Protein AF-A0A1G6BL13-F1 (afdb_monomer_lite)

Sequence (750 aa):
MYRSFVKRLLDLVFSTIILVVFCWVYLILAILVRVKLGKPVIFAQERTGHHNTRFVMYKFRTMTSETDANGELLPDEMRLTRFGAMLRSTSLDELPEIVNIFKGNMSFVGPRPLLPNYVDLYSPRQRRRHEVKPGLTGLAQVNGRNAIEWEEKFEFDLEYSDNISFALDFKILCLTVKKVFARADISSEGSATTESFAGTKRKRFGSKHKEVVKVLFTNPGNKNELIQTFLYAAGNLGIQIETYATDTTLGLPAMLMCQKEKRVSSPKAPEYVDQILDICRKEHIDLVVPLSEDDRILASAQAAFHKNGTRLLLSKLEVTQMCMDKRRVMDYFRSCGLHTTVTADNLVEYTGGFPAAIELRDENKGVYSYRVENEKELQYYIMRFEKYLIRPFVNGTEYEIDVFCDFEGKPIYITPKRRETVQEKEVARYRVVQDAMMIKEVQAILEELKPVGPLTIGVVKEEATGYNYFVGMRPLFSVDAPISIKAGADSPQAALKMMFGATMDYQQNAADDDLLFSRVERTIQIKQNIDEVHPFESFNELPEQLGSEIEAVVFDLDDTLYSQKEYMRSALREVAEHLPQVRNCYNRMCAALEKGEMPIEAVLKKEKINSEELLRECLDIFIEHYPKIELYPGVVECFRELRKKKMYLAVVTDGKPVMQNNKIDALGLDKYVDEILITDELAGHGNVHEFRKPNDIAYLIMRKRLGIALRNMAYVGEDPKLDFEAPQKLGMVCYQYVNPDRLYEEEEDG

Foldseek 3Di:
DCQPPVQLVCLQVVLVCCCVVCVVVVVVQLVVLCVPANPDQWDWAWFQWAPRDIDIQIWGDQFHCDADPVSHRDDRVVGGDPSSVVCLLLVVRRNVRSVCSNVVQAGQEAQATDHSVCCVLDDPLLNLLNNHGHHPFYQLCLPANQNDDPVVSSVRRNVCSVDPDPVVSVVRVVSVVVCSVVSPRCDDPPDNDRDDCLHDPLPLQDPDDDQEAEEEEEPQAQLQLVLVLLVVLCVSNVHHYAYEYEDCDPQHNNRLSHPYYDYADQLPDPCRLVVVLVCCQVVVHAEYAYAALSCLVNLVCQVSCVVSNHHYQWFHNVLSVLQQFQVSVQVLLVVLVAAAFDKDFDPVPDPAAPQKWKFARGPNVDTDIDGDGDPVSVVVVVVVHPTIIIGYDFAFWKKKWKWFAAPQLATADTWIWTWDDDPDDDWIKIFIAQPVVVVVSVVSSSVPRSIGTIKMWMWGQHPPPRGTHTRHMHRHDDSCNSVQCVQQSSSSSVVVSVSSVDDGDHDRCRGHHGDMDIDDRDDFQGDDDDPDAAEDAALQCVLVPDDPLAQAEEEEDPPFFWFPLQQQLQLQVQLVVVVVVQPVLSVQLSVCLQVVHNSLCVSCVVVVNPDSPSSVVSVCSSQQPQGPIETPPCNQVSLVSCVVVNHAYEYEYEDDPNNVVSSCVNHVVVVRHDYYYYQQVVQPVHDSVCRAWPHQVRVVVVCVVVVHQLLNYEYEYADPPTGPSNSVSSNHHHYHHPDPNDSYDDPPDD

Radius of gyration: 32.47 Å; chains: 1; bounding box: 82×69×95 Å

Organism: Eubacterium oxidoreducens (NCBI:txid1732)

Secondary structure (DSSP, 8-state):
-IIIIIHHHHHHHHHHHHHHHTHHHHHHHHHHHHHHT-S-SEEEEEEE-GGG-EEEEEEE--S---B-TTSPBPPHHHH--HHHHHHHHTTGGGGGGHHHHHHTS-EEESSPPPPGGGGGT--HHHHGGGGS--EEE-HHHHHTTTSS-HHHHHHHHHHHHHT--HHHHHHHHHHHHHHHHHT-S--BTTBSSPPP--------TTTTT-SEEEEEEES-TT-HHHHHHHHHHHHHHT-EEEEEEEESSTT-TTGGGSSEEEE---TTSTTHHHHHHHHHHHHT--EEEE-SGGGGGGGGGHHHHHHTTPEE-S--HHHHHHTTBHHHHHHHHHHTT------BSSTTT--S-SSEEEEESBGGG---EEEESSHHHHHHHHTT-SSEEEEE---EEEEEEEEEE-TTS-EEEEEEEEEEPPSSSS--EEEE---HHHHHHHHHHHHHH---EEEEEEEEEETTT--EEEEEEESS--TTHHHHHHTT--HHHHHHHHHTT------TT-SPTT-EEE--PPP-PPP-S---EEEES-TTTHHHHS-TT--EEEEESTTTTB-HHHHHHHHHHHHHHT-TTSTTHHHHHHHHHTTTS-HHHHHHHHTT---HHHHHHHHHHHHHS-----BPTTHHHHHHHHHHTT-EEEEEE-S-HHHHHHHHHHHTGGGT-SEEEEHHHHHTTS-GGGTSTT-SHHHHHHHHHHT--GGGEEEEES-TTTTSHHHHHHT-EEEEE--TT-SS------

Structure (mmCIF, N/CA/C/O backbone):
data_AF-A0A1G6BL13-F1
#
_entry.id   AF-A0A1G6BL13-F1
#
loop_
_atom_site.group_PDB
_atom_site.id
_atom_site.type_symbol
_atom_site.label_atom_id
_atom_site.label_alt_id
_atom_site.label_comp_id
_atom_site.label_asym_id
_atom_site.label_entity_id
_atom_site.label_seq_id
_atom_site.pdbx_PDB_ins_code
_atom_site.Cartn_x
_atom_site.Cartn_y
_atom_site.Cartn_z
_atom_site.occupancy
_atom_site.B_iso_or_equiv
_atom_site.auth_seq_id
_atom_site.auth_comp_id
_atom_site.auth_asym_id
_atom_site.auth_atom_id
_atom_site.pdbx_PDB_model_num
ATOM 1 N N . MET A 1 1 ? -12.408 -32.108 -12.095 1.00 73.75 1 MET A N 1
ATOM 2 C CA . MET A 1 1 ? -12.348 -33.304 -12.976 1.00 73.75 1 MET A CA 1
ATOM 3 C C . MET A 1 1 ? -12.247 -32.952 -14.464 1.00 73.75 1 MET A C 1
ATOM 5 O O . MET A 1 1 ? -11.311 -33.417 -15.105 1.00 73.75 1 MET A O 1
ATOM 9 N N . TYR A 1 2 ? -13.151 -32.125 -15.015 1.00 86.06 2 TYR A N 1
ATOM 10 C CA . TYR A 1 2 ? -13.120 -31.744 -16.439 1.00 86.06 2 TYR A CA 1
ATOM 11 C C . TYR A 1 2 ? -11.802 -31.063 -16.861 1.00 86.06 2 TYR A C 1
ATOM 13 O O . TYR A 1 2 ? -11.100 -31.589 -17.723 1.00 86.06 2 TYR A O 1
ATOM 21 N N . ARG A 1 3 ? -11.430 -29.961 -16.186 1.00 83.56 3 ARG A N 1
ATOM 22 C CA . ARG A 1 3 ? -10.186 -29.195 -16.419 1.00 83.56 3 ARG A CA 1
ATOM 23 C C . ARG A 1 3 ? -8.926 -30.069 -16.371 1.00 83.56 3 ARG A C 1
ATOM 25 O O . ARG A 1 3 ? -8.083 -29.969 -17.253 1.00 83.56 3 ARG A O 1
ATOM 32 N N . SER A 1 4 ? -8.811 -30.928 -15.358 1.00 77.62 4 SER A N 1
ATOM 33 C CA . SER A 1 4 ? -7.571 -31.658 -15.054 1.00 77.62 4 SER A CA 1
ATOM 34 C C . SER A 1 4 ? -7.351 -32.920 -15.899 1.00 77.62 4 SER A C 1
ATOM 36 O O . SER A 1 4 ? -6.204 -33.258 -16.166 1.00 77.62 4 SER A O 1
ATOM 38 N N . PHE A 1 5 ? -8.416 -33.615 -16.326 1.00 80.81 5 PHE A N 1
ATOM 39 C CA . PHE A 1 5 ? -8.295 -34.926 -16.991 1.00 80.81 5 PHE A CA 1
ATOM 40 C C . PHE A 1 5 ? -9.057 -35.009 -18.318 1.00 80.81 5 PHE A C 1
ATOM 42 O O . PHE A 1 5 ? -8.471 -35.326 -19.354 1.00 80.81 5 PHE A O 1
ATOM 49 N N . VAL A 1 6 ? -10.358 -34.701 -18.310 1.00 91.00 6 VAL A N 1
ATOM 50 C CA . VAL A 1 6 ? -11.236 -34.915 -19.477 1.00 91.00 6 VAL A CA 1
ATOM 51 C C . VAL A 1 6 ? -10.848 -34.007 -20.641 1.00 91.00 6 VAL A C 1
ATOM 53 O O . VAL A 1 6 ? -10.742 -34.473 -21.772 1.00 91.00 6 VAL A O 1
ATOM 56 N N . LYS A 1 7 ? -10.567 -32.728 -20.368 1.00 92.12 7 LYS A N 1
ATOM 57 C CA . LYS A 1 7 ? -10.202 -31.747 -21.397 1.00 92.12 7 LYS A CA 1
ATOM 58 C C . LYS A 1 7 ? -8.960 -32.176 -22.182 1.00 92.12 7 LYS A C 1
ATOM 60 O O . LYS A 1 7 ? -8.975 -32.159 -23.408 1.00 92.12 7 LYS A O 1
ATOM 65 N N . ARG A 1 8 ? -7.916 -32.660 -21.496 1.00 93.00 8 ARG A N 1
ATOM 66 C CA . ARG A 1 8 ? -6.688 -33.132 -22.157 1.00 93.00 8 ARG A CA 1
ATOM 67 C C . ARG A 1 8 ? -6.926 -34.376 -23.016 1.00 93.00 8 ARG A C 1
ATOM 69 O O . ARG A 1 8 ? -6.329 -34.482 -24.087 1.00 93.00 8 ARG A O 1
ATOM 76 N N . LEU A 1 9 ? -7.770 -35.302 -22.559 1.00 93.38 9 LEU A N 1
ATOM 77 C CA . LEU A 1 9 ? -8.131 -36.486 -23.338 1.00 93.38 9 LEU A CA 1
ATOM 78 C C . LEU A 1 9 ? -8.859 -36.090 -24.630 1.00 93.38 9 LEU A C 1
ATOM 80 O O . LEU A 1 9 ? -8.490 -36.562 -25.702 1.00 93.38 9 LEU A O 1
ATOM 84 N N . LEU A 1 10 ? -9.834 -35.179 -24.538 1.00 93.50 10 LEU A N 1
ATOM 85 C CA . LEU A 1 10 ? -10.549 -34.653 -25.705 1.00 93.50 10 LEU A CA 1
ATOM 86 C C . LEU A 1 10 ? -9.601 -33.930 -26.670 1.00 93.50 10 LEU A C 1
ATOM 88 O O . LEU A 1 10 ? -9.632 -34.206 -27.867 1.00 93.50 10 LEU A O 1
ATOM 92 N N . ASP A 1 11 ? -8.712 -33.075 -26.155 1.00 95.25 11 ASP A N 1
ATOM 93 C CA . ASP A 1 11 ? -7.694 -32.391 -26.959 1.00 95.25 11 ASP A CA 1
ATOM 94 C C . ASP A 1 11 ? -6.835 -33.387 -27.751 1.00 95.25 11 ASP A C 1
ATOM 96 O O . ASP A 1 11 ? -6.588 -33.195 -28.941 1.00 95.25 11 ASP A O 1
ATOM 100 N N . LEU A 1 12 ? -6.390 -34.471 -27.111 1.00 95.44 12 LEU A N 1
ATOM 101 C CA . LEU A 1 12 ? -5.562 -35.490 -27.752 1.00 95.44 12 LEU A CA 1
ATOM 102 C C . LEU A 1 12 ? -6.337 -36.267 -28.825 1.00 95.44 12 LEU A C 1
ATOM 104 O O . LEU A 1 12 ? -5.838 -36.431 -29.937 1.00 95.44 12 LEU A O 1
ATOM 108 N N . VAL A 1 13 ? -7.559 -36.714 -28.521 1.00 96.50 13 VAL A N 1
ATOM 109 C CA . VAL A 1 13 ? -8.395 -37.480 -29.460 1.00 96.50 13 VAL A CA 1
ATOM 110 C C . VAL A 1 13 ? -8.740 -36.635 -30.686 1.00 96.50 13 VAL A C 1
ATOM 112 O O . VAL A 1 13 ? -8.484 -37.058 -31.814 1.00 96.50 13 VAL A O 1
ATOM 115 N N . PHE A 1 14 ? -9.253 -35.418 -30.491 1.00 95.38 14 PHE A N 1
ATOM 116 C CA . PHE A 1 14 ? -9.663 -34.564 -31.605 1.00 95.38 14 PHE A CA 1
ATOM 117 C C . PHE A 1 14 ? -8.479 -34.055 -32.428 1.00 95.38 14 PHE A C 1
ATOM 119 O O . PHE A 1 14 ? -8.564 -34.057 -33.655 1.00 95.38 14 PHE A O 1
ATOM 126 N N . SER A 1 15 ? -7.354 -33.683 -31.803 1.00 95.94 15 SER A N 1
ATOM 127 C CA . SER A 1 15 ? -6.157 -33.285 -32.564 1.00 95.94 15 SER A CA 1
ATOM 128 C C . SER A 1 15 ? -5.604 -34.440 -33.399 1.00 95.94 15 SER A C 1
ATOM 130 O O . SER A 1 15 ? -5.244 -34.226 -34.554 1.00 95.94 15 SER A O 1
ATOM 132 N N . THR A 1 16 ? -5.619 -35.672 -32.877 1.00 96.19 16 THR A N 1
ATOM 133 C CA . THR A 1 16 ? -5.203 -36.867 -33.631 1.00 96.19 16 THR A CA 1
ATOM 134 C C . THR A 1 16 ? -6.100 -37.102 -34.845 1.00 96.19 16 THR A C 1
ATOM 136 O O . THR A 1 16 ? -5.597 -37.290 -35.952 1.00 96.19 16 THR A O 1
ATOM 139 N N . ILE A 1 17 ? -7.424 -37.034 -34.665 1.00 95.94 17 ILE A N 1
ATOM 140 C CA . ILE A 1 17 ? -8.388 -37.182 -35.764 1.00 95.94 17 ILE A CA 1
ATOM 141 C C . ILE A 1 17 ? -8.150 -36.108 -36.829 1.00 95.94 17 ILE A C 1
ATOM 143 O O . ILE A 1 17 ? -8.060 -36.435 -38.011 1.00 95.94 17 ILE A O 1
ATOM 147 N N . ILE A 1 18 ? -7.996 -34.843 -36.427 1.00 94.25 18 ILE A N 1
ATOM 148 C CA . ILE A 1 18 ? -7.776 -33.734 -37.363 1.00 94.25 18 ILE A CA 1
ATOM 149 C C . ILE A 1 18 ? -6.475 -33.929 -38.150 1.00 94.25 18 ILE A C 1
ATOM 151 O O . ILE A 1 18 ? -6.480 -33.796 -39.373 1.00 94.25 18 ILE A O 1
ATOM 155 N N . LEU A 1 19 ? -5.374 -34.294 -37.487 1.00 94.00 19 LEU A N 1
ATOM 156 C CA . LEU A 1 19 ? -4.084 -34.499 -38.153 1.00 94.00 19 LEU A CA 1
ATOM 157 C C . LEU A 1 19 ? -4.126 -35.648 -39.167 1.00 94.00 19 LEU A C 1
ATOM 159 O O . LEU A 1 19 ? -3.562 -35.513 -40.250 1.00 94.00 19 LEU A O 1
ATOM 163 N N . VAL A 1 20 ? -4.804 -36.755 -38.849 1.00 94.75 20 VAL A N 1
ATOM 164 C CA . VAL A 1 20 ? -4.904 -37.920 -39.744 1.00 94.75 20 VAL A CA 1
ATOM 165 C C . VAL A 1 20 ? -5.854 -37.643 -40.908 1.00 94.75 20 VAL A C 1
ATOM 167 O O . VAL A 1 20 ? -5.489 -37.850 -42.064 1.00 94.75 20 VAL A O 1
ATOM 170 N N . VAL A 1 21 ? -7.059 -37.142 -40.629 1.00 94.50 21 VAL A N 1
ATOM 171 C CA . VAL A 1 21 ? -8.103 -36.937 -41.646 1.00 94.50 21 VAL A CA 1
ATOM 172 C C . VAL A 1 21 ? -7.738 -35.810 -42.611 1.00 94.50 21 VAL A C 1
ATOM 174 O O . VAL A 1 21 ? -7.989 -35.923 -43.810 1.00 94.50 21 VAL A O 1
ATOM 177 N N . PHE A 1 22 ? -7.117 -34.736 -42.118 1.00 92.81 22 PHE A N 1
ATOM 178 C CA . PHE A 1 22 ? -6.778 -33.567 -42.932 1.00 92.81 22 PHE A CA 1
ATOM 179 C C . PHE A 1 22 ? -5.312 -33.528 -43.371 1.00 92.81 22 PHE A C 1
ATOM 181 O O . PHE A 1 22 ? -4.880 -32.509 -43.906 1.00 92.81 22 PHE A O 1
ATOM 188 N N . CYS A 1 23 ? -4.542 -34.614 -43.222 1.00 93.62 23 CYS A N 1
ATOM 189 C CA . CYS A 1 23 ? -3.124 -34.650 -43.614 1.00 93.62 23 CYS A CA 1
ATOM 190 C C . CYS A 1 23 ? -2.884 -34.207 -45.073 1.00 93.62 23 CYS A C 1
ATOM 192 O O . CYS A 1 23 ? -1.901 -33.526 -45.368 1.00 93.62 23 CYS A O 1
ATOM 194 N N . TRP A 1 24 ? -3.822 -34.514 -45.974 1.00 94.19 24 TRP A N 1
ATOM 195 C CA . TRP A 1 24 ? -3.798 -34.077 -47.370 1.00 94.19 24 TRP A CA 1
ATOM 196 C C . TRP A 1 24 ? -3.901 -32.548 -47.514 1.00 94.19 24 TRP A C 1
ATOM 198 O O . TRP A 1 24 ? -3.205 -31.971 -48.348 1.00 94.19 24 TRP A O 1
ATOM 208 N N . VAL A 1 25 ? -4.690 -31.869 -46.670 1.00 93.69 25 VAL A N 1
ATOM 209 C CA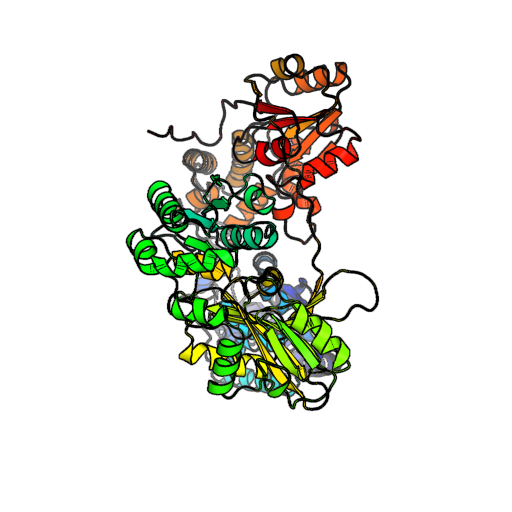 . VAL A 1 25 ? -4.791 -30.398 -46.644 1.00 93.69 25 VAL A CA 1
ATOM 210 C C . VAL A 1 25 ? -3.468 -29.785 -46.202 1.00 93.69 25 VAL A C 1
ATOM 212 O O . VAL A 1 25 ? -2.985 -28.859 -46.851 1.00 93.69 25 VAL A O 1
ATOM 215 N N . TYR A 1 26 ? -2.845 -30.327 -45.148 1.00 92.94 26 TYR A N 1
ATOM 216 C CA . TYR A 1 26 ? -1.526 -29.871 -44.697 1.00 92.94 26 TYR A CA 1
ATOM 217 C C . TYR A 1 26 ? -0.485 -29.982 -45.813 1.00 92.94 26 TYR A C 1
ATOM 219 O O . TYR A 1 26 ? 0.290 -29.048 -46.011 1.00 92.94 26 TYR A O 1
ATOM 227 N N . LEU A 1 27 ? -0.490 -31.085 -46.573 1.00 94.31 27 LEU A N 1
ATOM 228 C CA . LEU A 1 27 ? 0.427 -31.287 -47.694 1.00 94.31 27 LEU A CA 1
ATOM 229 C C . LEU A 1 27 ? 0.192 -30.269 -48.820 1.00 94.31 27 LEU A C 1
ATOM 231 O O . LEU A 1 27 ? 1.146 -29.653 -49.297 1.00 94.31 27 LEU A O 1
ATOM 235 N N . ILE A 1 28 ? -1.066 -30.051 -49.218 1.00 94.81 28 ILE A N 1
ATOM 236 C CA . ILE A 1 28 ? -1.418 -29.067 -50.252 1.00 94.81 28 ILE A CA 1
ATOM 237 C C . ILE A 1 28 ? -1.000 -27.659 -49.817 1.00 94.81 28 ILE A C 1
ATOM 239 O O . ILE A 1 28 ? -0.320 -26.964 -50.572 1.00 94.81 28 ILE A O 1
ATOM 243 N N . LEU A 1 29 ? -1.354 -27.242 -48.598 1.00 94.06 29 LEU A N 1
ATOM 244 C CA . LEU A 1 29 ? -0.992 -25.924 -48.073 1.00 94.06 29 LEU A CA 1
ATOM 245 C C . LEU A 1 29 ? 0.525 -25.762 -47.957 1.00 94.06 29 LEU A C 1
ATOM 247 O O . LEU A 1 29 ? 1.049 -24.718 -48.338 1.00 94.06 29 LEU A O 1
ATOM 251 N N . ALA A 1 30 ? 1.247 -26.799 -47.527 1.00 93.50 30 ALA A N 1
ATOM 252 C CA . ALA A 1 30 ? 2.704 -26.778 -47.460 1.00 93.50 30 ALA A CA 1
ATOM 253 C C . ALA A 1 30 ? 3.346 -26.558 -48.840 1.00 93.50 30 ALA A C 1
ATOM 255 O O . ALA A 1 30 ? 4.260 -25.739 -48.968 1.00 93.50 30 ALA A O 1
ATOM 256 N N . ILE A 1 31 ? 2.849 -27.240 -49.881 1.00 94.25 31 ILE A N 1
ATOM 257 C CA . ILE A 1 31 ? 3.307 -27.053 -51.266 1.00 94.25 31 ILE A CA 1
ATOM 258 C C . ILE A 1 31 ? 2.969 -25.639 -51.754 1.00 94.25 31 ILE A C 1
ATOM 260 O O . ILE A 1 31 ? 3.832 -24.959 -52.310 1.00 94.25 31 ILE A O 1
ATOM 264 N N . LEU A 1 32 ? 1.744 -25.160 -51.517 1.00 93.38 32 LEU A N 1
ATOM 265 C CA . LEU A 1 32 ? 1.319 -23.825 -51.944 1.00 93.38 32 LEU A CA 1
ATOM 266 C C . LEU A 1 32 ? 2.144 -22.720 -51.278 1.00 93.38 32 LEU A C 1
ATOM 268 O O . LEU A 1 32 ? 2.634 -21.833 -51.972 1.00 93.38 32 LEU A O 1
ATOM 272 N N . VAL A 1 33 ? 2.371 -22.800 -49.966 1.00 93.25 33 VAL A N 1
ATOM 273 C CA . VAL A 1 33 ? 3.242 -21.869 -49.233 1.00 93.25 33 VAL A CA 1
ATOM 274 C C . VAL A 1 33 ? 4.669 -21.940 -49.780 1.00 93.25 33 VAL A C 1
ATOM 276 O O . VAL A 1 33 ? 5.268 -20.904 -50.063 1.00 93.25 33 VAL A O 1
ATOM 279 N N . ARG A 1 34 ? 5.199 -23.144 -50.029 1.00 92.00 34 ARG A N 1
ATOM 280 C CA . ARG A 1 34 ? 6.552 -23.335 -50.576 1.00 92.00 34 ARG A CA 1
ATOM 281 C C . ARG A 1 34 ? 6.748 -22.682 -51.944 1.00 92.00 34 ARG A C 1
ATOM 283 O O . ARG A 1 34 ? 7.838 -22.163 -52.203 1.00 92.00 34 ARG A O 1
ATOM 290 N N . VAL A 1 35 ? 5.735 -22.763 -52.807 1.00 91.25 35 VAL A N 1
ATOM 291 C CA . VAL A 1 35 ? 5.752 -22.229 -54.178 1.00 91.25 35 VAL A CA 1
ATOM 292 C C . VAL A 1 35 ? 5.476 -20.726 -54.195 1.00 91.25 35 VAL A C 1
ATOM 294 O O . VAL A 1 35 ? 6.121 -20.006 -54.949 1.00 91.25 35 VAL A O 1
ATOM 297 N N . LYS A 1 36 ? 4.530 -20.242 -53.381 1.00 88.88 36 LYS A N 1
ATOM 298 C CA . LYS A 1 36 ? 4.075 -18.841 -53.402 1.00 88.88 36 LYS A CA 1
ATOM 299 C C . LYS A 1 36 ? 4.876 -17.908 -52.491 1.00 88.88 36 LYS A C 1
ATOM 301 O O . LYS A 1 36 ? 4.945 -16.725 -52.792 1.00 88.88 36 LYS A O 1
ATOM 306 N N . LEU A 1 37 ? 5.441 -18.413 -51.390 1.00 87.00 37 LEU A N 1
ATOM 307 C CA . LEU A 1 37 ? 6.114 -17.613 -50.351 1.00 87.00 37 LEU A CA 1
ATOM 308 C C . LEU A 1 37 ? 7.558 -18.059 -50.062 1.00 87.00 37 LEU A C 1
ATOM 310 O O . LEU A 1 37 ? 8.298 -17.340 -49.394 1.00 87.00 37 LEU A O 1
ATOM 314 N N . GLY A 1 38 ? 7.982 -19.223 -50.565 1.00 86.31 38 GLY A N 1
ATOM 315 C CA . GLY A 1 38 ? 9.359 -19.712 -50.445 1.00 86.31 38 GLY A CA 1
ATOM 316 C C . GLY A 1 38 ? 9.617 -20.596 -49.219 1.00 86.31 38 GLY A C 1
ATOM 317 O O . GLY A 1 38 ? 8.730 -21.296 -48.732 1.00 86.31 38 GLY A O 1
ATOM 318 N N . LYS A 1 39 ? 10.873 -20.640 -48.755 1.00 84.25 39 LYS A N 1
ATOM 319 C CA . LYS A 1 39 ? 11.289 -21.351 -47.529 1.00 84.25 39 LYS A CA 1
ATOM 320 C C . LYS A 1 39 ? 11.561 -20.337 -46.408 1.00 84.25 39 LYS A C 1
ATOM 322 O O . LYS A 1 39 ? 12.089 -19.274 -46.725 1.00 84.25 39 LYS A O 1
ATOM 327 N N . PRO A 1 40 ? 11.256 -20.647 -45.134 1.00 89.50 40 PRO A N 1
ATOM 328 C CA . PRO A 1 40 ? 10.620 -21.873 -44.631 1.00 89.50 40 PRO A CA 1
ATOM 329 C C . PRO A 1 40 ? 9.097 -21.901 -44.858 1.00 89.50 40 PRO A C 1
ATOM 331 O O . PRO A 1 40 ? 8.475 -20.858 -45.034 1.00 89.50 40 PRO A O 1
ATOM 334 N N . VAL A 1 41 ? 8.507 -23.106 -44.867 1.00 90.94 41 VAL A N 1
ATOM 335 C CA . VAL A 1 41 ? 7.049 -23.319 -45.019 1.00 90.94 41 VAL A CA 1
ATOM 336 C C . VAL A 1 41 ? 6.308 -23.091 -43.702 1.00 90.94 41 VAL A C 1
ATOM 338 O O . VAL A 1 41 ? 5.243 -22.476 -43.675 1.00 90.94 41 VAL A O 1
ATOM 341 N N . ILE A 1 42 ? 6.889 -23.590 -42.610 1.00 92.12 42 ILE A N 1
ATOM 342 C CA . ILE A 1 42 ? 6.379 -23.399 -41.258 1.00 92.12 42 ILE A CA 1
ATOM 343 C C . ILE A 1 42 ? 7.069 -22.182 -40.657 1.00 92.12 42 ILE A C 1
ATOM 345 O O . ILE A 1 42 ? 8.297 -22.097 -40.637 1.00 92.12 42 ILE A O 1
ATOM 349 N N . PHE A 1 43 ? 6.259 -21.254 -40.174 1.00 89.44 43 PHE A N 1
ATOM 350 C CA . PHE A 1 43 ? 6.676 -20.198 -39.276 1.00 89.44 43 PHE A CA 1
ATOM 351 C C . PHE A 1 43 ? 6.620 -20.736 -37.844 1.00 89.44 43 PHE A C 1
ATOM 353 O O . PHE A 1 43 ? 5.607 -21.302 -37.430 1.00 89.44 43 PHE A O 1
ATOM 360 N N . ALA A 1 44 ? 7.719 -20.598 -37.110 1.00 89.25 44 ALA A N 1
ATOM 361 C CA . ALA A 1 44 ? 7.854 -21.065 -35.739 1.00 89.25 44 ALA A CA 1
ATOM 362 C C . ALA A 1 44 ? 8.210 -19.874 -34.848 1.00 89.25 44 ALA A C 1
ATOM 364 O O . ALA A 1 44 ? 9.133 -19.131 -35.170 1.00 89.25 44 ALA A O 1
ATOM 365 N N . GLN A 1 45 ? 7.480 -19.692 -33.750 1.00 87.06 45 GLN A N 1
ATOM 366 C CA . GLN A 1 45 ? 7.700 -18.583 -32.824 1.00 87.06 45 GLN A CA 1
ATOM 367 C C . GLN A 1 45 ? 7.510 -19.043 -31.383 1.00 87.06 45 GLN A C 1
ATOM 369 O O . GLN A 1 45 ? 6.555 -19.760 -31.087 1.00 87.06 45 GLN A O 1
ATOM 374 N N . GLU A 1 46 ? 8.395 -18.626 -30.480 1.00 89.25 46 GLU A N 1
ATOM 375 C CA . GLU A 1 46 ? 8.220 -18.893 -29.053 1.00 89.25 46 GLU A CA 1
ATOM 376 C C . GLU A 1 46 ? 7.026 -18.130 -28.480 1.00 89.25 46 GLU A C 1
ATOM 378 O O . GLU A 1 46 ? 6.760 -16.977 -28.825 1.00 89.25 46 GLU A O 1
ATOM 383 N N . ARG A 1 47 ? 6.294 -18.797 -27.591 1.00 91.44 47 ARG A N 1
ATOM 384 C CA . ARG A 1 47 ? 5.147 -18.257 -26.867 1.00 91.44 47 ARG A CA 1
ATOM 385 C C . ARG A 1 47 ? 5.143 -18.740 -25.426 1.00 91.44 47 ARG A C 1
ATOM 387 O O . ARG A 1 47 ? 5.713 -19.785 -25.110 1.00 91.44 47 ARG A O 1
ATOM 394 N N . THR A 1 48 ? 4.443 -18.004 -24.572 1.00 88.50 48 THR A N 1
ATOM 395 C CA . THR A 1 48 ? 4.233 -18.396 -23.175 1.00 88.50 48 THR A CA 1
ATOM 396 C C . THR A 1 48 ? 3.003 -19.280 -23.037 1.00 88.50 48 THR A C 1
ATOM 398 O O . THR A 1 48 ? 1.915 -18.933 -23.504 1.00 88.50 48 THR A O 1
ATOM 401 N N . GLY A 1 49 ? 3.173 -20.419 -22.374 1.00 88.06 49 GLY A N 1
ATOM 402 C CA . GLY A 1 49 ? 2.132 -21.391 -22.082 1.00 88.06 49 GLY A CA 1
ATOM 403 C C . GLY A 1 49 ? 1.787 -21.495 -20.600 1.00 88.06 49 GLY A C 1
ATOM 404 O O . GLY A 1 49 ? 1.858 -20.525 -19.846 1.00 88.06 49 GLY A O 1
ATOM 405 N N . HIS A 1 50 ? 1.358 -22.690 -20.203 1.00 87.50 50 HIS A N 1
ATOM 406 C CA . HIS A 1 50 ? 0.928 -23.009 -18.842 1.00 87.50 50 HIS A CA 1
ATOM 407 C C . HIS A 1 50 ? 2.087 -22.865 -17.843 1.00 87.50 50 HIS A C 1
ATOM 409 O O . HIS A 1 50 ? 3.199 -23.300 -18.138 1.00 87.50 50 HIS A O 1
ATOM 415 N N . HIS A 1 51 ? 1.843 -22.268 -16.676 1.00 84.19 51 HIS A N 1
ATOM 416 C CA . HIS A 1 51 ? 2.852 -21.946 -15.656 1.00 84.19 51 HIS A CA 1
ATOM 417 C C . HIS A 1 51 ? 4.075 -21.197 -16.204 1.00 84.19 51 HIS A C 1
ATOM 419 O O . HIS A 1 51 ? 5.209 -21.493 -15.842 1.00 84.19 51 HIS A O 1
ATOM 425 N N . ASN A 1 52 ? 3.848 -20.244 -17.113 1.00 81.44 52 ASN A N 1
ATOM 426 C CA . ASN A 1 52 ? 4.898 -19.448 -17.755 1.00 81.44 52 ASN A CA 1
ATOM 427 C C . ASN A 1 52 ? 5.941 -20.275 -18.534 1.00 81.44 52 ASN A C 1
ATOM 429 O O . ASN A 1 52 ? 7.014 -19.775 -18.864 1.00 81.44 52 ASN A O 1
ATOM 433 N N . THR A 1 53 ? 5.637 -21.533 -18.868 1.00 86.94 53 THR A N 1
ATOM 434 C CA . THR A 1 53 ? 6.547 -22.375 -19.654 1.00 86.94 53 THR A CA 1
ATOM 435 C C . THR A 1 53 ? 6.582 -21.913 -21.107 1.00 86.94 53 THR A C 1
ATOM 437 O O . THR A 1 53 ? 5.542 -21.651 -21.715 1.00 86.94 53 THR A O 1
ATOM 440 N N . ARG A 1 54 ? 7.778 -21.799 -21.686 1.00 89.25 54 ARG A N 1
ATOM 441 C CA . ARG A 1 54 ? 7.938 -21.426 -23.097 1.00 89.25 54 ARG A CA 1
ATOM 442 C C . ARG A 1 54 ? 7.678 -22.634 -23.996 1.00 89.25 54 ARG A C 1
ATOM 444 O O . ARG A 1 54 ? 8.119 -23.743 -23.697 1.00 89.25 54 ARG A O 1
ATOM 451 N N . PHE A 1 55 ? 6.980 -22.427 -25.109 1.00 91.44 55 PHE A N 1
ATOM 452 C CA . PHE A 1 55 ? 6.816 -23.438 -26.154 1.00 91.44 55 PHE A CA 1
ATOM 453 C C . PHE A 1 55 ? 6.844 -22.807 -27.548 1.00 91.44 55 PHE A C 1
ATOM 455 O O . PHE A 1 55 ? 6.511 -21.639 -27.733 1.00 91.44 55 PHE A O 1
ATOM 462 N N . VAL A 1 56 ? 7.212 -23.602 -28.551 1.00 92.62 56 VAL A N 1
ATOM 463 C CA . VAL A 1 56 ? 7.248 -23.159 -29.950 1.00 92.62 56 VAL A CA 1
ATOM 464 C C . VAL A 1 56 ? 5.869 -23.326 -30.583 1.00 92.62 56 VAL A C 1
ATOM 466 O O . VAL A 1 56 ? 5.352 -24.440 -30.678 1.00 92.62 56 VAL A O 1
ATOM 469 N N . MET A 1 57 ? 5.276 -22.223 -31.028 1.00 91.94 57 MET A N 1
ATOM 470 C CA . MET A 1 57 ? 4.028 -22.153 -31.785 1.00 91.94 57 MET A CA 1
ATOM 471 C C . MET A 1 57 ? 4.299 -22.286 -33.283 1.00 91.94 57 MET A C 1
ATOM 473 O O . MET A 1 57 ? 5.144 -21.570 -33.817 1.00 91.94 57 MET A O 1
ATOM 477 N N . TYR A 1 58 ? 3.587 -23.192 -33.959 1.00 93.69 58 TYR A N 1
ATOM 478 C CA . TYR A 1 58 ? 3.736 -23.422 -35.399 1.00 93.69 58 TYR A CA 1
ATOM 479 C C . TYR A 1 58 ? 2.573 -22.815 -36.178 1.00 93.69 58 TYR A C 1
ATOM 481 O O . TYR A 1 58 ? 1.418 -23.060 -35.846 1.00 93.69 58 TYR A O 1
ATOM 489 N N . LYS A 1 59 ? 2.878 -22.113 -37.270 1.00 92.50 59 LYS A N 1
ATOM 490 C CA . LYS A 1 59 ? 1.912 -21.613 -38.258 1.00 92.50 59 LYS A CA 1
ATOM 491 C C . LYS A 1 59 ? 2.407 -21.870 -39.673 1.00 92.50 59 LYS A C 1
ATOM 493 O O . LYS A 1 59 ? 3.606 -22.048 -39.891 1.00 92.50 59 LYS A O 1
ATOM 498 N N . PHE A 1 60 ? 1.519 -21.849 -40.660 1.00 92.88 60 PHE A N 1
ATOM 499 C CA . PHE A 1 60 ? 1.970 -21.679 -42.035 1.00 92.88 60 PHE A CA 1
ATOM 500 C C . PHE A 1 60 ? 2.426 -20.244 -42.229 1.00 92.88 60 PHE A C 1
ATOM 502 O O . PHE A 1 60 ? 1.815 -19.291 -41.751 1.00 92.88 60 PHE A O 1
ATOM 509 N N . ARG A 1 61 ? 3.527 -20.089 -42.949 1.00 90.69 61 ARG A N 1
ATOM 510 C CA . ARG A 1 61 ? 4.046 -18.776 -43.282 1.00 90.69 61 ARG A CA 1
ATOM 511 C C . ARG A 1 61 ? 3.065 -18.032 -44.194 1.00 90.69 61 ARG A C 1
ATOM 513 O O . ARG A 1 61 ? 2.644 -18.576 -45.210 1.00 90.69 61 ARG A O 1
ATOM 520 N N . THR A 1 62 ? 2.757 -16.776 -43.865 1.00 87.25 62 THR A N 1
ATOM 521 C CA . THR A 1 62 ? 1.829 -15.930 -44.644 1.00 87.25 62 THR A CA 1
ATOM 522 C C . THR A 1 62 ? 2.483 -14.696 -45.269 1.00 87.25 62 THR A C 1
ATOM 524 O O . THR A 1 62 ? 1.829 -13.986 -46.023 1.00 87.25 62 THR A O 1
ATOM 527 N N . MET A 1 63 ? 3.753 -14.415 -44.973 1.00 87.25 63 MET A N 1
ATOM 528 C CA . MET A 1 63 ? 4.445 -13.189 -45.403 1.00 87.25 63 MET A CA 1
ATOM 529 C C . MET A 1 63 ? 5.756 -13.503 -46.124 1.00 87.25 63 MET A C 1
ATOM 531 O O . MET A 1 63 ? 6.402 -14.507 -45.807 1.00 87.25 63 MET A O 1
ATOM 535 N N . THR A 1 64 ? 6.172 -12.665 -47.076 1.00 84.44 64 THR A N 1
ATOM 536 C CA . THR A 1 64 ? 7.454 -12.811 -47.792 1.00 84.44 64 THR A CA 1
ATOM 537 C C . THR A 1 64 ? 8.657 -12.496 -46.884 1.00 84.44 64 THR A C 1
ATOM 539 O O . THR A 1 64 ? 8.505 -12.060 -45.740 1.00 84.44 64 THR A O 1
ATOM 542 N N . SER A 1 65 ? 9.867 -12.838 -47.337 1.00 80.38 65 SER A N 1
ATOM 543 C CA . SER A 1 65 ? 11.151 -12.527 -46.668 1.00 80.38 65 SER A CA 1
ATOM 544 C C . SER A 1 65 ? 11.845 -11.395 -47.414 1.00 80.38 65 SER A C 1
ATOM 546 O O . SER A 1 65 ? 13.065 -11.321 -47.409 1.00 80.38 65 SER A O 1
ATOM 548 N N . GLU A 1 66 ? 11.080 -10.588 -48.147 1.00 81.38 66 GLU A N 1
ATOM 549 C CA . GLU A 1 66 ? 11.647 -9.482 -48.899 1.00 81.38 66 GLU A CA 1
ATOM 550 C C . GLU A 1 66 ? 12.202 -8.461 -47.918 1.00 81.38 66 GLU A C 1
ATOM 552 O O . GLU A 1 66 ? 11.545 -8.091 -46.938 1.00 81.38 66 GLU A O 1
ATOM 557 N N . THR A 1 67 ? 13.435 -8.066 -48.188 1.00 81.06 67 THR A N 1
ATOM 558 C CA . THR A 1 67 ? 14.176 -7.072 -47.435 1.00 81.06 67 THR A CA 1
ATOM 559 C C . THR A 1 67 ? 14.408 -5.848 -48.307 1.00 81.06 67 THR A C 1
ATOM 561 O O . THR A 1 67 ? 14.388 -5.938 -49.538 1.00 81.06 67 THR A O 1
ATOM 564 N N . ASP A 1 68 ? 14.626 -4.705 -47.679 1.00 79.31 68 ASP A N 1
ATOM 565 C CA . ASP A 1 68 ? 15.075 -3.495 -48.344 1.00 79.31 68 ASP A CA 1
ATOM 566 C C . ASP A 1 68 ? 16.555 -3.594 -48.774 1.00 79.31 68 ASP A C 1
ATOM 568 O O . ASP A 1 68 ? 17.203 -4.642 -48.663 1.00 79.31 68 ASP A O 1
ATOM 572 N N . ALA A 1 69 ? 17.098 -2.487 -49.289 1.00 72.50 69 ALA A N 1
ATOM 573 C CA . ALA A 1 69 ? 18.488 -2.403 -49.736 1.00 72.50 69 ALA A CA 1
ATOM 574 C C . ALA A 1 69 ? 19.521 -2.572 -48.602 1.00 72.50 69 ALA A C 1
ATOM 576 O O . ALA A 1 69 ? 20.685 -2.846 -48.891 1.00 72.50 69 ALA A O 1
ATOM 577 N N . ASN A 1 70 ? 19.102 -2.434 -47.341 1.00 68.19 70 ASN A N 1
ATOM 578 C CA . ASN A 1 70 ? 19.942 -2.580 -46.154 1.00 68.19 70 ASN A CA 1
ATOM 579 C C . ASN A 1 70 ? 19.852 -3.990 -45.544 1.00 68.19 70 ASN A C 1
ATOM 581 O O . ASN A 1 70 ? 20.581 -4.300 -44.605 1.00 68.19 70 ASN A O 1
ATOM 585 N N . GLY A 1 71 ? 18.995 -4.861 -46.090 1.00 70.75 71 GLY A N 1
ATOM 586 C CA . GLY A 1 71 ? 18.769 -6.210 -45.574 1.00 70.75 71 GLY A CA 1
ATOM 587 C C . GLY A 1 71 ? 17.722 -6.285 -44.458 1.00 70.75 71 GLY A C 1
ATOM 588 O O . GLY A 1 71 ? 17.535 -7.362 -43.891 1.00 70.75 71 GLY A O 1
ATOM 589 N N . GLU A 1 72 ? 17.006 -5.194 -44.169 1.00 70.12 72 GLU A N 1
ATOM 590 C CA . GLU A 1 72 ? 15.906 -5.170 -43.200 1.00 70.12 72 GLU A CA 1
ATOM 591 C C . GLU A 1 72 ? 14.607 -5.636 -43.854 1.00 70.12 72 GLU A C 1
ATOM 593 O O . GLU A 1 72 ? 14.330 -5.317 -45.006 1.00 70.12 72 GLU A O 1
ATOM 598 N N . LEU A 1 73 ? 13.785 -6.412 -43.144 1.00 75.88 73 LEU A N 1
ATOM 599 C CA . LEU A 1 73 ? 12.515 -6.891 -43.694 1.00 75.88 73 LEU A CA 1
ATOM 600 C C . LEU A 1 73 ? 11.600 -5.712 -44.044 1.00 75.88 73 LEU A C 1
ATOM 602 O O . LEU A 1 73 ? 11.386 -4.824 -43.225 1.00 75.88 73 LEU A O 1
ATOM 606 N N . LEU A 1 74 ? 11.011 -5.746 -45.242 1.00 81.50 74 LEU A N 1
AT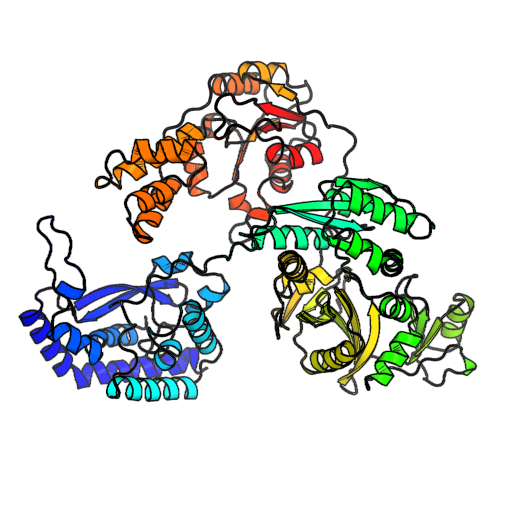OM 607 C CA . LEU A 1 74 ? 10.061 -4.721 -45.673 1.00 81.50 74 LEU A CA 1
ATOM 608 C C . LEU A 1 74 ? 8.865 -4.608 -44.702 1.00 81.50 74 LEU A C 1
ATOM 610 O O . LEU A 1 74 ? 8.562 -5.558 -43.974 1.00 81.50 74 LEU A O 1
ATOM 614 N N . PRO A 1 75 ? 8.128 -3.487 -44.707 1.00 74.69 75 PRO A N 1
ATOM 615 C CA . PRO A 1 75 ? 6.913 -3.351 -43.912 1.00 74.69 75 PRO A CA 1
ATOM 616 C C . PRO A 1 75 ? 5.894 -4.463 -44.180 1.00 74.69 75 PRO A C 1
ATOM 618 O O . PRO A 1 75 ? 5.774 -4.981 -45.297 1.00 74.69 75 PRO A O 1
ATOM 621 N N . ASP A 1 76 ? 5.121 -4.807 -43.150 1.00 71.94 76 ASP A N 1
ATOM 622 C CA . ASP A 1 76 ? 4.177 -5.927 -43.175 1.00 71.94 76 ASP A CA 1
ATOM 623 C C . ASP A 1 76 ? 3.158 -5.836 -44.320 1.00 71.94 76 ASP A C 1
ATOM 625 O O . ASP A 1 76 ? 2.832 -6.846 -44.946 1.00 71.94 76 ASP A O 1
ATOM 629 N N . GLU A 1 77 ? 2.718 -4.622 -44.645 1.00 76.31 77 GLU A N 1
ATOM 630 C CA . GLU A 1 77 ? 1.805 -4.328 -45.753 1.00 76.31 77 GLU A CA 1
ATOM 631 C C . GLU A 1 77 ? 2.395 -4.692 -47.122 1.00 76.31 77 GLU A C 1
ATOM 633 O O . GLU A 1 77 ? 1.673 -5.145 -48.009 1.00 76.31 77 GLU A O 1
ATOM 638 N N . MET A 1 78 ? 3.714 -4.548 -47.284 1.00 75.94 78 MET A N 1
ATOM 639 C CA . MET A 1 78 ? 4.421 -4.910 -48.514 1.00 75.94 78 MET A CA 1
ATOM 640 C C . MET A 1 78 ? 4.715 -6.412 -48.576 1.00 75.94 78 MET A C 1
ATOM 642 O O . MET A 1 78 ? 4.726 -6.997 -49.657 1.00 75.94 78 MET A O 1
ATOM 646 N N . ARG A 1 79 ? 4.909 -7.060 -47.420 1.00 82.81 79 ARG A N 1
ATOM 647 C CA . ARG A 1 79 ? 5.227 -8.496 -47.325 1.00 82.81 79 ARG A CA 1
ATOM 648 C C . ARG A 1 79 ? 3.998 -9.401 -47.307 1.00 82.81 79 ARG A C 1
ATOM 650 O O . ARG A 1 79 ? 4.112 -10.612 -47.540 1.00 82.81 79 ARG A O 1
ATOM 657 N N . LEU A 1 80 ? 2.821 -8.862 -46.993 1.00 85.50 80 LEU A N 1
ATOM 658 C CA . LEU A 1 80 ? 1.572 -9.613 -46.953 1.00 85.50 80 LEU A CA 1
ATOM 659 C C . LEU A 1 80 ? 0.985 -9.767 -48.362 1.00 85.50 80 LEU A C 1
ATOM 661 O O . LEU A 1 80 ? 0.221 -8.944 -48.858 1.00 85.50 80 LEU A O 1
ATOM 665 N N . THR A 1 81 ? 1.301 -10.886 -49.011 1.00 87.12 81 THR A N 1
ATOM 666 C CA . THR A 1 81 ? 0.735 -11.199 -50.333 1.00 87.12 81 THR A CA 1
ATOM 667 C C . THR A 1 81 ? -0.776 -11.457 -50.271 1.00 87.12 81 THR A C 1
ATOM 669 O O . THR A 1 81 ? -1.312 -11.870 -49.242 1.00 87.12 81 THR A O 1
ATOM 672 N N . ARG A 1 82 ? -1.467 -11.361 -51.419 1.00 86.75 82 ARG A N 1
ATOM 673 C CA . ARG A 1 82 ? -2.885 -11.770 -51.547 1.00 86.75 82 ARG A CA 1
ATOM 674 C C . ARG A 1 82 ? -3.136 -13.204 -51.060 1.00 86.75 82 ARG A C 1
ATOM 676 O O . ARG A 1 82 ? -4.164 -13.475 -50.447 1.00 86.75 82 ARG A O 1
ATOM 683 N N . PHE A 1 83 ? -2.192 -14.115 -51.310 1.00 89.12 83 PHE A N 1
ATOM 684 C CA . PHE A 1 83 ? -2.264 -15.494 -50.822 1.00 89.12 83 PHE A CA 1
ATOM 685 C C . PHE A 1 83 ? -2.122 -15.563 -49.293 1.00 89.12 83 PHE A C 1
ATOM 687 O O . PHE A 1 83 ? -2.899 -16.247 -48.634 1.00 89.12 83 PHE A O 1
ATOM 694 N N . GLY A 1 84 ? -1.188 -14.802 -48.722 1.00 87.19 84 GLY A N 1
ATOM 695 C CA . GLY A 1 84 ? -1.014 -14.666 -47.276 1.00 87.19 84 GLY A CA 1
ATOM 696 C C . GLY A 1 84 ? -2.239 -14.096 -46.563 1.00 87.19 84 GLY A C 1
ATOM 697 O O . GLY A 1 84 ? -2.682 -14.646 -45.555 1.00 87.19 84 GLY A O 1
ATOM 698 N N . ALA A 1 85 ? -2.835 -13.040 -47.119 1.00 83.75 85 ALA A N 1
ATOM 699 C CA . ALA A 1 85 ? -4.072 -12.447 -46.617 1.00 83.75 85 ALA A CA 1
ATOM 700 C C . ALA A 1 85 ? -5.255 -13.434 -46.680 1.00 83.75 85 ALA A C 1
ATOM 702 O O . ALA A 1 85 ? -6.053 -13.525 -45.744 1.00 83.75 85 ALA A O 1
ATOM 703 N N . MET A 1 86 ? -5.349 -14.234 -47.748 1.00 88.69 86 MET A N 1
ATOM 704 C CA . MET A 1 86 ? -6.343 -15.307 -47.857 1.00 88.69 86 MET A CA 1
ATOM 705 C C . MET A 1 86 ? -6.143 -16.382 -46.774 1.00 88.69 86 MET A C 1
ATOM 707 O O . MET A 1 86 ? -7.117 -16.794 -46.146 1.00 88.69 86 MET A O 1
ATOM 711 N N . LEU A 1 87 ? -4.903 -16.812 -46.513 1.00 86.75 87 LEU A N 1
ATOM 712 C CA . LEU A 1 87 ? -4.614 -17.783 -45.450 1.00 86.75 87 LEU A CA 1
ATOM 713 C C . LEU A 1 87 ? -5.032 -17.262 -44.067 1.00 86.75 87 LEU A C 1
ATOM 715 O O . LEU A 1 87 ? -5.735 -17.975 -43.357 1.00 86.75 87 LEU A O 1
ATOM 719 N N . ARG A 1 88 ? -4.694 -16.006 -43.732 1.00 85.44 88 ARG A N 1
ATOM 720 C CA . ARG A 1 88 ? -5.085 -15.370 -42.457 1.00 85.44 88 ARG A CA 1
ATOM 721 C C . ARG A 1 88 ? -6.600 -15.215 -42.313 1.00 85.44 88 ARG A C 1
ATOM 723 O O . ARG A 1 88 ? -7.168 -15.559 -41.280 1.00 85.44 88 ARG A O 1
ATOM 730 N N . SER A 1 89 ? -7.277 -14.734 -43.359 1.00 79.56 89 SER A N 1
ATOM 731 C CA . SER A 1 89 ? -8.735 -14.507 -43.331 1.00 79.56 89 SER A CA 1
ATOM 732 C C . SER A 1 89 ? -9.560 -15.793 -43.245 1.00 79.56 89 SER A C 1
ATOM 734 O O . SER A 1 89 ? -10.702 -15.760 -42.795 1.00 79.56 89 SER A O 1
ATOM 736 N N . THR A 1 90 ? -8.983 -16.926 -43.649 1.00 83.06 90 THR A N 1
ATOM 737 C CA . THR A 1 90 ? -9.586 -18.260 -43.511 1.00 83.06 90 THR A CA 1
ATOM 738 C C . THR A 1 90 ? -9.076 -19.021 -42.285 1.00 83.06 90 THR A C 1
ATOM 740 O O . THR A 1 90 ? -9.529 -20.136 -42.038 1.00 83.06 90 THR A O 1
ATOM 743 N N . SER A 1 91 ? -8.143 -18.434 -41.521 1.00 85.25 91 SER A N 1
ATOM 744 C CA . SER A 1 91 ? -7.433 -19.059 -40.394 1.00 85.25 91 SER A CA 1
ATOM 745 C C . SER A 1 91 ? -6.721 -20.373 -40.750 1.00 85.25 91 SER A C 1
ATOM 747 O O . SER A 1 91 ? -6.370 -21.160 -39.871 1.00 85.25 91 SER A O 1
ATOM 749 N N . LEU A 1 92 ? -6.483 -20.624 -42.044 1.00 88.44 92 LEU A N 1
ATOM 750 C CA . LEU A 1 92 ? -5.763 -21.808 -42.515 1.00 88.44 92 LEU A CA 1
ATOM 751 C C . LEU A 1 92 ? -4.285 -21.762 -42.123 1.00 88.44 92 LEU A C 1
ATOM 753 O O . LEU A 1 92 ? -3.637 -22.806 -42.061 1.00 88.44 92 LEU A O 1
ATOM 757 N N . ASP A 1 93 ? -3.752 -20.573 -41.838 1.00 90.81 93 ASP A N 1
ATOM 758 C CA . ASP A 1 93 ? -2.393 -20.397 -41.345 1.00 90.81 93 ASP A CA 1
ATOM 759 C C . ASP A 1 93 ? -2.170 -20.972 -39.940 1.00 90.81 93 ASP A C 1
ATOM 761 O O . ASP A 1 93 ? -1.047 -21.355 -39.620 1.00 90.81 93 ASP A O 1
ATOM 765 N N . GLU A 1 94 ? -3.223 -21.107 -39.132 1.00 91.06 94 GLU A N 1
ATOM 766 C CA . GLU A 1 94 ? -3.154 -21.612 -37.751 1.00 91.06 94 GLU A CA 1
ATOM 767 C C . GLU A 1 94 ? -3.265 -23.143 -37.663 1.00 91.06 94 GLU A C 1
ATOM 769 O O . GLU A 1 94 ? -3.059 -23.724 -36.601 1.00 91.06 94 GLU A O 1
ATOM 774 N N . LEU A 1 95 ? -3.523 -23.843 -38.778 1.00 91.44 95 LEU A N 1
ATOM 775 C CA . LEU A 1 95 ? -3.634 -25.309 -38.791 1.00 91.44 95 LEU A CA 1
ATOM 776 C C . LEU A 1 95 ? -2.422 -26.042 -38.177 1.00 91.44 95 LEU A C 1
ATOM 778 O O . LEU A 1 95 ? -2.635 -27.047 -37.491 1.00 91.44 95 LEU A O 1
ATOM 782 N N . PRO A 1 96 ? -1.157 -25.613 -38.365 1.00 94.44 96 PRO A N 1
ATOM 783 C CA . PRO A 1 96 ? -0.018 -26.273 -37.723 1.00 94.44 96 PRO A CA 1
ATOM 784 C C . PRO A 1 96 ? -0.037 -26.225 -36.186 1.00 94.44 96 PRO A C 1
ATOM 786 O O . PRO A 1 96 ? 0.597 -27.072 -35.557 1.00 94.44 96 PRO A O 1
ATOM 789 N N . GLU A 1 97 ? -0.819 -25.338 -35.562 1.00 94.88 97 GLU A N 1
ATOM 790 C CA . GLU A 1 97 ? -0.992 -25.281 -34.103 1.00 94.88 97 GLU A CA 1
ATOM 791 C C . GLU A 1 97 ? -1.675 -26.539 -33.539 1.00 94.88 97 GLU A C 1
ATOM 793 O O . GLU A 1 97 ? -1.487 -26.872 -32.369 1.00 94.88 97 GLU A O 1
ATOM 798 N N . ILE A 1 98 ? -2.399 -27.312 -34.359 1.00 95.69 98 ILE A N 1
ATOM 799 C CA . ILE A 1 98 ? -2.982 -28.598 -33.935 1.00 95.69 98 ILE A CA 1
ATOM 800 C C . ILE A 1 98 ? -1.895 -29.574 -33.458 1.00 95.69 98 ILE A C 1
ATOM 802 O O . ILE A 1 98 ? -2.121 -30.353 -32.530 1.00 95.69 98 ILE A O 1
ATOM 806 N N . VAL A 1 99 ? -0.679 -29.489 -34.011 1.00 94.69 99 VAL A N 1
ATOM 807 C CA . VAL A 1 99 ? 0.474 -30.271 -33.535 1.00 94.69 99 VAL A CA 1
ATOM 808 C C . VAL A 1 99 ? 0.829 -29.905 -32.088 1.00 94.69 99 VAL A C 1
ATOM 810 O O . VAL A 1 99 ? 1.234 -30.772 -31.314 1.00 94.69 99 VAL A O 1
ATOM 813 N N . ASN A 1 100 ? 0.629 -28.652 -31.679 1.00 95.81 100 ASN A N 1
ATOM 814 C CA . ASN A 1 100 ? 0.888 -28.206 -30.308 1.00 95.81 100 ASN A CA 1
ATOM 815 C C . ASN A 1 100 ? -0.166 -28.707 -29.330 1.00 95.81 100 ASN A C 1
ATOM 817 O O . ASN A 1 100 ? 0.168 -29.036 -28.189 1.00 95.81 100 ASN A O 1
ATOM 821 N N . ILE A 1 101 ? -1.414 -28.812 -29.785 1.00 96.00 101 ILE A N 1
ATOM 822 C CA . ILE A 1 101 ? -2.496 -29.439 -29.023 1.00 96.00 101 ILE A CA 1
ATOM 823 C C . ILE A 1 101 ? -2.210 -30.935 -28.847 1.00 96.00 101 ILE A C 1
ATOM 825 O O . ILE A 1 101 ? -2.287 -31.459 -27.733 1.00 96.00 101 ILE A O 1
ATOM 829 N N . PHE A 1 102 ? -1.770 -31.615 -29.908 1.00 94.94 102 PHE A N 1
ATOM 830 C CA . PHE A 1 102 ? -1.361 -33.017 -29.839 1.00 94.94 102 PHE A CA 1
ATOM 831 C C . PHE A 1 102 ? -0.203 -33.225 -28.845 1.00 94.94 102 PHE A C 1
ATOM 833 O O . PHE A 1 102 ? -0.329 -34.029 -27.919 1.00 94.94 102 PHE A O 1
ATOM 840 N N . LYS A 1 103 ? 0.871 -32.423 -28.947 1.00 92.00 103 LYS A N 1
ATOM 841 C CA . LYS A 1 103 ? 2.025 -32.430 -28.019 1.00 92.00 103 LYS A CA 1
ATOM 842 C C . LYS A 1 103 ? 1.652 -32.067 -26.575 1.00 92.00 103 LYS A C 1
ATOM 844 O O . LYS A 1 103 ? 2.362 -32.438 -25.649 1.00 92.00 103 LYS A O 1
ATOM 849 N N . GLY A 1 104 ? 0.523 -31.388 -26.372 1.00 91.62 104 GLY A N 1
ATOM 850 C CA . GLY A 1 104 ? 0.010 -31.011 -25.055 1.00 91.62 104 GLY A CA 1
ATOM 851 C C . GLY A 1 104 ? 0.475 -29.646 -24.550 1.00 91.62 104 GLY A C 1
ATOM 852 O O . GLY A 1 104 ? 0.191 -29.331 -23.391 1.00 91.62 104 GLY A O 1
ATOM 853 N N . ASN A 1 105 ? 1.123 -28.851 -25.406 1.00 92.12 105 ASN A N 1
ATOM 854 C CA . ASN A 1 105 ? 1.551 -27.477 -25.124 1.00 92.12 105 ASN A CA 1
ATOM 855 C C . ASN A 1 105 ? 0.367 -26.494 -25.166 1.00 92.12 105 ASN A C 1
ATOM 857 O O . ASN A 1 105 ? 0.365 -25.493 -24.457 1.00 92.12 105 ASN A O 1
ATOM 861 N N . MET A 1 106 ? -0.644 -26.801 -25.985 1.00 94.50 106 MET A N 1
ATOM 862 C CA . MET A 1 106 ? -1.874 -26.020 -26.159 1.00 94.50 106 MET A CA 1
ATOM 863 C C . MET A 1 106 ? -3.123 -26.892 -25.947 1.00 94.50 106 MET A C 1
ATOM 865 O O . MET A 1 106 ? -3.032 -28.118 -25.849 1.00 94.50 106 MET A O 1
ATOM 869 N N . SER A 1 107 ? -4.286 -26.249 -25.891 1.00 95.75 107 SER A N 1
ATOM 870 C CA . SER A 1 107 ? -5.628 -26.843 -25.930 1.00 95.75 107 SER A CA 1
ATOM 871 C C . SER A 1 107 ? -6.421 -26.262 -27.109 1.00 95.75 107 SER A C 1
ATOM 873 O O . SER A 1 107 ? -6.033 -25.235 -27.671 1.00 95.75 107 SER A O 1
ATOM 875 N N . PHE A 1 108 ? -7.542 -26.879 -27.498 1.00 95.00 108 PHE A N 1
ATOM 876 C CA . PHE A 1 108 ? -8.440 -26.247 -28.475 1.00 95.00 108 PHE A CA 1
ATOM 877 C C . PHE A 1 108 ? -9.011 -24.929 -27.947 1.00 95.00 108 PHE A C 1
ATOM 879 O O . PHE A 1 108 ? -9.074 -23.953 -28.692 1.00 95.00 108 PHE A O 1
ATOM 886 N N . VAL A 1 109 ? -9.375 -24.898 -26.660 1.00 96.06 109 VAL A N 1
ATOM 887 C CA . VAL A 1 109 ? -9.964 -23.727 -25.999 1.00 96.06 109 VAL A CA 1
ATOM 888 C C . VAL A 1 109 ? -9.103 -23.303 -24.810 1.00 96.06 109 VAL A C 1
ATOM 890 O O . VAL A 1 109 ? -8.791 -24.131 -23.949 1.00 96.06 109 VAL A O 1
ATOM 893 N N . GLY A 1 110 ? -8.735 -22.026 -24.760 1.00 93.69 110 GLY A N 1
ATOM 894 C CA . GLY A 1 110 ? -7.887 -21.419 -23.735 1.00 93.69 110 GLY A CA 1
ATOM 895 C C . GLY A 1 110 ? -7.496 -19.974 -24.070 1.00 93.69 110 GLY A C 1
ATOM 896 O O . GLY A 1 110 ? -7.716 -19.534 -25.198 1.00 93.69 110 GLY A O 1
ATOM 897 N N . PRO A 1 111 ? -6.886 -19.231 -23.130 1.00 93.44 111 PRO A N 1
ATOM 898 C CA . PRO A 1 111 ? -6.305 -17.920 -23.409 1.00 93.44 111 PRO A CA 1
ATOM 899 C C . PRO A 1 111 ? -5.332 -18.004 -24.583 1.00 93.44 111 PRO A C 1
ATOM 901 O O . PRO A 1 111 ? -4.529 -18.940 -24.660 1.00 93.44 111 PRO A O 1
ATOM 904 N N . ARG A 1 112 ? -5.380 -17.055 -25.521 1.00 90.31 112 ARG A N 1
ATOM 905 C CA . ARG A 1 112 ? -4.496 -17.126 -26.694 1.00 90.31 112 ARG A CA 1
ATOM 906 C C . ARG A 1 112 ? -3.034 -16.982 -26.240 1.00 90.31 112 ARG A C 1
ATOM 908 O O . ARG A 1 112 ? -2.738 -16.074 -25.454 1.00 90.31 112 ARG A O 1
ATOM 915 N N . PRO A 1 113 ? -2.103 -17.834 -26.708 1.00 89.50 113 PRO A N 1
ATOM 916 C CA . PRO A 1 113 ? -0.705 -17.729 -26.313 1.00 89.50 113 PRO A CA 1
ATOM 917 C C . PRO A 1 113 ? -0.124 -16.395 -26.783 1.00 89.50 113 PRO A C 1
ATOM 919 O O . PRO A 1 113 ? -0.192 -16.049 -27.964 1.00 89.50 113 PRO A O 1
ATOM 922 N N . LEU A 1 114 ? 0.451 -15.646 -25.846 1.00 88.69 114 LEU A N 1
ATOM 923 C CA . LEU A 1 114 ? 1.082 -14.361 -26.129 1.00 88.69 114 LEU A CA 1
ATOM 924 C C . LEU A 1 114 ? 2.604 -14.489 -26.173 1.00 88.69 114 LEU A C 1
ATOM 926 O O . LEU A 1 114 ? 3.162 -15.558 -25.915 1.00 88.69 114 LEU A O 1
ATOM 930 N N . LEU A 1 115 ? 3.260 -13.414 -26.606 1.00 82.44 115 LEU A N 1
ATOM 931 C CA . LEU A 1 115 ? 4.712 -13.371 -26.711 1.00 82.44 115 LEU A CA 1
ATOM 932 C C . LEU A 1 115 ? 5.367 -13.486 -25.318 1.00 82.44 115 LEU A C 1
ATOM 934 O O . LEU A 1 115 ? 4.796 -12.996 -24.339 1.00 82.44 115 LEU A O 1
ATOM 938 N N . PRO A 1 116 ? 6.558 -14.110 -25.217 1.00 76.19 116 PRO A N 1
ATOM 939 C CA . PRO A 1 116 ? 7.292 -14.236 -23.958 1.00 76.19 116 PRO A CA 1
ATOM 940 C C . PRO A 1 116 ? 7.606 -12.910 -23.267 1.00 76.19 116 PRO A C 1
ATOM 942 O O . PRO A 1 116 ? 7.558 -12.842 -22.043 1.00 76.19 116 PRO A O 1
ATOM 945 N N . ASN A 1 117 ? 7.852 -11.850 -24.036 1.00 72.75 117 ASN A N 1
ATOM 946 C CA . ASN A 1 117 ? 8.174 -10.522 -23.514 1.00 72.75 117 ASN A CA 1
ATOM 947 C C . ASN A 1 117 ? 7.042 -9.896 -22.672 1.00 72.75 117 ASN A C 1
ATOM 949 O O . ASN A 1 117 ? 7.317 -9.064 -21.815 1.00 72.75 117 ASN A O 1
ATOM 953 N N . TYR A 1 118 ? 5.784 -10.312 -22.820 1.00 72.88 118 TYR A N 1
ATOM 954 C CA . TYR A 1 118 ? 4.699 -9.763 -21.997 1.00 72.88 118 TYR A CA 1
ATOM 955 C C . TYR A 1 118 ? 4.673 -10.308 -20.560 1.00 72.88 118 TYR A C 1
ATOM 957 O O . TYR A 1 118 ? 4.021 -9.716 -19.706 1.00 72.88 118 TYR A O 1
ATOM 965 N N . VAL A 1 119 ? 5.377 -11.411 -20.264 1.00 68.88 119 VAL A N 1
ATOM 966 C CA . VAL A 1 119 ? 5.344 -12.072 -18.939 1.00 68.88 119 VAL A CA 1
ATOM 967 C C . VAL A 1 119 ? 5.806 -11.150 -17.807 1.00 68.88 119 VAL A C 1
ATOM 969 O O . VAL A 1 119 ? 5.252 -11.193 -16.701 1.00 68.88 119 VAL A O 1
ATOM 972 N N . ASP A 1 120 ? 6.772 -10.288 -18.108 1.00 62.94 120 ASP A N 1
ATOM 973 C CA . ASP A 1 120 ? 7.350 -9.327 -17.163 1.00 62.94 120 ASP A CA 1
ATOM 974 C C . ASP A 1 120 ? 6.516 -8.046 -17.036 1.00 62.94 120 ASP A C 1
ATOM 976 O O . ASP A 1 120 ? 6.678 -7.293 -16.082 1.00 62.94 120 ASP A O 1
ATOM 980 N N . LEU A 1 121 ? 5.589 -7.825 -17.972 1.00 61.66 121 LEU A N 1
ATOM 981 C CA . LEU A 1 121 ? 4.685 -6.673 -18.004 1.00 61.66 121 LEU A CA 1
ATOM 982 C C . LEU A 1 121 ? 3.355 -6.945 -17.285 1.00 61.66 121 LEU A C 1
ATOM 984 O O . LEU A 1 121 ? 2.579 -6.019 -17.040 1.00 61.66 121 LEU A O 1
ATOM 988 N N . TYR A 1 122 ? 3.067 -8.210 -16.964 1.00 63.31 122 TYR A N 1
ATOM 989 C CA . TYR A 1 122 ? 1.837 -8.587 -16.281 1.00 63.31 122 TYR A CA 1
ATOM 990 C C . TYR A 1 122 ? 1.855 -8.196 -14.807 1.00 63.31 122 TYR A C 1
ATOM 992 O O . TYR A 1 122 ? 2.796 -8.497 -14.070 1.00 63.31 122 TYR A O 1
ATOM 1000 N N . SER A 1 123 ? 0.733 -7.649 -14.343 1.00 59.72 123 SER A N 1
ATOM 1001 C CA . SER A 1 123 ? 0.417 -7.650 -12.917 1.00 59.72 123 SER A CA 1
ATOM 1002 C C . SER A 1 123 ? 0.255 -9.090 -12.394 1.00 59.72 123 SER A C 1
ATOM 1004 O O . SER A 1 123 ? -0.015 -10.009 -13.180 1.00 59.72 123 SER A O 1
ATOM 1006 N N . PRO A 1 124 ? 0.346 -9.320 -11.069 1.00 65.12 124 PRO A N 1
ATOM 1007 C CA . PRO A 1 124 ? 0.051 -10.630 -10.484 1.00 65.12 124 PRO A CA 1
ATOM 1008 C C . PRO A 1 124 ? -1.308 -11.191 -10.932 1.00 65.12 124 PRO A C 1
ATOM 1010 O O . PRO A 1 124 ? -1.405 -12.373 -11.257 1.00 65.12 124 PRO A O 1
ATOM 1013 N N . ARG A 1 125 ? -2.326 -10.325 -11.057 1.00 71.00 125 ARG A N 1
ATOM 1014 C CA . ARG A 1 125 ? -3.662 -10.674 -11.561 1.00 71.00 125 ARG A CA 1
ATOM 1015 C C . ARG A 1 125 ? -3.629 -11.113 -13.026 1.00 71.00 125 ARG A C 1
ATOM 1017 O O . ARG A 1 125 ? -4.124 -12.186 -13.342 1.00 71.00 125 ARG A O 1
ATOM 1024 N N . GLN A 1 126 ? -3.005 -10.343 -13.918 1.00 75.94 126 GLN A N 1
ATOM 1025 C CA . GLN A 1 126 ? -2.913 -10.686 -15.348 1.00 75.94 126 GLN A CA 1
ATOM 1026 C C . GLN A 1 126 ? -2.143 -11.990 -15.582 1.00 75.94 126 GLN A C 1
ATOM 1028 O O . GLN A 1 126 ? -2.495 -12.777 -16.461 1.00 75.94 126 GLN A O 1
ATOM 1033 N N . ARG A 1 127 ? -1.128 -12.264 -14.755 1.00 80.19 127 ARG A N 1
ATOM 1034 C CA . ARG A 1 127 ? -0.309 -13.480 -14.832 1.00 80.19 127 ARG A CA 1
ATOM 1035 C C . ARG A 1 127 ? -1.118 -14.760 -14.580 1.00 80.19 127 ARG A C 1
ATOM 1037 O O . ARG A 1 127 ? -0.732 -15.815 -15.085 1.00 80.19 127 ARG A O 1
ATOM 1044 N N . ARG A 1 128 ? -2.268 -14.675 -13.898 1.00 84.88 128 ARG A N 1
ATOM 1045 C CA . ARG A 1 128 ? -3.178 -15.811 -13.657 1.00 84.88 128 ARG A CA 1
ATOM 1046 C C . ARG A 1 128 ? -3.709 -16.453 -14.943 1.00 84.88 128 ARG A C 1
ATOM 1048 O O . ARG A 1 128 ? -4.037 -17.635 -14.940 1.00 84.88 128 ARG A O 1
ATOM 1055 N N . ARG A 1 129 ? -3.688 -15.758 -16.089 1.00 90.06 129 ARG A N 1
ATOM 1056 C CA . ARG A 1 129 ? -4.002 -16.370 -17.400 1.00 90.06 129 ARG A CA 1
ATOM 1057 C C . ARG A 1 129 ? -3.120 -17.582 -17.742 1.00 90.06 129 ARG A C 1
ATOM 1059 O O . ARG A 1 129 ? -3.511 -18.423 -18.548 1.00 90.06 129 ARG A O 1
ATOM 1066 N N . HIS A 1 130 ? -1.940 -17.689 -17.125 1.00 87.94 130 HIS A N 1
ATOM 1067 C CA . HIS A 1 130 ? -1.018 -18.815 -17.281 1.00 87.94 130 HIS A CA 1
ATOM 1068 C C . HIS A 1 130 ? -1.320 -20.003 -16.351 1.00 87.94 130 HIS A C 1
ATOM 1070 O O . HIS A 1 130 ? -0.634 -21.020 -16.432 1.00 87.94 130 HIS A O 1
ATOM 1076 N N . GLU A 1 131 ? -2.354 -19.938 -15.508 1.00 88.06 131 GLU A N 1
ATOM 1077 C CA . GLU A 1 131 ? -2.837 -21.070 -14.696 1.00 88.06 131 GLU A CA 1
ATOM 1078 C C . GLU A 1 131 ? -3.519 -22.165 -15.538 1.00 88.06 131 GLU A C 1
ATOM 1080 O O . GLU A 1 131 ? -3.872 -23.237 -15.035 1.00 88.06 131 GLU A O 1
ATOM 1085 N N . VAL A 1 132 ? -3.763 -21.895 -16.824 1.00 91.38 132 VAL A N 1
ATOM 1086 C CA . VAL A 1 132 ? -4.447 -22.792 -17.761 1.00 91.38 132 VAL A CA 1
ATOM 1087 C C . VAL A 1 132 ? -3.653 -22.919 -19.058 1.00 91.38 132 VAL A C 1
ATOM 1089 O O . VAL A 1 132 ? -2.793 -22.096 -19.373 1.00 91.38 132 VAL A O 1
ATOM 1092 N N . LYS A 1 133 ? -3.883 -24.003 -19.807 1.00 92.44 133 LYS A N 1
ATOM 1093 C CA . LYS A 1 133 ? -3.197 -24.189 -21.089 1.00 92.44 133 LYS A CA 1
ATOM 1094 C C . LYS A 1 133 ? -3.671 -23.143 -22.098 1.00 92.44 133 LYS A C 1
ATOM 1096 O O . LYS A 1 133 ? -4.878 -22.907 -22.182 1.00 92.44 133 LYS A O 1
ATOM 1101 N N . PRO A 1 134 ? -2.754 -22.572 -22.893 1.00 94.00 134 PRO A N 1
ATOM 1102 C CA . PRO A 1 134 ? -3.130 -21.661 -23.960 1.00 94.00 134 PRO A CA 1
ATOM 1103 C C . PRO A 1 134 ? -4.003 -22.359 -25.010 1.00 94.00 134 PRO A C 1
ATOM 1105 O O . PRO A 1 134 ? -3.842 -23.555 -25.268 1.00 94.00 134 PRO A O 1
ATOM 1108 N N . GLY A 1 135 ? -4.914 -21.605 -25.618 1.00 93.56 135 GLY A N 1
ATOM 1109 C CA . GLY A 1 135 ? -5.876 -22.090 -26.604 1.00 93.56 135 GLY A CA 1
ATOM 1110 C C . GLY A 1 135 ? -5.540 -21.709 -28.041 1.00 93.56 135 GLY A C 1
ATOM 1111 O O . GLY A 1 135 ? -4.964 -20.650 -28.290 1.00 93.56 135 GLY A O 1
ATOM 1112 N N . LEU A 1 136 ? -5.965 -22.546 -28.992 1.00 92.12 136 LEU A N 1
ATOM 1113 C CA . LEU A 1 136 ? -6.130 -22.137 -30.395 1.00 92.12 136 LEU A CA 1
ATOM 1114 C C . LEU A 1 136 ? -7.221 -21.059 -30.507 1.00 92.12 136 LEU A C 1
ATOM 1116 O O . LEU A 1 136 ? -7.062 -20.053 -31.204 1.00 92.12 136 LEU A O 1
ATOM 1120 N N . THR A 1 137 ? -8.326 -21.276 -29.785 1.00 92.06 137 THR A N 1
ATOM 1121 C CA . THR A 1 137 ? -9.401 -20.305 -29.599 1.00 92.06 137 THR A CA 1
ATOM 1122 C C . THR A 1 137 ? -9.640 -19.993 -28.118 1.00 92.06 137 THR A C 1
ATOM 1124 O O . THR A 1 137 ? -9.284 -20.800 -27.266 1.00 92.06 137 THR A O 1
ATOM 1127 N N . GLY A 1 138 ? -10.276 -18.866 -27.792 1.00 92.56 138 GLY A N 1
ATOM 1128 C CA . GLY A 1 138 ? -10.519 -18.442 -26.412 1.00 92.56 138 GLY A CA 1
ATOM 1129 C C . GLY A 1 138 ? -11.652 -17.428 -26.289 1.00 92.56 138 GLY A C 1
ATOM 1130 O O . GLY A 1 138 ? -12.154 -16.917 -27.294 1.00 92.56 138 GLY A O 1
ATOM 1131 N N . LEU A 1 139 ? -12.048 -17.124 -25.052 1.00 91.62 139 LEU A N 1
ATOM 1132 C CA . LEU A 1 139 ? -13.185 -16.246 -24.762 1.00 91.62 139 LEU A CA 1
ATOM 1133 C C . LEU A 1 139 ? -12.977 -14.826 -25.323 1.00 91.62 139 LEU A C 1
ATOM 1135 O O . LEU A 1 139 ? -13.837 -14.313 -26.039 1.00 91.62 139 LEU A O 1
ATOM 1139 N N . ALA A 1 140 ? -11.779 -14.256 -25.153 1.00 88.50 140 ALA A N 1
ATOM 1140 C CA . ALA A 1 140 ? -11.397 -12.981 -25.769 1.00 88.50 140 ALA A CA 1
ATOM 1141 C C . ALA A 1 140 ? -11.512 -13.004 -27.312 1.00 88.50 140 ALA A C 1
ATOM 1143 O O . ALA A 1 140 ? -11.951 -12.039 -27.946 1.00 88.50 140 ALA A O 1
ATOM 1144 N N . GLN A 1 141 ? -11.183 -14.137 -27.950 1.00 84.00 141 GLN A N 1
ATOM 1145 C CA . GLN A 1 141 ? -11.277 -14.278 -29.408 1.00 84.00 141 GLN A CA 1
ATOM 1146 C C . GLN A 1 141 ? -12.720 -14.364 -29.917 1.00 84.00 141 GLN A C 1
ATOM 1148 O O . GLN A 1 141 ? -12.971 -14.004 -31.065 1.00 84.00 141 GLN A O 1
ATOM 1153 N N . VAL A 1 142 ? -13.681 -14.818 -29.114 1.00 87.62 142 VAL A N 1
ATOM 1154 C CA . VAL A 1 142 ? -15.096 -14.823 -29.526 1.00 87.62 142 VAL A CA 1
ATOM 1155 C C . VAL A 1 142 ? -15.830 -13.542 -29.138 1.00 87.62 142 VAL A C 1
ATOM 1157 O O . VAL A 1 142 ? -16.805 -13.209 -29.803 1.00 87.62 142 VAL A O 1
ATOM 1160 N N . ASN A 1 143 ? -15.329 -12.772 -28.169 1.00 82.12 143 ASN A N 1
ATOM 1161 C CA . ASN A 1 143 ? -15.958 -11.519 -27.735 1.00 82.12 143 ASN A CA 1
ATOM 1162 C C . ASN A 1 143 ? -15.402 -10.250 -28.404 1.00 82.12 143 ASN A C 1
ATOM 1164 O O . ASN A 1 143 ? -16.111 -9.256 -28.444 1.00 82.12 143 ASN A O 1
ATOM 1168 N N . GLY A 1 144 ? -14.216 -10.284 -29.026 1.00 71.44 144 GLY A N 1
ATOM 1169 C CA . GLY A 1 144 ? -13.715 -9.099 -29.748 1.00 71.44 144 GLY A CA 1
ATOM 1170 C C . GLY A 1 144 ? -12.454 -9.273 -30.599 1.00 71.44 144 GLY A C 1
ATOM 1171 O O . GLY A 1 144 ? -12.196 -8.456 -31.478 1.00 71.44 144 GLY A O 1
ATOM 1172 N N . ARG A 1 145 ? -11.675 -10.352 -30.411 1.00 73.06 145 ARG A N 1
ATOM 1173 C CA . ARG A 1 145 ? -10.375 -10.575 -31.089 1.00 73.06 145 ARG A CA 1
ATOM 1174 C C . ARG A 1 145 ? -9.441 -9.366 -30.973 1.00 73.06 145 ARG A C 1
ATOM 1176 O O . ARG A 1 145 ? -8.861 -9.150 -29.918 1.00 73.06 145 ARG A O 1
ATOM 1183 N N . ASN A 1 146 ? -9.261 -8.632 -32.068 1.00 66.88 146 ASN A N 1
ATOM 1184 C CA . ASN A 1 146 ? -8.348 -7.503 -32.185 1.00 66.88 146 ASN A CA 1
ATOM 1185 C C . ASN A 1 146 ? -9.062 -6.160 -31.980 1.00 66.88 146 ASN A C 1
ATOM 1187 O O . ASN A 1 146 ? -8.377 -5.152 -31.914 1.00 66.88 146 ASN A O 1
ATOM 1191 N N . ALA A 1 147 ? -10.396 -6.154 -31.885 1.00 68.50 147 ALA A N 1
ATOM 1192 C CA . ALA A 1 147 ? -11.215 -4.952 -31.727 1.00 68.50 147 ALA A CA 1
ATOM 1193 C C . ALA A 1 147 ? -11.436 -4.534 -30.260 1.00 68.50 147 ALA A C 1
ATOM 1195 O O . ALA A 1 147 ? -12.076 -3.521 -30.016 1.00 68.50 147 ALA A O 1
ATOM 1196 N N . ILE A 1 148 ? -10.946 -5.330 -29.305 1.00 77.38 148 ILE A N 1
ATOM 1197 C CA . ILE A 1 148 ? -11.008 -5.048 -27.864 1.00 77.38 148 ILE A CA 1
ATOM 1198 C C . ILE A 1 148 ? -9.622 -4.688 -27.336 1.00 77.38 148 ILE A C 1
ATOM 1200 O O . ILE A 1 148 ? -8.611 -5.166 -27.873 1.00 77.38 148 ILE A O 1
ATOM 1204 N N . GLU A 1 149 ? -9.592 -3.884 -26.279 1.00 79.25 149 GLU A N 1
ATOM 1205 C CA . GLU A 1 149 ? -8.362 -3.420 -25.633 1.00 79.25 149 GLU A CA 1
ATOM 1206 C C . GLU A 1 149 ? -7.654 -4.553 -24.872 1.00 79.25 149 GLU A C 1
ATOM 1208 O O . GLU A 1 149 ? -8.212 -5.631 -24.631 1.00 79.25 149 GLU A O 1
ATOM 1213 N N . TRP A 1 150 ? -6.391 -4.339 -24.500 1.00 78.69 150 TRP A N 1
ATOM 1214 C CA . TRP A 1 150 ? -5.596 -5.344 -23.786 1.00 78.69 150 TRP A CA 1
ATOM 1215 C C . TRP A 1 150 ? -6.205 -5.733 -22.438 1.00 78.69 150 TRP A C 1
ATOM 1217 O O . TRP A 1 150 ? -6.294 -6.919 -22.124 1.00 78.69 150 TRP A O 1
ATOM 1227 N N . GLU A 1 151 ? -6.667 -4.755 -21.668 1.00 79.62 151 GLU A N 1
ATOM 1228 C CA . GLU A 1 151 ? -7.294 -4.952 -20.364 1.00 79.62 151 GLU A CA 1
ATOM 1229 C C . GLU A 1 151 ? -8.552 -5.820 -20.476 1.00 79.62 151 GLU A C 1
ATOM 1231 O O . GLU A 1 151 ? -8.706 -6.781 -19.724 1.00 79.62 151 GLU A O 1
ATOM 1236 N N . GLU A 1 152 ? -9.397 -5.566 -21.476 1.00 80.19 152 GLU A N 1
ATOM 1237 C CA . GLU A 1 152 ? -10.590 -6.377 -21.737 1.00 80.19 152 GLU A CA 1
ATOM 1238 C C . GLU A 1 152 ? -10.228 -7.812 -22.146 1.00 80.19 152 GLU A C 1
ATOM 1240 O O . GLU A 1 152 ? -10.873 -8.768 -21.708 1.00 80.19 152 GLU A O 1
ATOM 1245 N N . LYS A 1 153 ? -9.162 -8.004 -22.942 1.00 83.94 153 LYS A N 1
ATOM 1246 C CA . LYS A 1 153 ? -8.659 -9.352 -23.272 1.00 83.94 153 LYS A CA 1
ATOM 1247 C C . LYS A 1 153 ? -8.218 -10.104 -22.027 1.00 83.94 153 LYS A C 1
ATOM 1249 O O . LYS A 1 153 ? -8.516 -11.293 -21.919 1.00 83.94 153 LYS A O 1
ATOM 1254 N N . PHE A 1 154 ? -7.512 -9.438 -21.113 1.00 85.69 154 PHE A N 1
ATOM 1255 C CA . PHE A 1 154 ? -7.071 -10.074 -19.878 1.00 85.69 154 PHE A CA 1
ATOM 1256 C C . PHE A 1 154 ? -8.251 -10.453 -18.992 1.00 85.69 154 PHE A C 1
ATOM 1258 O O . PHE A 1 154 ? -8.266 -11.577 -18.502 1.00 85.69 154 PHE A O 1
ATOM 1265 N N . GLU A 1 155 ? -9.263 -9.599 -18.847 1.00 86.94 155 GLU A N 1
ATOM 1266 C CA . GLU A 1 155 ? -10.448 -9.957 -18.060 1.00 86.94 155 GLU A CA 1
ATOM 1267 C C . GLU A 1 155 ? -11.201 -11.151 -18.673 1.00 86.94 155 GLU A C 1
ATOM 1269 O O . GLU A 1 155 ? -11.550 -12.074 -17.943 1.00 86.94 155 GLU A O 1
ATOM 1274 N N . PHE A 1 156 ? -11.344 -11.239 -20.004 1.00 88.44 156 PHE A N 1
ATOM 1275 C CA . PHE A 1 156 ? -11.915 -12.440 -20.639 1.00 88.44 156 PHE A CA 1
ATOM 1276 C C . PHE A 1 156 ? -11.043 -13.695 -20.474 1.00 88.44 156 PHE A C 1
ATOM 1278 O O . PHE A 1 156 ? -11.566 -14.807 -20.358 1.00 88.44 156 PHE A O 1
ATOM 1285 N N . ASP A 1 157 ? -9.716 -13.554 -20.495 1.00 90.94 157 ASP A N 1
ATOM 1286 C CA . ASP A 1 157 ? -8.796 -14.670 -20.257 1.00 90.94 157 ASP A CA 1
ATOM 1287 C C . ASP A 1 157 ? -8.904 -15.188 -18.809 1.00 90.94 157 ASP A C 1
ATOM 1289 O O . ASP A 1 157 ? -8.851 -16.403 -18.586 1.00 90.94 157 ASP A O 1
ATOM 1293 N N . LEU A 1 158 ? -9.092 -14.286 -17.839 1.00 86.25 158 LEU A N 1
ATOM 1294 C CA . LEU A 1 158 ? -9.314 -14.611 -16.428 1.00 86.25 158 LEU A CA 1
ATOM 1295 C C . LEU A 1 158 ? -10.696 -15.225 -16.199 1.00 86.25 158 LEU A C 1
ATOM 1297 O O . LEU A 1 158 ? -10.783 -16.288 -15.589 1.00 86.25 158 LEU A O 1
ATOM 1301 N N . GLU A 1 159 ? -11.749 -14.641 -16.778 1.00 90.38 159 GLU A N 1
ATOM 1302 C CA . GLU A 1 159 ? -13.112 -15.180 -16.727 1.00 90.38 159 GLU A CA 1
ATOM 1303 C C . GLU A 1 159 ? -13.144 -16.624 -17.236 1.00 90.38 159 GLU A C 1
ATOM 1305 O O . GLU A 1 159 ? -13.758 -17.498 -16.619 1.00 90.38 159 GLU A O 1
ATOM 1310 N N . TYR A 1 160 ? -12.438 -16.905 -18.335 1.00 93.00 160 TYR A N 1
ATOM 1311 C CA . TYR A 1 160 ? -12.299 -18.267 -18.827 1.00 93.00 160 TYR A CA 1
ATOM 1312 C C . TYR A 1 160 ? -11.521 -19.158 -17.851 1.00 93.00 160 TYR A C 1
ATOM 1314 O O . TYR A 1 160 ? -11.960 -20.279 -17.600 1.00 93.00 160 TYR A O 1
ATOM 1322 N N . SER A 1 161 ? -10.389 -18.691 -17.308 1.00 88.19 161 SER A N 1
ATOM 1323 C CA . SER A 1 161 ? -9.563 -19.456 -16.359 1.00 88.19 161 SER A CA 1
ATOM 1324 C C . SER A 1 161 ? -10.348 -19.879 -15.111 1.00 88.19 161 SER A C 1
ATOM 1326 O O . SER A 1 161 ? -10.235 -21.028 -14.664 1.00 88.19 161 SER A O 1
ATOM 1328 N N . ASP A 1 162 ? -11.191 -18.975 -14.610 1.00 87.56 162 ASP A N 1
ATOM 1329 C CA . ASP A 1 162 ? -12.004 -19.165 -13.410 1.00 87.56 162 ASP A CA 1
ATOM 1330 C C . ASP A 1 162 ? -13.228 -20.066 -13.673 1.00 87.56 162 ASP A C 1
ATOM 1332 O O . ASP A 1 162 ? -13.629 -20.833 -12.798 1.00 87.56 162 ASP A O 1
ATOM 1336 N N . ASN A 1 163 ? -13.780 -20.069 -14.896 1.00 91.62 163 ASN A N 1
ATOM 1337 C CA . ASN A 1 163 ? -15.056 -20.731 -15.218 1.00 91.62 163 ASN A CA 1
ATOM 1338 C C . ASN A 1 163 ? -14.955 -21.922 -16.199 1.00 91.62 163 ASN A C 1
ATOM 1340 O O . ASN A 1 163 ? -15.931 -22.262 -16.881 1.00 91.62 163 ASN A O 1
ATOM 1344 N N . ILE A 1 164 ? -13.797 -22.591 -16.288 1.00 92.69 164 ILE A N 1
ATOM 1345 C CA . ILE A 1 164 ? -13.580 -23.705 -17.236 1.00 92.69 164 ILE A CA 1
ATOM 1346 C C . ILE A 1 164 ? -14.619 -24.823 -17.056 1.00 92.69 164 ILE A C 1
ATOM 1348 O O . ILE A 1 164 ? -14.612 -25.569 -16.072 1.00 92.69 164 ILE A O 1
ATOM 1352 N N . SER A 1 165 ? -15.439 -25.035 -18.087 1.00 93.31 165 SER A N 1
ATOM 1353 C CA . SER A 1 165 ? -16.424 -26.117 -18.161 1.00 93.31 165 SER A CA 1
ATOM 1354 C C . SER A 1 165 ? -16.602 -26.627 -19.595 1.00 93.31 165 SER A C 1
ATOM 1356 O O . SER A 1 165 ? -16.302 -25.928 -20.561 1.00 93.31 165 SER A O 1
ATOM 1358 N N . PHE A 1 166 ? -17.121 -27.851 -19.748 1.00 91.75 166 PHE A N 1
ATOM 1359 C CA . PHE A 1 166 ? -17.397 -28.433 -21.069 1.00 91.75 166 PHE A CA 1
ATOM 1360 C C . PHE A 1 166 ? -18.395 -27.595 -21.877 1.00 91.75 166 PHE A C 1
ATOM 1362 O O . PHE A 1 166 ? -18.207 -27.384 -23.073 1.00 91.75 166 PHE A O 1
ATOM 1369 N N . ALA A 1 167 ? -19.437 -27.083 -21.216 1.00 92.88 167 ALA A N 1
ATOM 1370 C CA . ALA A 1 167 ? -20.439 -26.234 -21.849 1.00 92.88 167 ALA A CA 1
ATOM 1371 C C . ALA A 1 167 ? -19.826 -24.923 -22.369 1.00 92.88 167 ALA A C 1
ATOM 1373 O O . ALA A 1 167 ? -20.148 -24.497 -23.479 1.00 92.88 167 ALA A O 1
ATOM 1374 N N . LEU A 1 168 ? -18.916 -24.314 -21.599 1.00 92.44 168 LEU A N 1
ATOM 1375 C CA . LEU A 1 168 ? -18.207 -23.106 -22.016 1.00 92.44 168 LEU A CA 1
ATOM 1376 C C . LEU A 1 168 ? -17.275 -23.380 -23.203 1.00 92.44 168 LEU A C 1
ATOM 1378 O O . LEU A 1 168 ? -17.331 -22.647 -24.188 1.00 92.44 168 LEU A O 1
ATOM 1382 N N . ASP A 1 169 ? -16.487 -24.457 -23.160 1.00 94.62 169 ASP A N 1
ATOM 1383 C CA . ASP A 1 169 ? -15.613 -24.852 -24.274 1.00 94.62 169 ASP A CA 1
ATOM 1384 C C . ASP A 1 169 ? -16.412 -25.088 -25.561 1.00 94.62 169 ASP A C 1
ATOM 1386 O O . ASP A 1 169 ? -16.062 -24.570 -26.622 1.00 94.62 169 ASP A O 1
ATOM 1390 N N . PHE A 1 170 ? -17.522 -25.824 -25.466 1.00 92.81 170 PHE A N 1
ATOM 1391 C CA . PHE A 1 170 ? -18.399 -26.085 -26.603 1.00 92.81 170 PHE A CA 1
ATOM 1392 C C . PHE A 1 170 ? -19.002 -24.791 -27.164 1.00 92.81 170 PHE A C 1
ATOM 1394 O O . PHE A 1 170 ? -18.983 -24.571 -28.377 1.00 92.81 170 PHE A O 1
ATOM 1401 N N . LYS A 1 171 ? -19.467 -23.890 -26.288 1.00 93.81 171 LYS A N 1
ATOM 1402 C CA . LYS A 1 171 ? -19.972 -22.566 -26.676 1.00 93.81 171 LYS A CA 1
ATOM 1403 C C . LYS A 1 171 ? -18.906 -21.762 -27.422 1.00 93.81 171 LYS A C 1
ATOM 1405 O O . LYS A 1 171 ? -19.205 -21.224 -28.489 1.00 93.81 171 LYS A O 1
ATOM 1410 N N . ILE A 1 172 ? -17.682 -21.692 -26.893 1.00 94.06 172 ILE A N 1
ATOM 1411 C CA . ILE A 1 172 ? -16.575 -20.967 -27.530 1.00 94.06 172 ILE A CA 1
ATOM 1412 C C . ILE A 1 172 ? -16.282 -21.574 -28.906 1.00 94.06 172 ILE A C 1
ATOM 1414 O O . ILE A 1 172 ? -16.241 -20.834 -29.881 1.00 94.06 172 ILE A O 1
ATOM 1418 N N . LEU A 1 173 ? -16.189 -22.903 -29.033 1.00 92.69 173 LEU A N 1
ATOM 1419 C CA . LEU A 1 173 ? -15.967 -23.567 -30.324 1.00 92.69 173 LEU A CA 1
ATOM 1420 C C . LEU A 1 173 ? -17.049 -23.226 -31.362 1.00 92.69 173 LEU A C 1
ATOM 1422 O O . LEU A 1 173 ? -16.718 -22.874 -32.496 1.00 92.69 173 LEU A O 1
ATOM 1426 N N . CYS A 1 174 ? -18.333 -23.267 -30.989 1.00 90.62 174 CYS A N 1
ATOM 1427 C CA . CYS A 1 174 ? -19.429 -22.891 -31.888 1.00 90.62 174 CYS A CA 1
ATOM 1428 C C . CYS A 1 174 ? -19.346 -21.420 -32.328 1.00 90.62 174 CYS A C 1
ATOM 1430 O O . CYS A 1 174 ? -19.540 -21.109 -33.507 1.00 90.62 174 CYS A O 1
ATOM 1432 N N . LEU A 1 175 ? -19.034 -20.512 -31.399 1.00 88.62 175 LEU A N 1
ATOM 1433 C CA . LEU A 1 175 ? -18.859 -19.090 -31.701 1.00 88.62 175 LEU A CA 1
ATOM 1434 C C . LEU A 1 175 ? -17.643 -18.844 -32.602 1.00 88.62 175 LEU A C 1
ATOM 1436 O O . LEU A 1 175 ? -17.720 -18.026 -33.519 1.00 88.62 175 LEU A O 1
ATOM 1440 N N . THR A 1 176 ? -16.555 -19.586 -32.407 1.00 87.81 176 THR A N 1
ATOM 1441 C CA . THR A 1 176 ? -15.356 -19.514 -33.246 1.00 87.81 176 THR A CA 1
ATOM 1442 C C . THR A 1 176 ? -15.656 -19.931 -34.676 1.00 87.81 176 THR A C 1
ATOM 1444 O O . THR A 1 176 ? -15.301 -19.204 -35.602 1.00 87.81 176 THR A O 1
ATOM 1447 N N . VAL A 1 177 ? -16.380 -21.038 -34.875 1.00 86.44 177 VAL A N 1
ATOM 1448 C CA . VAL A 1 177 ? -16.828 -21.468 -36.209 1.00 86.44 177 VAL A CA 1
ATOM 1449 C C . VAL A 1 177 ? -17.678 -20.376 -36.866 1.00 86.44 177 VAL A C 1
ATOM 1451 O O . VAL A 1 177 ? -17.409 -19.990 -38.004 1.00 86.44 177 VAL A O 1
ATOM 1454 N N . LYS A 1 178 ? -18.643 -19.804 -36.131 1.00 85.75 178 LYS A N 1
ATOM 1455 C CA . LYS A 1 178 ? -19.474 -18.694 -36.625 1.00 85.75 178 LYS A CA 1
ATOM 1456 C C . LYS A 1 178 ? -18.627 -17.487 -37.047 1.00 85.75 178 LYS A C 1
ATOM 1458 O O . LYS A 1 178 ? -18.857 -16.948 -38.127 1.00 85.75 178 LYS A O 1
ATOM 1463 N N . LYS A 1 179 ? -17.639 -17.079 -36.241 1.00 78.69 179 LYS A N 1
ATOM 1464 C CA . LYS A 1 179 ? -16.754 -15.945 -36.560 1.00 78.69 179 LYS A CA 1
ATOM 1465 C C . LYS A 1 179 ? -15.858 -16.206 -37.771 1.00 78.69 179 LYS A C 1
ATOM 1467 O O . LYS A 1 179 ? -15.695 -15.306 -38.591 1.00 78.69 179 LYS A O 1
ATOM 1472 N N . VAL A 1 180 ? -15.317 -17.418 -37.918 1.00 78.62 180 VAL A N 1
ATOM 1473 C CA . VAL A 1 180 ? -14.486 -17.795 -39.078 1.00 78.62 180 VAL A CA 1
ATOM 1474 C C . VAL A 1 180 ? -15.303 -17.751 -40.375 1.00 78.62 180 VAL A C 1
ATOM 1476 O O . VAL A 1 180 ? -14.840 -17.182 -41.361 1.00 78.62 180 VAL A O 1
ATOM 1479 N N . PHE A 1 181 ? -16.541 -18.261 -40.375 1.00 76.31 181 PHE A N 1
ATOM 1480 C CA . PHE A 1 181 ? -17.418 -18.179 -41.552 1.00 76.31 181 PHE A CA 1
ATOM 1481 C C . PHE A 1 181 ? -17.903 -16.753 -41.848 1.00 76.31 181 PHE A C 1
ATOM 1483 O O . PHE A 1 181 ? -17.992 -16.375 -43.015 1.00 76.31 181 PHE A O 1
ATOM 1490 N N . ALA A 1 182 ? -18.187 -15.953 -40.815 1.00 70.75 182 ALA A N 1
ATOM 1491 C CA . ALA A 1 182 ? -18.658 -14.574 -40.966 1.00 70.75 182 ALA A CA 1
ATOM 1492 C C . ALA A 1 182 ? -17.551 -13.571 -41.338 1.00 70.75 182 ALA A C 1
ATOM 1494 O O . ALA A 1 182 ? -17.865 -12.443 -41.705 1.00 70.75 182 ALA A O 1
ATOM 1495 N N . ARG A 1 183 ? -16.269 -13.958 -41.235 1.00 66.69 183 ARG A N 1
ATOM 1496 C CA . ARG A 1 183 ? -15.103 -13.079 -41.441 1.00 66.69 183 ARG A CA 1
ATOM 1497 C C . ARG A 1 183 ? -15.154 -11.770 -40.627 1.00 66.69 183 ARG A C 1
ATOM 1499 O O . ARG A 1 183 ? -14.656 -10.741 -41.076 1.00 66.69 183 ARG A O 1
ATOM 1506 N N . ALA A 1 184 ? -15.757 -11.804 -39.441 1.00 56.12 184 ALA A N 1
ATOM 1507 C CA . ALA A 1 184 ? -15.897 -10.640 -38.565 1.00 56.12 184 ALA A CA 1
ATOM 1508 C C . ALA A 1 184 ? -14.617 -10.383 -37.738 1.00 56.12 184 ALA A C 1
ATOM 1510 O O . ALA A 1 184 ? -13.919 -11.332 -37.365 1.00 56.12 184 ALA A O 1
ATOM 1511 N N . ASP A 1 185 ? -14.335 -9.109 -37.438 1.00 55.59 185 ASP A N 1
ATOM 1512 C CA . ASP A 1 185 ? -13.253 -8.626 -36.555 1.00 55.59 185 ASP A CA 1
ATOM 1513 C C . ASP A 1 185 ? -11.819 -9.018 -36.983 1.00 55.59 185 ASP A C 1
ATOM 1515 O O . ASP A 1 185 ? -10.976 -9.362 -36.151 1.00 55.59 185 ASP A O 1
ATOM 1519 N N . ILE A 1 186 ? -11.535 -9.024 -38.294 1.00 54.84 186 ILE A N 1
ATOM 1520 C CA . ILE A 1 186 ? -10.223 -9.432 -38.845 1.00 54.84 186 ILE A CA 1
ATOM 1521 C C . ILE A 1 186 ? -9.187 -8.289 -38.812 1.00 54.84 186 ILE A C 1
ATOM 1523 O O . ILE A 1 186 ? -7.990 -8.566 -38.741 1.00 54.84 186 ILE A O 1
ATOM 1527 N N . SER A 1 187 ? -9.615 -7.023 -38.800 1.00 42.06 187 SER A N 1
ATOM 1528 C CA . SER A 1 187 ? -8.730 -5.848 -38.797 1.00 42.06 187 SER A CA 1
ATOM 1529 C C . SER A 1 187 ? -9.307 -4.710 -37.956 1.00 42.06 187 SER A C 1
ATOM 1531 O O . SER A 1 187 ? -10.471 -4.357 -38.146 1.00 42.06 187 SER A O 1
ATOM 1533 N N . SER A 1 188 ? -8.496 -4.122 -37.074 1.00 33.12 188 SER A N 1
ATOM 1534 C CA . SER A 1 188 ? -8.743 -2.785 -36.526 1.00 33.12 188 SER A CA 1
ATOM 1535 C C . SER A 1 188 ? -8.456 -1.738 -37.611 1.00 33.12 188 SER A C 1
ATOM 1537 O O . SER A 1 188 ? -7.575 -1.934 -38.453 1.00 33.12 188 SER A O 1
ATOM 1539 N N . GLU A 1 189 ? -9.217 -0.644 -37.637 1.00 29.88 189 GLU A N 1
ATOM 1540 C CA . GLU A 1 189 ? -8.949 0.485 -38.534 1.00 29.88 189 GLU A CA 1
ATOM 1541 C C . GLU A 1 189 ? -7.537 1.034 -38.251 1.00 29.88 189 GLU A C 1
ATOM 1543 O O . GLU A 1 189 ? -7.282 1.585 -37.186 1.00 29.88 189 GLU A O 1
ATOM 1548 N N . GLY A 1 190 ? -6.604 0.845 -39.193 1.00 34.81 190 GLY A N 1
ATOM 1549 C CA . GLY A 1 190 ? -5.292 1.508 -39.190 1.00 34.81 190 GLY A CA 1
ATOM 1550 C C . GLY A 1 190 ? -4.060 0.677 -38.807 1.00 34.81 190 GLY A C 1
ATOM 1551 O O . GLY A 1 190 ? -2.962 1.217 -38.880 1.00 34.81 190 GLY A O 1
ATOM 1552 N N . SER A 1 191 ? -4.177 -0.613 -38.461 1.00 32.19 191 SER A N 1
ATOM 1553 C CA . SER A 1 191 ? -3.001 -1.472 -38.221 1.00 32.19 191 SER A CA 1
ATOM 1554 C C . SER A 1 191 ? -3.267 -2.941 -38.570 1.00 32.19 191 SER A C 1
ATOM 1556 O O . SER A 1 191 ? -4.240 -3.541 -38.114 1.00 32.19 191 SER A O 1
ATOM 1558 N N . ALA A 1 192 ? -2.380 -3.560 -39.358 1.00 37.81 192 ALA A N 1
ATOM 1559 C CA . ALA A 1 192 ? -2.451 -4.983 -39.715 1.00 37.81 192 ALA A CA 1
ATOM 1560 C C . ALA A 1 192 ? -2.158 -5.938 -38.531 1.00 37.81 192 ALA A C 1
ATOM 1562 O O . ALA A 1 192 ? -2.328 -7.156 -38.660 1.00 37.81 192 ALA A O 1
ATOM 1563 N N . THR A 1 193 ? -1.739 -5.402 -37.379 1.00 47.59 193 THR A N 1
ATOM 1564 C CA . THR A 1 193 ? -1.366 -6.131 -36.158 1.00 47.59 193 THR A CA 1
ATOM 1565 C C . THR A 1 193 ? -1.910 -5.428 -34.911 1.00 47.59 193 THR A C 1
ATOM 1567 O O . THR A 1 193 ? -1.904 -4.205 -34.828 1.00 47.59 193 THR A O 1
ATOM 1570 N N . THR A 1 194 ? -2.371 -6.181 -33.910 1.00 49.25 194 THR A N 1
ATOM 1571 C CA . THR A 1 194 ? -2.694 -5.616 -32.585 1.00 49.25 194 THR A CA 1
ATOM 1572 C C . THR A 1 194 ? -1.472 -4.891 -32.014 1.00 49.25 194 THR A C 1
ATOM 1574 O O . THR A 1 194 ? -0.374 -5.441 -32.094 1.00 49.25 194 THR A O 1
ATOM 1577 N N . GLU A 1 195 ? -1.659 -3.696 -31.443 1.00 57.88 195 GLU A N 1
ATOM 1578 C CA . GLU A 1 195 ? -0.597 -2.963 -30.738 1.00 57.88 195 GLU A CA 1
ATOM 1579 C C . GLU A 1 195 ? 0.057 -3.845 -29.661 1.00 57.88 195 GLU A C 1
ATOM 1581 O O . GLU A 1 195 ? -0.616 -4.667 -29.023 1.00 57.88 195 GLU A O 1
ATOM 1586 N N . SER A 1 196 ? 1.376 -3.723 -29.478 1.00 61.81 196 SER A N 1
ATOM 1587 C CA . SER A 1 196 ? 2.097 -4.482 -28.455 1.00 61.81 196 SER A CA 1
ATOM 1588 C C . SER A 1 196 ? 1.562 -4.148 -27.068 1.00 61.81 196 SER A C 1
ATOM 1590 O O . SER A 1 196 ? 1.235 -3.004 -26.767 1.00 61.81 196 SER A O 1
ATOM 1592 N N . PHE A 1 197 ? 1.458 -5.157 -26.203 1.00 62.41 197 PHE A N 1
ATOM 1593 C CA . PHE A 1 197 ? 1.160 -4.891 -24.804 1.00 62.41 197 PHE A CA 1
ATOM 1594 C C . PHE A 1 197 ? 2.378 -4.226 -24.154 1.00 62.41 197 PHE A C 1
ATOM 1596 O O . PHE A 1 197 ? 3.395 -4.886 -23.958 1.00 62.41 197 PHE A O 1
ATOM 1603 N N . ALA A 1 198 ? 2.247 -2.947 -23.805 1.00 55.69 198 ALA A N 1
ATOM 1604 C CA . ALA A 1 198 ? 3.278 -2.113 -23.179 1.00 55.69 198 ALA A CA 1
ATOM 1605 C C . ALA A 1 198 ? 3.354 -2.259 -21.646 1.00 55.69 198 ALA A C 1
ATOM 1607 O O . ALA A 1 198 ? 4.017 -1.484 -20.956 1.00 55.69 198 ALA A O 1
ATOM 1608 N N . GLY A 1 199 ? 2.605 -3.214 -21.089 1.00 48.34 199 GLY A N 1
ATOM 1609 C CA . GLY A 1 199 ? 2.249 -3.213 -19.678 1.00 48.34 199 GLY A CA 1
ATOM 1610 C C . GLY A 1 199 ? 1.031 -2.342 -19.408 1.00 48.34 199 GLY A C 1
ATOM 1611 O O . GLY A 1 199 ? 0.659 -1.460 -20.184 1.00 48.34 199 GLY A O 1
ATOM 1612 N N . THR A 1 200 ? 0.389 -2.597 -18.271 1.00 43.69 200 THR A N 1
ATOM 1613 C CA . THR A 1 200 ? -0.693 -1.720 -17.822 1.00 43.69 200 THR A CA 1
ATOM 1614 C C . THR A 1 200 ? -0.045 -0.390 -17.475 1.00 43.69 200 THR A C 1
ATOM 1616 O O . THR A 1 200 ? 0.730 -0.330 -16.515 1.00 43.69 200 THR A O 1
ATOM 1619 N N . LYS A 1 201 ? -0.324 0.679 -18.232 1.00 39.34 201 LYS A N 1
ATOM 1620 C CA . LYS A 1 201 ? 0.100 2.026 -17.836 1.00 39.34 201 LYS A CA 1
ATOM 1621 C C . LYS A 1 201 ? -0.434 2.249 -16.425 1.00 39.34 201 LYS A C 1
ATOM 1623 O O . LYS A 1 201 ? -1.643 2.403 -16.242 1.00 39.34 201 LYS A O 1
ATOM 1628 N N . ARG A 1 202 ? 0.451 2.265 -15.417 1.00 36.06 202 ARG A N 1
ATOM 1629 C CA . ARG A 1 202 ? 0.111 2.838 -14.114 1.00 36.06 202 ARG A CA 1
ATOM 1630 C C . ARG A 1 202 ? -0.270 4.268 -14.442 1.00 36.06 202 ARG A C 1
ATOM 1632 O O . ARG A 1 202 ? 0.599 5.075 -14.766 1.00 36.06 202 ARG A O 1
ATOM 1639 N N . LYS A 1 203 ? -1.570 4.568 -14.475 1.00 32.25 203 LYS A N 1
ATOM 1640 C CA . LYS A 1 203 ? -2.029 5.950 -14.547 1.00 32.25 203 LYS A CA 1
ATOM 1641 C C . LYS A 1 203 ? -1.325 6.643 -13.387 1.00 32.25 203 LYS A C 1
ATOM 1643 O O . LYS A 1 203 ? -1.676 6.370 -12.244 1.00 32.25 203 LYS A O 1
ATOM 1648 N N . ARG A 1 204 ? -0.319 7.482 -13.673 1.00 35.81 204 ARG A N 1
ATOM 1649 C CA . ARG A 1 204 ? 0.148 8.481 -12.714 1.00 35.81 204 ARG A CA 1
ATOM 1650 C C . ARG A 1 204 ? -1.098 9.276 -12.368 1.00 35.81 204 ARG A C 1
ATOM 1652 O O . ARG A 1 204 ? -1.613 10.034 -13.193 1.00 35.81 204 ARG A O 1
ATOM 1659 N N . PHE A 1 205 ? -1.654 8.996 -11.202 1.00 37.25 205 PHE A N 1
ATOM 1660 C CA . PHE A 1 205 ? -2.724 9.802 -10.663 1.00 37.25 205 PHE A CA 1
ATOM 1661 C C . PHE A 1 205 ? -2.093 11.173 -10.394 1.00 37.25 205 PHE A C 1
ATOM 1663 O O . PHE A 1 205 ? -1.128 11.251 -9.645 1.00 37.25 205 PHE A O 1
ATOM 1670 N N . GLY A 1 206 ? -2.564 12.232 -11.063 1.00 40.72 206 GLY A N 1
ATOM 1671 C CA . GLY A 1 206 ? -2.151 13.601 -10.727 1.00 40.72 206 GLY A CA 1
ATOM 1672 C C . GLY A 1 206 ? -1.304 14.389 -11.734 1.00 40.72 206 GLY A C 1
ATOM 1673 O O . GLY A 1 206 ? -0.698 15.369 -11.329 1.00 40.72 206 GLY A O 1
ATOM 1674 N N . SER A 1 207 ? -1.307 14.105 -13.045 1.00 40.12 207 SER A N 1
ATOM 1675 C CA . SER A 1 207 ? -0.543 14.938 -14.006 1.00 40.12 207 SER A CA 1
ATOM 1676 C C . SER A 1 207 ? -1.084 16.366 -14.233 1.00 40.12 207 SER A C 1
ATOM 1678 O O . SER A 1 207 ? -0.663 17.009 -15.196 1.00 40.12 207 SER A O 1
ATOM 1680 N N . LYS A 1 208 ? -2.059 16.854 -13.447 1.00 44.22 208 LYS A N 1
ATOM 1681 C CA . LYS A 1 208 ? -2.601 18.206 -13.658 1.00 44.22 208 LYS A CA 1
ATOM 1682 C C . LYS A 1 208 ? -2.723 19.132 -12.451 1.00 44.22 208 LYS A C 1
ATOM 1684 O O . LYS A 1 208 ? -2.510 20.306 -12.705 1.00 44.22 208 LYS A O 1
ATOM 1689 N N . HIS A 1 209 ? -2.992 18.728 -11.200 1.00 46.16 209 HIS A N 1
ATOM 1690 C CA . HIS A 1 209 ? -3.338 19.743 -10.172 1.00 46.16 209 HIS A CA 1
ATOM 1691 C C . HIS A 1 209 ? -2.815 19.578 -8.731 1.00 46.16 209 HIS A C 1
ATOM 1693 O O . HIS A 1 209 ? -3.210 20.372 -7.881 1.00 46.16 209 HIS A O 1
ATOM 1699 N N . LYS A 1 210 ? -1.894 18.655 -8.426 1.00 55.81 210 LYS A N 1
ATOM 1700 C CA . LYS A 1 210 ? -1.179 18.671 -7.134 1.00 55.81 210 LYS A CA 1
ATOM 1701 C C . LYS A 1 210 ? 0.022 17.731 -7.158 1.00 55.81 210 LYS A C 1
ATOM 1703 O O . LYS A 1 210 ? -0.147 16.591 -7.558 1.00 55.81 210 LYS A O 1
ATOM 1708 N N . GLU A 1 211 ? 1.208 18.170 -6.754 1.00 64.81 211 GLU A N 1
ATOM 1709 C CA . GLU A 1 211 ? 2.377 17.271 -6.705 1.00 64.81 211 GLU A CA 1
ATOM 1710 C C . GLU A 1 211 ? 2.463 16.512 -5.375 1.00 64.81 211 GLU A C 1
ATOM 1712 O O . GLU A 1 211 ? 2.809 15.333 -5.370 1.00 64.81 211 GLU A O 1
ATOM 1717 N N . VAL A 1 212 ? 2.037 17.144 -4.272 1.00 84.06 212 VAL A N 1
ATOM 1718 C CA . VAL A 1 212 ? 2.106 16.587 -2.913 1.00 84.06 212 VAL A CA 1
ATOM 1719 C C . VAL A 1 212 ? 0.750 16.691 -2.210 1.00 84.06 212 VAL A C 1
ATOM 1721 O O . VAL A 1 212 ? 0.108 17.742 -2.251 1.00 84.06 212 VAL A O 1
ATOM 1724 N N . VAL A 1 213 ? 0.315 15.618 -1.541 1.00 91.12 213 VAL A N 1
ATOM 1725 C CA . VAL A 1 213 ? -0.847 15.644 -0.630 1.00 91.12 213 VAL A CA 1
ATOM 1726 C C . VAL A 1 213 ? -0.373 15.656 0.818 1.00 91.12 213 VAL A C 1
ATOM 1728 O O . VAL A 1 213 ? 0.351 14.758 1.244 1.00 91.12 213 VAL A O 1
ATOM 1731 N N . LYS A 1 214 ? -0.827 16.637 1.598 1.00 96.00 214 LYS A N 1
ATOM 1732 C CA . LYS A 1 214 ? -0.515 16.741 3.026 1.00 96.00 214 LYS A CA 1
ATOM 1733 C C . LYS A 1 214 ? -1.598 16.090 3.879 1.00 96.00 214 LYS A C 1
ATOM 1735 O O . LYS A 1 214 ? -2.745 16.547 3.885 1.00 96.00 214 LYS A O 1
ATOM 1740 N N . VAL A 1 215 ? -1.241 15.037 4.609 1.00 98.06 215 VAL A N 1
ATOM 1741 C CA . VAL A 1 215 ? -2.170 14.234 5.418 1.00 98.06 215 VAL A CA 1
ATOM 1742 C C . VAL A 1 215 ? -1.859 14.404 6.903 1.00 98.06 215 VAL A C 1
ATOM 1744 O O . VAL A 1 215 ? -0.736 14.158 7.330 1.00 98.06 215 VAL A O 1
ATOM 1747 N N . LEU A 1 216 ? -2.853 14.792 7.702 1.00 98.50 216 LEU A N 1
ATOM 1748 C CA . LEU A 1 216 ? -2.758 14.896 9.159 1.00 98.50 216 LEU A CA 1
ATOM 1749 C C . LEU A 1 216 ? -3.510 13.747 9.838 1.00 98.50 216 LEU A C 1
ATOM 1751 O O . LEU A 1 216 ? -4.730 13.653 9.720 1.00 98.50 216 LEU A O 1
ATOM 1755 N N . PHE A 1 217 ? -2.797 12.928 10.607 1.00 98.19 217 PHE A N 1
ATOM 1756 C CA . PHE A 1 217 ? -3.364 11.901 11.479 1.00 98.19 217 PHE A CA 1
ATOM 1757 C C . PHE A 1 217 ? -3.512 12.442 12.906 1.00 98.19 217 PHE A C 1
ATOM 1759 O O . PHE A 1 217 ? -2.519 12.793 13.549 1.00 98.19 217 PHE A O 1
ATOM 1766 N N . THR A 1 218 ? -4.737 12.516 13.428 1.00 97.56 218 THR A N 1
ATOM 1767 C CA . THR A 1 218 ? -4.972 13.007 14.797 1.00 97.56 218 THR A CA 1
ATOM 1768 C C . THR A 1 218 ? -5.039 11.858 15.796 1.00 97.56 218 THR A C 1
ATOM 1770 O O . THR A 1 218 ? -5.613 10.812 15.506 1.00 97.56 218 THR A O 1
ATOM 1773 N N . ASN A 1 219 ? -4.401 12.046 16.953 1.00 94.56 219 ASN A N 1
ATOM 1774 C CA . ASN A 1 219 ? -4.292 11.110 18.073 1.00 94.56 219 ASN A CA 1
ATOM 1775 C C . ASN A 1 219 ? -4.062 9.645 17.632 1.00 94.56 219 ASN A C 1
ATOM 1777 O O . ASN A 1 219 ? -4.845 8.747 17.967 1.00 94.56 219 ASN A O 1
ATOM 1781 N N . PRO A 1 220 ? -3.006 9.377 16.833 1.00 91.75 220 PRO A N 1
ATOM 1782 C CA . PRO A 1 220 ? -2.824 8.086 16.174 1.00 91.75 220 PRO A CA 1
ATOM 1783 C C . PRO A 1 220 ? -2.446 6.949 17.141 1.00 91.75 220 PRO A C 1
ATOM 1785 O O . PRO A 1 220 ? -2.656 5.776 16.819 1.00 91.75 220 PRO A O 1
ATOM 1788 N N . GLY A 1 221 ? -1.914 7.263 18.330 1.00 87.44 221 GLY A N 1
ATOM 1789 C CA . GLY A 1 221 ? -1.564 6.286 19.362 1.00 87.44 221 GLY A CA 1
ATOM 1790 C C . GLY A 1 221 ? -0.625 5.184 18.858 1.00 87.44 221 GLY A C 1
ATOM 1791 O O . GLY A 1 221 ? 0.542 5.429 18.557 1.00 87.44 221 GLY A O 1
ATOM 1792 N N . ASN A 1 222 ? -1.141 3.955 18.773 1.00 80.94 222 ASN A N 1
ATOM 1793 C CA . ASN A 1 222 ? -0.423 2.759 18.319 1.00 80.94 222 ASN A CA 1
ATOM 1794 C C . ASN A 1 222 ? -0.868 2.250 16.931 1.00 80.94 222 ASN A C 1
ATOM 1796 O O . ASN A 1 222 ? -0.566 1.112 16.567 1.00 80.94 222 ASN A O 1
ATOM 1800 N N . LYS A 1 223 ? -1.584 3.057 16.134 1.00 86.81 223 LYS A N 1
ATOM 1801 C CA . LYS A 1 223 ? -2.096 2.667 14.804 1.00 86.81 223 LYS A CA 1
ATOM 1802 C C . LYS A 1 223 ? -1.038 2.755 13.688 1.00 86.81 223 LYS A C 1
ATOM 1804 O O . LYS A 1 223 ? -1.319 3.243 12.596 1.00 86.81 223 LYS A O 1
ATOM 1809 N N . ASN A 1 224 ? 0.165 2.237 13.952 1.00 83.94 224 ASN A N 1
ATOM 1810 C CA . ASN A 1 224 ? 1.319 2.255 13.037 1.00 83.94 224 ASN A CA 1
ATOM 1811 C C . ASN A 1 224 ? 0.968 1.640 11.677 1.00 83.94 224 ASN A C 1
ATOM 1813 O O . ASN A 1 224 ? 1.237 2.215 10.627 1.00 83.94 224 ASN A O 1
ATOM 1817 N N . GLU A 1 225 ? 0.329 0.469 11.712 1.00 81.94 225 GLU A N 1
ATOM 1818 C CA . GLU A 1 225 ? -0.007 -0.307 10.518 1.00 81.94 225 GLU A CA 1
ATOM 1819 C C . GLU A 1 225 ? -0.997 0.439 9.617 1.00 81.94 225 GLU A C 1
ATOM 1821 O O . GLU A 1 225 ? -0.871 0.404 8.397 1.00 81.94 225 GLU A O 1
ATOM 1826 N N . LEU A 1 226 ? -1.938 1.182 10.205 1.00 89.50 226 LEU A N 1
ATOM 1827 C CA . LEU A 1 226 ? -2.885 1.984 9.441 1.00 89.50 226 LEU A CA 1
ATOM 1828 C C . LEU A 1 226 ? -2.184 3.150 8.731 1.00 89.50 226 LEU A C 1
ATOM 1830 O O . LEU A 1 226 ? -2.414 3.352 7.543 1.00 89.50 226 LEU A O 1
ATOM 1834 N N . ILE A 1 227 ? -1.278 3.869 9.400 1.00 88.88 227 ILE A N 1
ATOM 1835 C CA . ILE A 1 227 ? -0.486 4.933 8.754 1.00 88.88 227 ILE A CA 1
ATOM 1836 C C . ILE A 1 227 ? 0.379 4.350 7.625 1.00 88.88 227 ILE A C 1
ATOM 1838 O O . ILE A 1 227 ? 0.417 4.905 6.527 1.00 88.88 227 ILE A O 1
ATOM 1842 N N . GLN A 1 228 ? 0.987 3.178 7.838 1.00 81.88 228 GLN A N 1
ATOM 1843 C CA . GLN A 1 228 ? 1.736 2.469 6.793 1.00 81.88 228 GLN A CA 1
ATOM 1844 C C . GLN A 1 228 ? 0.879 2.165 5.561 1.00 81.88 228 GLN A C 1
ATOM 1846 O O . GLN A 1 228 ? 1.376 2.281 4.442 1.00 81.88 228 GLN A O 1
ATOM 1851 N N . THR A 1 229 ? -0.407 1.833 5.725 1.00 84.44 229 THR A N 1
ATOM 1852 C CA . THR A 1 229 ? -1.285 1.613 4.565 1.00 84.44 229 THR A CA 1
ATOM 1853 C C . THR A 1 229 ? -1.501 2.874 3.719 1.00 84.44 229 THR A C 1
ATOM 1855 O O . THR A 1 229 ? -1.592 2.767 2.499 1.00 84.44 229 THR A O 1
ATOM 1858 N N . PHE A 1 230 ? -1.493 4.074 4.316 1.00 89.62 230 PHE A N 1
ATOM 1859 C CA . PHE A 1 230 ? -1.529 5.338 3.564 1.00 89.62 230 PHE A CA 1
ATOM 1860 C C . PHE A 1 230 ? -0.229 5.590 2.793 1.00 89.62 230 PHE A C 1
ATOM 1862 O O . PHE A 1 230 ? -0.283 5.950 1.617 1.00 89.62 230 PHE A O 1
ATOM 1869 N N . LEU A 1 231 ? 0.927 5.351 3.422 1.00 80.88 231 LEU A N 1
ATOM 1870 C CA . LEU A 1 231 ? 2.240 5.443 2.768 1.00 80.88 231 LEU A CA 1
ATOM 1871 C C . LEU A 1 231 ? 2.346 4.463 1.587 1.00 80.88 231 LEU A C 1
ATOM 1873 O O . LEU A 1 231 ? 2.766 4.837 0.492 1.00 80.88 231 LEU A O 1
ATOM 1877 N N . TYR A 1 232 ? 1.882 3.227 1.778 1.00 70.94 232 TYR A N 1
ATOM 1878 C CA . TYR A 1 232 ? 1.847 2.205 0.733 1.00 70.94 232 TYR A CA 1
ATOM 1879 C C . TYR A 1 232 ? 0.919 2.588 -0.427 1.00 70.94 232 TYR A C 1
ATOM 1881 O O . TYR A 1 232 ? 1.302 2.489 -1.594 1.00 70.94 232 TYR A O 1
ATOM 1889 N N . ALA A 1 233 ? -0.284 3.080 -0.122 1.00 76.44 233 ALA A N 1
ATOM 1890 C CA . ALA A 1 233 ? -1.228 3.541 -1.132 1.00 76.44 233 ALA A CA 1
ATOM 1891 C C . ALA A 1 233 ? -0.664 4.701 -1.968 1.00 76.44 233 ALA A C 1
ATOM 1893 O O . ALA A 1 233 ? -0.822 4.703 -3.191 1.00 76.44 233 ALA A O 1
ATOM 1894 N N . ALA A 1 234 ? 0.036 5.649 -1.337 1.00 77.50 234 ALA A N 1
ATOM 1895 C CA . ALA A 1 234 ? 0.722 6.736 -2.031 1.00 77.50 234 ALA A CA 1
ATOM 1896 C C . ALA A 1 234 ? 1.803 6.213 -2.992 1.00 77.50 234 ALA A C 1
ATOM 1898 O O . ALA A 1 234 ? 1.791 6.563 -4.176 1.00 77.50 234 ALA A O 1
ATOM 1899 N N . GLY A 1 235 ? 2.662 5.299 -2.525 1.00 63.19 235 GLY A N 1
ATOM 1900 C CA . GLY A 1 235 ? 3.686 4.653 -3.353 1.00 63.19 235 GLY A CA 1
ATOM 1901 C C . GLY A 1 235 ? 3.098 3.878 -4.539 1.00 63.19 235 GLY A C 1
ATOM 1902 O O . GLY A 1 235 ? 3.577 4.000 -5.667 1.00 63.19 235 GLY A O 1
ATOM 1903 N N . ASN A 1 236 ? 1.999 3.149 -4.324 1.00 60.66 236 ASN A N 1
ATOM 1904 C CA . ASN A 1 236 ? 1.283 2.433 -5.385 1.00 60.66 236 ASN A CA 1
ATOM 1905 C C . ASN A 1 236 ? 0.700 3.366 -6.450 1.00 60.66 236 ASN A C 1
ATOM 1907 O O . ASN A 1 236 ? 0.675 3.022 -7.634 1.00 60.66 236 ASN A O 1
ATOM 1911 N N . LEU A 1 237 ? 0.215 4.532 -6.029 1.00 66.38 237 LEU A N 1
ATOM 1912 C CA . LEU A 1 237 ? -0.327 5.554 -6.918 1.00 66.38 237 LEU A CA 1
ATOM 1913 C C . LEU A 1 237 ? 0.758 6.399 -7.601 1.00 66.38 237 LEU A C 1
ATOM 1915 O O . LEU A 1 237 ? 0.457 7.082 -8.582 1.00 66.38 237 LEU A O 1
ATOM 1919 N N . GLY A 1 238 ? 1.998 6.351 -7.104 1.00 61.34 238 GLY A N 1
ATOM 1920 C CA . GLY A 1 238 ? 3.079 7.237 -7.531 1.00 61.34 238 GLY A CA 1
ATOM 1921 C C . GLY A 1 238 ? 2.835 8.696 -7.137 1.00 61.34 238 GLY A C 1
ATOM 1922 O O . GLY A 1 238 ? 3.203 9.591 -7.893 1.00 61.34 238 GLY A O 1
ATOM 1923 N N . ILE A 1 239 ? 2.168 8.922 -6.002 1.00 75.69 239 ILE A N 1
ATOM 1924 C CA . ILE A 1 239 ? 1.856 10.246 -5.452 1.00 75.69 239 ILE A CA 1
ATOM 1925 C C . ILE A 1 239 ? 2.823 10.533 -4.304 1.00 75.69 239 ILE A C 1
ATOM 1927 O O . ILE A 1 239 ? 3.052 9.663 -3.464 1.00 75.69 239 ILE A O 1
ATOM 1931 N N . GLN A 1 240 ? 3.343 11.758 -4.223 1.00 78.25 240 GLN A N 1
ATOM 1932 C CA . GLN A 1 240 ? 4.072 12.203 -3.039 1.00 78.25 240 GLN A CA 1
ATOM 1933 C C . GLN A 1 240 ? 3.094 12.613 -1.936 1.00 78.25 240 GLN A C 1
ATOM 1935 O O . GLN A 1 240 ? 2.120 13.331 -2.181 1.00 78.25 240 GLN A O 1
ATOM 1940 N N . ILE A 1 241 ? 3.354 12.164 -0.708 1.00 87.62 241 ILE A N 1
ATOM 1941 C CA . ILE A 1 241 ? 2.579 12.573 0.462 1.00 87.62 241 ILE A CA 1
ATOM 1942 C C . ILE A 1 241 ? 3.494 13.071 1.574 1.00 87.62 241 ILE A C 1
ATOM 1944 O O . ILE A 1 241 ? 4.556 12.505 1.817 1.00 87.62 241 ILE A O 1
ATOM 1948 N N . GLU A 1 242 ? 3.052 14.119 2.258 1.00 90.50 242 GLU A N 1
ATOM 1949 C CA . GLU A 1 242 ? 3.693 14.652 3.456 1.00 90.50 242 GLU A CA 1
ATOM 1950 C C . GLU A 1 242 ? 2.770 14.371 4.642 1.00 90.50 242 GLU A C 1
ATOM 1952 O O . GLU A 1 242 ? 1.597 14.750 4.627 1.00 90.50 242 GLU A O 1
ATOM 1957 N N . THR A 1 243 ? 3.264 13.669 5.658 1.00 92.62 243 THR A N 1
ATOM 1958 C CA . THR A 1 243 ? 2.439 13.210 6.775 1.00 92.62 243 THR A CA 1
ATOM 1959 C C . THR A 1 243 ? 2.762 13.942 8.066 1.00 92.62 243 THR A C 1
ATOM 1961 O O . THR A 1 243 ? 3.915 14.159 8.448 1.00 92.62 243 THR A O 1
ATOM 1964 N N . TYR A 1 244 ? 1.689 14.315 8.746 1.00 97.25 244 TYR A N 1
ATOM 1965 C CA . TYR A 1 244 ? 1.683 15.009 10.015 1.00 97.25 244 TYR A CA 1
ATOM 1966 C C . TYR A 1 244 ? 0.963 14.144 11.043 1.00 97.25 244 TYR A C 1
ATOM 1968 O O . TYR A 1 244 ? -0.010 13.460 10.719 1.00 97.25 244 TYR A O 1
ATOM 1976 N N . ALA A 1 245 ? 1.391 14.215 12.296 1.00 95.75 245 ALA A N 1
ATOM 1977 C CA . ALA A 1 245 ? 0.682 13.612 13.410 1.00 95.75 245 ALA A CA 1
ATOM 1978 C C . ALA A 1 245 ? 0.502 14.604 14.558 1.00 95.75 245 ALA A C 1
ATOM 1980 O O . ALA A 1 245 ? 1.417 15.368 14.879 1.00 95.75 245 ALA A O 1
ATOM 1981 N N . THR A 1 246 ? -0.661 14.562 15.208 1.00 97.00 246 THR A N 1
ATOM 1982 C CA . THR A 1 246 ? -0.911 15.318 16.442 1.00 97.00 246 THR A CA 1
ATOM 1983 C C . THR A 1 246 ? -1.306 14.412 17.585 1.00 97.00 246 THR A C 1
ATOM 1985 O O . THR A 1 246 ? -2.170 13.564 17.398 1.00 97.00 246 THR A O 1
ATOM 1988 N N . ASP A 1 247 ? -0.772 14.660 18.773 1.00 94.25 247 ASP A N 1
ATOM 1989 C CA . ASP A 1 247 ? -1.234 14.028 20.009 1.00 94.25 247 ASP A CA 1
ATOM 1990 C C . ASP A 1 247 ? -0.919 14.933 21.214 1.00 94.25 247 ASP A C 1
ATOM 1992 O O . ASP A 1 247 ? -0.159 15.903 21.124 1.00 94.25 247 ASP A O 1
ATOM 1996 N N . THR A 1 248 ? -1.493 14.607 22.366 1.00 91.12 248 THR A N 1
ATOM 1997 C CA . THR A 1 248 ? -1.105 15.162 23.669 1.00 91.12 248 THR A CA 1
ATOM 1998 C C . THR A 1 248 ? 0.346 14.846 24.036 1.00 91.12 248 THR A C 1
ATOM 2000 O O . THR A 1 248 ? 1.004 15.636 24.729 1.00 91.12 248 THR A O 1
ATOM 2003 N N . THR A 1 249 ? 0.859 13.708 23.554 1.00 85.50 249 THR A N 1
ATOM 2004 C CA . THR A 1 249 ? 2.205 13.203 23.837 1.00 85.50 249 THR A CA 1
ATOM 2005 C C . THR A 1 249 ? 2.971 12.968 22.536 1.00 85.50 249 THR A C 1
ATOM 2007 O O . THR A 1 249 ? 2.508 12.238 21.674 1.00 85.50 249 THR A O 1
ATOM 2010 N N . LEU A 1 250 ? 4.154 13.574 22.401 1.00 83.81 250 LEU A N 1
ATOM 2011 C CA . LEU A 1 250 ? 5.051 13.376 21.251 1.00 83.81 250 LEU A CA 1
ATOM 2012 C C . LEU A 1 250 ? 5.814 12.047 21.347 1.00 83.81 250 LEU A C 1
ATOM 2014 O O . LEU A 1 250 ? 5.993 11.523 22.448 1.00 83.81 250 LEU A O 1
ATOM 2018 N N . GLY A 1 251 ? 6.296 11.537 20.212 1.00 74.75 251 GLY A N 1
ATOM 2019 C CA . GLY A 1 251 ? 7.098 10.312 20.142 1.00 74.75 251 GLY A CA 1
ATOM 2020 C C . GLY A 1 251 ? 6.310 9.019 20.367 1.00 74.75 251 GLY A C 1
ATOM 2021 O O . GLY A 1 251 ? 6.903 7.981 20.667 1.00 74.75 251 GLY A O 1
ATOM 2022 N N . LEU A 1 252 ? 4.977 9.056 20.254 1.00 79.56 252 LEU A N 1
ATOM 2023 C CA . LEU A 1 252 ? 4.165 7.838 20.274 1.00 79.56 252 LEU A CA 1
ATOM 2024 C C . LEU A 1 252 ? 4.464 6.979 19.034 1.00 79.56 252 LEU A C 1
ATOM 2026 O O . LEU A 1 252 ? 4.733 7.535 17.970 1.00 79.56 252 LEU A O 1
ATOM 2030 N N . PRO A 1 253 ? 4.355 5.638 19.124 1.00 78.88 253 PRO A N 1
ATOM 2031 C CA . PRO A 1 253 ? 4.761 4.729 18.050 1.00 78.88 253 PRO A CA 1
ATOM 2032 C C . PRO A 1 253 ? 4.223 5.103 16.662 1.00 78.88 253 PRO A C 1
ATOM 2034 O O . PRO A 1 253 ? 4.969 5.065 15.687 1.00 78.88 253 PRO A O 1
ATOM 2037 N N . ALA A 1 254 ? 2.955 5.516 16.571 1.00 84.19 254 ALA A N 1
ATOM 2038 C CA . ALA A 1 254 ? 2.344 5.840 15.286 1.00 84.19 254 ALA A CA 1
ATOM 2039 C C . ALA A 1 254 ? 2.784 7.211 14.759 1.00 84.19 254 ALA A C 1
ATOM 2041 O O . ALA A 1 254 ? 2.815 7.417 13.552 1.00 84.19 254 ALA A O 1
ATOM 2042 N N . MET A 1 255 ? 3.167 8.132 15.646 1.00 83.81 255 MET A N 1
ATOM 2043 C CA . MET A 1 255 ? 3.679 9.449 15.262 1.00 83.81 255 MET A CA 1
ATOM 2044 C C . MET A 1 255 ? 5.067 9.360 14.627 1.00 83.81 255 MET A C 1
ATOM 2046 O O . MET A 1 255 ? 5.328 10.086 13.677 1.00 83.81 255 MET A O 1
ATOM 2050 N N . LEU A 1 256 ? 5.895 8.402 15.063 1.00 74.69 256 LEU A N 1
ATOM 2051 C CA . LEU A 1 256 ? 7.236 8.146 14.513 1.00 74.69 256 LEU A CA 1
ATOM 2052 C C . LEU A 1 256 ? 7.225 7.665 13.051 1.00 74.69 256 LEU A C 1
ATOM 2054 O O . LEU A 1 256 ? 8.272 7.622 12.398 1.00 74.69 256 LEU A O 1
ATOM 2058 N N . MET A 1 257 ? 6.052 7.263 12.551 1.00 74.81 257 MET A N 1
ATOM 2059 C CA . MET A 1 257 ? 5.828 6.926 11.144 1.00 74.81 257 MET A CA 1
ATOM 2060 C C . MET A 1 257 ? 5.565 8.166 10.280 1.00 74.81 257 MET A C 1
ATOM 2062 O O . MET A 1 257 ? 5.548 8.046 9.057 1.00 74.81 257 MET A O 1
ATOM 2066 N N . CYS A 1 258 ? 5.320 9.324 10.900 1.00 80.50 258 CYS A N 1
ATOM 2067 C CA . CYS A 1 258 ? 5.038 10.574 10.212 1.00 80.50 258 CYS A CA 1
ATOM 2068 C C . CYS A 1 258 ? 6.277 11.470 10.141 1.00 80.50 258 CYS A C 1
ATOM 2070 O O . CYS A 1 258 ? 7.103 11.468 11.049 1.00 80.50 258 CYS A O 1
ATOM 2072 N N . GLN A 1 259 ? 6.387 12.293 9.092 1.00 82.44 259 GLN A N 1
ATOM 2073 C CA . GLN A 1 259 ? 7.524 13.211 8.945 1.00 82.44 259 GLN A CA 1
ATOM 2074 C C . GLN A 1 259 ? 7.490 14.357 9.963 1.00 82.44 259 GLN A C 1
ATOM 2076 O O . GLN A 1 259 ? 8.535 14.882 10.343 1.00 82.44 259 GLN A O 1
ATOM 2081 N N . LYS A 1 260 ? 6.293 14.788 10.382 1.00 84.88 260 LYS A N 1
ATOM 2082 C CA . LYS A 1 260 ? 6.121 15.937 11.279 1.00 84.88 260 LYS A CA 1
ATOM 2083 C C . LYS A 1 260 ? 5.204 15.610 12.448 1.00 84.88 260 LYS A C 1
ATOM 2085 O O . LYS A 1 260 ? 4.066 15.182 12.268 1.00 84.88 260 LYS A O 1
ATOM 2090 N N . GLU A 1 261 ? 5.666 15.919 13.653 1.00 91.50 261 GLU A N 1
ATOM 2091 C CA . GLU A 1 261 ? 4.897 15.769 14.885 1.00 91.50 261 GLU A CA 1
ATOM 2092 C C . GLU A 1 261 ? 4.501 17.131 15.472 1.00 91.50 261 GLU A C 1
ATOM 2094 O O . GLU A 1 261 ? 5.290 18.080 15.480 1.00 91.50 261 GLU A O 1
ATOM 2099 N N . LYS A 1 262 ? 3.275 17.245 15.992 1.00 92.50 262 LYS A N 1
ATOM 2100 C CA . LYS A 1 262 ? 2.777 18.455 16.661 1.00 92.50 262 LYS A CA 1
ATOM 2101 C C . LYS A 1 262 ? 2.065 18.085 17.959 1.00 92.50 262 LYS A C 1
ATOM 2103 O O . LYS A 1 262 ? 1.182 17.234 17.979 1.00 92.50 262 LYS A O 1
ATOM 2108 N N . ARG A 1 263 ? 2.411 18.757 19.055 1.00 94.62 263 ARG A N 1
ATOM 2109 C CA . ARG A 1 263 ? 1.700 18.581 20.326 1.00 94.62 263 ARG A CA 1
ATOM 2110 C C . ARG A 1 263 ? 0.426 19.421 20.324 1.00 94.62 263 ARG A C 1
ATOM 2112 O O . ARG A 1 263 ? 0.481 20.589 19.944 1.00 94.62 263 ARG A O 1
ATOM 2119 N N . VAL A 1 264 ? -0.679 18.850 20.793 1.00 96.25 264 VAL A N 1
ATOM 2120 C CA . VAL A 1 264 ? -1.974 19.533 20.953 1.00 96.25 264 VAL A CA 1
ATOM 2121 C C . VAL A 1 264 ? -2.555 19.300 22.348 1.00 96.25 264 VAL A C 1
ATOM 2123 O O . VAL A 1 264 ? -2.126 18.401 23.074 1.00 96.25 264 VAL A O 1
ATOM 2126 N N . SER A 1 265 ? -3.517 20.131 22.744 1.00 94.69 265 SER A N 1
ATOM 2127 C CA . SER A 1 265 ? -4.315 19.932 23.953 1.00 94.69 265 SER A CA 1
ATOM 2128 C C . SER A 1 265 ? -5.128 18.635 23.859 1.00 94.69 265 SER A C 1
ATOM 2130 O O . SER A 1 265 ? -5.365 18.098 22.778 1.00 94.69 265 SER A O 1
ATOM 2132 N N . SER A 1 266 ? -5.583 18.122 25.005 1.00 93.50 266 SER A N 1
ATOM 2133 C CA . SER A 1 266 ? -6.509 16.983 25.029 1.00 93.50 266 SER A CA 1
ATOM 2134 C C . SER A 1 266 ? -7.753 17.285 24.181 1.00 93.50 266 SER A C 1
ATOM 2136 O O . SER A 1 266 ? -8.247 18.408 24.267 1.00 93.50 266 SER A O 1
ATOM 2138 N N . PRO A 1 267 ? -8.340 16.304 23.469 1.00 92.06 267 PRO A N 1
ATOM 2139 C CA . PRO A 1 267 ? -9.597 16.503 22.738 1.00 92.06 267 PRO A CA 1
ATOM 2140 C C . PRO A 1 267 ? -10.776 17.012 23.580 1.00 92.06 267 PRO A C 1
ATOM 2142 O O . PRO A 1 267 ? -11.755 17.525 23.046 1.00 92.06 267 PRO A O 1
ATOM 2145 N N . LYS A 1 268 ? -10.686 16.880 24.909 1.00 90.00 268 LYS A N 1
ATOM 2146 C CA . LYS A 1 268 ? -11.671 17.402 25.869 1.00 90.00 268 LYS A CA 1
ATOM 2147 C C . LYS A 1 268 ? -11.502 18.896 26.161 1.00 90.00 268 LYS A C 1
ATOM 2149 O O . LYS A 1 268 ? -12.366 19.482 26.808 1.00 90.00 268 LYS A O 1
ATOM 2154 N N . ALA A 1 269 ? -10.387 19.494 25.753 1.00 93.44 269 ALA A N 1
ATOM 2155 C CA . ALA A 1 269 ? -10.109 20.905 25.950 1.00 93.44 269 ALA A CA 1
ATOM 2156 C C . ALA A 1 269 ? -10.850 21.748 24.893 1.00 93.44 269 ALA A C 1
ATOM 2158 O O . ALA A 1 269 ? -10.890 21.353 23.724 1.00 93.44 269 ALA A O 1
ATOM 2159 N N . PRO A 1 270 ? -11.429 22.902 25.270 1.00 92.88 270 PRO A N 1
ATOM 2160 C CA . PRO A 1 270 ? -12.218 23.728 24.355 1.00 92.88 270 PRO A CA 1
ATOM 2161 C C . PRO A 1 270 ? -11.407 24.231 23.151 1.00 92.88 270 PRO A C 1
ATOM 2163 O O . PRO A 1 270 ? -11.963 24.399 22.072 1.00 92.88 270 PRO A O 1
ATOM 2166 N N . GLU A 1 271 ? -10.097 24.421 23.308 1.00 95.94 271 GLU A N 1
ATOM 2167 C CA . GLU A 1 271 ? -9.200 24.902 22.257 1.00 95.94 271 GLU A CA 1
ATOM 2168 C C . GLU A 1 271 ? -8.706 23.815 21.286 1.00 95.94 271 GLU A C 1
ATOM 2170 O O . GLU A 1 271 ? -8.027 24.139 20.314 1.00 95.94 271 GLU A O 1
ATOM 2175 N N . TYR A 1 272 ? -9.009 22.531 21.518 1.00 97.44 272 TYR A N 1
ATOM 2176 C CA . TYR A 1 272 ? -8.475 21.430 20.703 1.00 97.44 272 TYR A CA 1
ATOM 2177 C C . TYR A 1 272 ? -8.847 21.560 19.221 1.00 97.44 272 TYR A C 1
ATOM 2179 O O . TYR A 1 272 ? -7.985 21.484 18.346 1.00 97.44 272 TYR A O 1
ATOM 2187 N N . VAL A 1 273 ? -10.129 21.799 18.932 1.00 97.50 273 VAL A N 1
ATOM 2188 C CA . VAL A 1 273 ? -10.625 21.927 17.554 1.00 97.50 273 VAL A CA 1
ATOM 2189 C C . VAL A 1 273 ? -9.958 23.112 16.848 1.00 97.50 273 VAL A C 1
ATOM 2191 O O . VAL A 1 273 ? -9.523 22.983 15.702 1.00 97.50 273 VAL A O 1
ATOM 2194 N N . ASP A 1 274 ? -9.809 24.236 17.551 1.00 97.38 274 ASP A N 1
ATOM 2195 C CA . ASP A 1 274 ? -9.149 25.434 17.030 1.00 97.38 274 ASP A CA 1
ATOM 2196 C C . ASP A 1 274 ? -7.658 25.194 16.757 1.00 97.38 274 ASP A C 1
ATOM 2198 O O . ASP A 1 274 ? -7.151 25.626 15.722 1.00 97.38 274 ASP A O 1
ATOM 2202 N N . GLN A 1 275 ? -6.958 24.444 17.617 1.00 97.94 275 GLN A N 1
ATOM 2203 C CA . GLN A 1 275 ? -5.559 24.065 17.392 1.00 97.94 275 GLN A CA 1
ATOM 2204 C C . GLN A 1 275 ? -5.387 23.197 16.140 1.00 97.94 275 GLN A C 1
ATOM 2206 O O . GLN A 1 275 ? -4.466 23.433 15.355 1.00 97.94 275 GLN A O 1
ATOM 2211 N N . ILE A 1 276 ? -6.273 22.220 15.914 1.00 98.38 276 ILE A N 1
ATOM 2212 C CA . ILE A 1 276 ? -6.226 21.388 14.702 1.00 98.38 276 ILE A CA 1
ATOM 2213 C C . ILE A 1 276 ? -6.503 22.236 13.454 1.00 98.38 276 ILE A C 1
ATOM 2215 O O . ILE A 1 276 ? -5.781 22.116 12.462 1.00 98.38 276 ILE A O 1
ATOM 2219 N N . LEU A 1 277 ? -7.487 23.141 13.498 1.00 98.19 277 LEU A N 1
ATOM 2220 C CA . LEU A 1 277 ? -7.762 24.078 12.402 1.00 98.19 277 LEU A CA 1
ATOM 2221 C C . LEU A 1 277 ? -6.577 25.017 12.130 1.00 98.19 277 LEU A C 1
ATOM 2223 O O . LEU A 1 277 ? -6.266 25.293 10.970 1.00 98.19 277 LEU A O 1
ATOM 2227 N N . ASP A 1 278 ? -5.899 25.491 13.174 1.00 97.69 278 ASP A N 1
ATOM 2228 C CA . ASP A 1 278 ? -4.694 26.314 13.067 1.00 97.69 278 ASP A CA 1
ATOM 2229 C C . ASP A 1 278 ? -3.540 25.571 12.404 1.00 97.69 278 ASP A C 1
ATOM 2231 O O . ASP A 1 278 ? -2.886 26.134 11.526 1.00 97.69 278 ASP A O 1
ATOM 2235 N N . ILE A 1 279 ? -3.305 24.313 12.784 1.00 97.88 279 ILE A N 1
ATOM 2236 C CA . ILE A 1 279 ? -2.307 23.458 12.134 1.00 97.88 279 ILE A CA 1
ATOM 2237 C C . ILE A 1 279 ? -2.672 23.273 10.662 1.00 97.88 279 ILE A C 1
ATOM 2239 O O . ILE A 1 279 ? -1.822 23.477 9.798 1.00 97.88 279 ILE A O 1
ATOM 2243 N N . CYS A 1 280 ? -3.942 22.981 10.362 1.00 97.94 280 CYS A N 1
ATOM 2244 C CA . CYS A 1 280 ? -4.399 22.811 8.985 1.00 97.94 280 CYS A CA 1
ATOM 2245 C C . CYS A 1 280 ? -4.162 24.058 8.130 1.00 97.94 280 CYS A C 1
ATOM 2247 O O . CYS A 1 280 ? -3.699 23.939 6.998 1.00 97.94 280 CYS A O 1
ATOM 2249 N N . ARG A 1 281 ? -4.410 25.254 8.681 1.00 96.75 281 ARG A N 1
ATOM 2250 C CA . ARG A 1 281 ? -4.140 26.524 7.992 1.00 96.75 281 ARG A CA 1
ATOM 2251 C C . ARG A 1 281 ? -2.654 26.804 7.809 1.00 96.75 281 ARG A C 1
ATOM 2253 O O . ARG A 1 281 ? -2.262 27.201 6.721 1.00 96.75 281 ARG A O 1
ATOM 2260 N N . LYS A 1 282 ? -1.850 26.639 8.864 1.00 96.12 282 LYS A N 1
ATOM 2261 C CA . LYS A 1 282 ? -0.416 26.977 8.858 1.00 96.12 282 LYS A CA 1
ATOM 2262 C C . LYS A 1 282 ? 0.398 26.043 7.970 1.00 96.12 282 LYS A C 1
ATOM 2264 O O . LYS A 1 282 ? 1.313 26.490 7.297 1.00 96.12 282 LYS A O 1
ATOM 2269 N N . GLU A 1 283 ? 0.073 24.757 7.993 1.00 95.81 283 GLU A N 1
ATOM 2270 C CA . GLU A 1 283 ? 0.823 23.724 7.273 1.00 95.81 283 GLU A CA 1
ATOM 2271 C C . GLU A 1 283 ? 0.223 23.417 5.892 1.00 95.81 283 GLU A C 1
ATOM 2273 O O . GLU A 1 283 ? 0.830 22.680 5.112 1.00 95.81 283 GLU A O 1
ATOM 2278 N N . HIS A 1 284 ? -0.941 24.005 5.581 1.00 95.38 284 HIS A N 1
ATOM 2279 C CA . HIS A 1 284 ? -1.736 23.754 4.376 1.00 95.38 284 HIS A CA 1
ATOM 2280 C C . HIS A 1 284 ? -2.147 22.280 4.239 1.00 95.38 284 HIS A C 1
ATOM 2282 O O . HIS A 1 284 ? -1.911 21.645 3.215 1.00 95.38 284 HIS A O 1
ATOM 2288 N N . ILE A 1 285 ? -2.740 21.723 5.299 1.00 97.62 285 ILE A N 1
ATOM 2289 C CA . ILE A 1 285 ? -3.179 20.321 5.334 1.00 97.62 285 ILE A CA 1
ATOM 2290 C C . ILE A 1 285 ? -4.356 20.101 4.384 1.00 97.62 285 ILE A C 1
ATOM 2292 O O . ILE A 1 285 ? -5.350 20.831 4.417 1.00 97.62 285 ILE A O 1
ATOM 2296 N N . ASP A 1 286 ? -4.277 19.026 3.606 1.00 96.62 286 ASP A N 1
ATOM 2297 C CA . ASP A 1 286 ? -5.272 18.679 2.596 1.00 96.62 286 ASP A CA 1
ATOM 2298 C C . ASP A 1 286 ? -6.301 17.687 3.109 1.00 96.62 286 ASP A C 1
ATOM 2300 O O . ASP A 1 286 ? -7.487 17.808 2.805 1.00 96.62 286 ASP A O 1
ATOM 2304 N N . LEU A 1 287 ? -5.847 16.701 3.881 1.00 98.06 287 LEU A N 1
ATOM 2305 C CA . LEU A 1 287 ? -6.672 15.624 4.404 1.00 98.06 287 LEU A CA 1
ATOM 2306 C C . LEU A 1 287 ? -6.396 15.437 5.893 1.00 98.06 287 LEU A C 1
ATOM 2308 O O . LEU A 1 287 ? -5.263 15.188 6.290 1.00 98.06 287 LEU A O 1
ATOM 2312 N N . VAL A 1 288 ? -7.442 15.502 6.710 1.00 98.56 288 VAL A N 1
ATOM 2313 C CA . VAL A 1 288 ? -7.392 15.123 8.126 1.00 98.56 288 VAL A CA 1
ATOM 2314 C C . VAL A 1 288 ? -8.017 13.745 8.279 1.00 98.56 288 VAL A C 1
ATOM 2316 O O . VAL A 1 288 ? -9.146 13.526 7.835 1.00 98.56 288 VAL A O 1
ATOM 2319 N N . VAL A 1 289 ? -7.288 12.835 8.922 1.00 98.25 289 VAL A N 1
ATOM 2320 C CA . VAL A 1 289 ? -7.691 11.456 9.210 1.00 98.25 289 VAL A CA 1
ATOM 2321 C C . VAL A 1 289 ? -7.762 11.271 10.729 1.00 98.25 289 VAL A C 1
ATOM 2323 O O . VAL A 1 289 ? -6.736 11.018 11.368 1.00 98.25 289 VAL A O 1
ATOM 2326 N N . PRO A 1 290 ? -8.960 11.405 11.321 1.00 96.75 290 PRO A N 1
ATOM 2327 C CA . PRO A 1 290 ? -9.174 11.126 12.733 1.00 96.75 290 PRO A CA 1
ATOM 2328 C C . PRO A 1 290 ? -8.958 9.660 13.070 1.00 96.75 290 PRO A C 1
ATOM 2330 O O . PRO A 1 290 ? -9.526 8.787 12.411 1.00 96.75 290 PRO A O 1
ATOM 2333 N N . LEU A 1 291 ? -8.148 9.385 14.094 1.00 93.62 291 LEU A N 1
ATOM 2334 C CA . LEU A 1 291 ? -7.813 8.019 14.490 1.00 93.62 291 LEU A CA 1
ATOM 2335 C C . LEU A 1 291 ? -8.214 7.688 15.929 1.00 93.62 291 LEU A C 1
ATOM 2337 O O . LEU A 1 291 ? -8.166 6.513 16.291 1.00 93.62 291 LEU A O 1
ATOM 2341 N N . SER A 1 292 ? -8.640 8.652 16.745 1.00 90.62 292 SER A N 1
ATOM 2342 C CA . SER A 1 292 ? -9.159 8.404 18.097 1.00 90.62 292 SER A CA 1
ATOM 2343 C C . SER A 1 292 ? -10.672 8.619 18.190 1.00 90.62 292 SER A C 1
ATOM 2345 O O . SER A 1 292 ? -11.226 9.490 17.528 1.00 90.62 292 SER A O 1
ATOM 2347 N N . GLU A 1 293 ? -11.345 7.872 19.071 1.00 87.50 293 GLU A N 1
ATOM 2348 C CA . GLU A 1 293 ? -12.770 8.078 19.398 1.00 87.50 293 GLU A CA 1
ATOM 2349 C C . GLU A 1 293 ? -13.047 9.492 19.923 1.00 87.50 293 GLU A C 1
ATOM 2351 O O . GLU A 1 293 ? -14.112 10.062 19.676 1.00 87.50 293 GLU A O 1
ATOM 2356 N N . ASP A 1 294 ? -12.066 10.075 20.608 1.00 88.50 294 ASP A N 1
ATOM 2357 C CA . ASP A 1 294 ? -12.130 11.439 21.119 1.00 88.50 294 ASP A CA 1
ATOM 2358 C C . ASP A 1 294 ? -12.068 12.492 19.986 1.00 88.50 294 ASP A C 1
ATOM 2360 O O . ASP A 1 294 ? -12.572 13.605 20.146 1.00 88.50 294 ASP A O 1
ATOM 2364 N N . ASP A 1 295 ? -11.543 12.142 18.804 1.00 92.44 295 ASP A N 1
ATOM 2365 C CA . ASP A 1 295 ? -11.450 13.051 17.650 1.00 92.44 295 ASP A CA 1
ATOM 2366 C C . ASP A 1 295 ? -12.800 13.277 16.962 1.00 92.44 295 ASP A C 1
ATOM 2368 O O . ASP A 1 295 ? -12.928 14.144 16.095 1.00 92.44 295 ASP A O 1
ATOM 2372 N N . ARG A 1 296 ? -13.848 12.542 17.360 1.00 92.31 296 ARG A N 1
ATOM 2373 C CA . ARG A 1 296 ? -15.210 12.727 16.836 1.00 92.31 296 ARG A CA 1
ATOM 2374 C C . ARG A 1 296 ? -15.715 14.159 17.013 1.00 92.31 296 ARG A C 1
ATOM 2376 O O . ARG A 1 296 ? -16.546 14.615 16.227 1.00 92.31 296 ARG A O 1
ATOM 2383 N N . ILE A 1 297 ? -15.175 14.889 17.994 1.00 93.88 297 ILE A N 1
ATOM 2384 C CA . ILE A 1 297 ? -15.470 16.307 18.220 1.00 93.88 297 ILE A CA 1
ATOM 2385 C C . ILE A 1 297 ? -15.127 17.189 17.008 1.00 93.88 297 ILE A C 1
ATOM 2387 O O . ILE A 1 297 ? -15.789 18.204 16.791 1.00 93.88 297 ILE A O 1
ATOM 2391 N N . LEU A 1 298 ? -14.170 16.783 16.162 1.00 96.69 298 LEU A N 1
ATOM 2392 C CA . LEU A 1 298 ? -13.792 17.508 14.943 1.00 96.69 298 LEU A CA 1
ATOM 2393 C C . LEU A 1 298 ? -14.942 17.601 13.931 1.00 96.69 298 LEU A C 1
ATOM 2395 O O . LEU A 1 298 ? -14.984 18.547 13.142 1.00 96.69 298 LEU A O 1
ATOM 2399 N N . ALA A 1 299 ? -15.919 16.687 13.993 1.00 95.88 299 ALA A N 1
ATOM 2400 C CA . ALA A 1 299 ? -17.124 16.749 13.167 1.00 95.88 299 ALA A CA 1
ATOM 2401 C C . ALA A 1 299 ? -17.923 18.048 13.391 1.00 95.88 299 ALA A C 1
ATOM 2403 O O . ALA A 1 299 ? -18.593 18.522 12.475 1.00 95.88 299 ALA A O 1
ATOM 2404 N N . SER A 1 300 ? -17.811 18.670 14.573 1.00 95.12 300 SER A N 1
ATOM 2405 C CA . SER A 1 300 ? -18.462 19.956 14.870 1.00 95.12 300 SER A CA 1
ATOM 2406 C C . SER A 1 300 ? -17.928 21.128 14.034 1.00 95.12 300 SER A C 1
ATOM 2408 O O . SER A 1 300 ? -18.624 22.128 13.867 1.00 95.12 300 SER A O 1
ATOM 2410 N N . ALA A 1 301 ? -16.728 20.997 13.458 1.00 95.62 301 ALA A N 1
ATOM 2411 C CA . ALA A 1 301 ? -16.050 22.043 12.695 1.00 95.62 301 ALA A CA 1
ATOM 2412 C C . ALA A 1 301 ? -15.867 21.704 11.205 1.00 95.62 301 ALA A C 1
ATOM 2414 O O . ALA A 1 301 ? -15.043 22.316 10.523 1.00 95.62 301 ALA A O 1
ATOM 2415 N N . GLN A 1 302 ? -16.647 20.767 10.659 1.00 93.75 302 GLN A N 1
ATOM 2416 C CA . GLN A 1 302 ? -16.504 20.295 9.274 1.00 93.75 302 GLN A CA 1
ATOM 2417 C C . GLN A 1 302 ? -16.549 21.430 8.230 1.00 93.75 302 GLN A C 1
ATOM 2419 O O . GLN A 1 302 ? -15.763 21.443 7.281 1.00 93.75 302 GLN A O 1
ATOM 2424 N N . ALA A 1 303 ? -17.410 22.434 8.434 1.00 94.25 303 ALA A N 1
ATOM 2425 C CA . ALA A 1 303 ? -17.487 23.611 7.565 1.00 94.25 303 ALA A CA 1
ATOM 2426 C C . ALA A 1 303 ? -16.215 24.481 7.616 1.00 94.25 303 ALA A C 1
ATOM 2428 O O . ALA A 1 303 ? -15.814 25.050 6.598 1.00 94.25 303 ALA A O 1
ATOM 2429 N N . ALA A 1 304 ? -15.562 24.574 8.779 1.00 96.12 304 ALA A N 1
ATOM 2430 C CA . ALA A 1 304 ? -14.324 25.331 8.945 1.00 96.12 304 ALA A CA 1
ATOM 2431 C C . ALA A 1 304 ? -13.145 24.639 8.244 1.00 96.12 304 ALA A C 1
ATOM 2433 O O . ALA A 1 304 ? -12.384 25.312 7.551 1.00 96.12 304 ALA A O 1
ATOM 2434 N N . PHE A 1 305 ? -13.046 23.306 8.335 1.00 96.50 305 PHE A N 1
ATOM 2435 C CA . PHE A 1 305 ? -12.071 22.528 7.561 1.00 96.50 305 PHE A CA 1
ATOM 2436 C C . PHE A 1 305 ? -12.241 22.756 6.058 1.00 96.50 305 PHE A C 1
ATOM 2438 O O . PHE A 1 305 ? -11.290 23.153 5.387 1.00 96.50 305 PHE A O 1
ATOM 2445 N N . HIS A 1 306 ? -13.470 22.620 5.548 1.00 92.75 306 HIS A N 1
ATOM 2446 C CA . HIS A 1 306 ? -13.754 22.828 4.127 1.00 92.75 306 HIS A CA 1
ATOM 2447 C C . HIS A 1 306 ? -13.387 24.247 3.664 1.00 92.75 306 HIS A C 1
ATOM 2449 O O . HIS A 1 306 ? -12.823 24.426 2.587 1.00 92.75 306 HIS A O 1
ATOM 2455 N N . LYS A 1 307 ? -13.667 25.270 4.483 1.00 92.69 307 LYS A N 1
ATOM 2456 C CA . LYS A 1 307 ? -13.296 26.663 4.186 1.00 92.69 307 LYS A CA 1
ATOM 2457 C C . LYS A 1 307 ? -11.778 26.865 4.081 1.00 92.69 307 LYS A C 1
ATOM 2459 O O . LYS A 1 307 ? -11.347 27.722 3.316 1.00 92.69 307 LYS A O 1
ATOM 2464 N N . ASN A 1 308 ? -10.986 26.074 4.804 1.00 89.38 308 ASN A N 1
ATOM 2465 C CA . ASN A 1 308 ? -9.523 26.093 4.737 1.00 89.38 308 ASN A CA 1
ATOM 2466 C C . ASN A 1 308 ? -8.957 25.276 3.559 1.00 89.38 308 ASN A C 1
ATOM 2468 O O . ASN A 1 308 ? -7.742 25.199 3.411 1.00 89.38 308 ASN A O 1
ATOM 2472 N N . GLY A 1 309 ? -9.810 24.659 2.732 1.00 92.19 309 GLY A N 1
ATOM 2473 C CA . GLY A 1 309 ? -9.383 23.735 1.677 1.00 92.19 309 GLY A CA 1
ATOM 2474 C C . GLY A 1 309 ? -9.035 22.333 2.187 1.00 92.19 309 GLY A C 1
ATOM 2475 O O . GLY A 1 309 ? -8.608 21.490 1.403 1.00 92.19 309 GLY A O 1
ATOM 2476 N N . THR A 1 310 ? -9.259 22.062 3.474 1.00 97.12 310 THR A N 1
ATOM 2477 C CA . THR A 1 310 ? -8.973 20.780 4.115 1.00 97.12 310 THR A CA 1
ATOM 2478 C C . THR A 1 310 ? -10.203 19.874 4.072 1.00 97.12 310 THR A C 1
ATOM 2480 O O . THR A 1 310 ? -11.306 20.257 4.470 1.00 97.12 310 THR A O 1
ATOM 2483 N N . ARG A 1 311 ? -10.027 18.633 3.623 1.00 96.75 311 ARG A N 1
ATOM 2484 C CA . ARG A 1 311 ? -11.042 17.580 3.700 1.00 96.75 311 ARG A CA 1
ATOM 2485 C C . ARG A 1 311 ? -10.912 16.843 5.031 1.00 96.75 311 ARG A C 1
ATOM 2487 O O . ARG A 1 311 ? -9.819 16.445 5.421 1.00 96.75 311 ARG A O 1
ATOM 2494 N N . LEU A 1 312 ? -12.032 16.638 5.718 1.00 97.38 312 LEU A N 1
ATOM 2495 C CA . LEU A 1 312 ? -12.094 15.866 6.958 1.00 97.38 312 LEU A CA 1
ATOM 2496 C C . LEU A 1 312 ? -12.669 14.478 6.657 1.00 97.38 312 LEU A C 1
ATOM 2498 O O . LEU A 1 312 ? -13.817 14.374 6.224 1.00 97.38 312 LEU A O 1
ATOM 2502 N N . LEU A 1 313 ? -11.882 13.425 6.884 1.00 97.31 313 LEU A N 1
ATOM 2503 C CA . LEU A 1 313 ? -12.282 12.032 6.671 1.00 97.31 313 LEU A CA 1
ATOM 2504 C C . LEU A 1 313 ? -13.060 11.491 7.882 1.00 97.31 313 LEU A C 1
ATOM 2506 O O . LEU A 1 313 ? -12.643 10.539 8.536 1.00 97.31 313 LEU A O 1
ATOM 2510 N N . LEU A 1 314 ? -14.168 12.155 8.206 1.00 97.06 314 LEU A N 1
ATOM 2511 C CA . LEU A 1 314 ? -15.034 11.837 9.337 1.00 97.06 314 LEU A CA 1
ATOM 2512 C C . LEU A 1 314 ? -16.487 12.138 8.980 1.00 97.06 314 LEU A C 1
ATOM 2514 O O . LEU A 1 314 ? -16.788 13.145 8.332 1.00 97.06 314 LEU A O 1
ATOM 2518 N N . SER A 1 315 ? -17.382 11.276 9.454 1.00 96.69 315 SER A N 1
ATOM 2519 C CA . SER A 1 315 ? -18.826 11.460 9.319 1.00 96.69 315 SER A CA 1
ATOM 2520 C C . SER A 1 315 ? -19.316 12.754 9.979 1.00 96.69 315 SER A C 1
ATOM 2522 O O . SER A 1 315 ? -18.679 13.300 10.881 1.00 96.69 315 SER A O 1
ATOM 2524 N N . LYS A 1 316 ? -20.472 13.247 9.520 1.00 94.50 316 LYS A N 1
ATOM 2525 C CA . LYS A 1 316 ? -21.106 14.457 10.062 1.00 94.50 316 LYS A CA 1
ATOM 2526 C C . LYS A 1 316 ? -21.434 14.302 11.546 1.00 94.50 316 LYS A C 1
ATOM 2528 O O . LYS A 1 316 ? -21.582 13.184 12.045 1.00 94.50 316 LYS A O 1
ATOM 2533 N N . LEU A 1 317 ? -21.601 15.435 12.226 1.00 94.25 317 LEU A N 1
ATOM 2534 C CA . LEU A 1 317 ? -21.840 15.487 13.667 1.00 94.25 317 LEU A CA 1
ATOM 2535 C C . LEU A 1 317 ? -23.049 14.646 14.102 1.00 94.25 317 LEU A C 1
ATOM 2537 O O . LEU A 1 317 ? -22.997 14.006 15.146 1.00 94.25 317 LEU A O 1
ATOM 2541 N N . GLU A 1 318 ? -24.118 14.603 13.307 1.00 93.94 318 GLU A N 1
ATOM 2542 C CA . GLU A 1 318 ? -25.315 13.823 13.632 1.00 93.94 318 GLU A CA 1
ATOM 2543 C C . GLU A 1 318 ? -25.014 12.318 13.680 1.00 93.94 318 GLU A C 1
ATOM 2545 O O . GLU A 1 318 ? -25.412 11.629 14.621 1.00 93.94 318 GLU A O 1
ATOM 2550 N N . VAL A 1 319 ? -24.252 11.821 12.698 1.00 94.31 319 VAL A N 1
ATOM 2551 C CA . VAL A 1 319 ? -23.832 10.414 12.617 1.00 94.31 319 VAL A CA 1
ATOM 2552 C C . VAL A 1 319 ? -22.860 10.090 13.747 1.00 94.31 319 VAL A C 1
ATOM 2554 O O . VAL A 1 319 ? -23.026 9.080 14.430 1.00 94.31 319 VAL A O 1
ATOM 2557 N N . THR A 1 320 ? -21.869 10.953 13.998 1.00 93.25 320 THR A N 1
ATOM 2558 C CA . THR A 1 320 ? -20.885 10.699 15.058 1.00 93.25 320 THR A CA 1
ATOM 2559 C C . THR A 1 320 ? -21.516 10.708 16.445 1.00 93.25 320 THR A C 1
ATOM 2561 O O . THR A 1 320 ? -21.215 9.817 17.236 1.00 93.25 320 THR A O 1
ATOM 2564 N N . GLN A 1 321 ? -22.439 11.634 16.724 1.00 91.88 321 GLN A N 1
ATOM 2565 C CA . GLN A 1 321 ? -23.185 11.683 17.985 1.00 91.88 321 GLN A CA 1
ATOM 2566 C C . GLN A 1 321 ? -24.139 10.501 18.160 1.00 91.88 321 GLN A C 1
ATOM 2568 O O . GLN A 1 321 ? -24.308 10.019 19.281 1.00 91.88 321 GLN A O 1
ATOM 2573 N N . MET A 1 322 ? -24.777 10.026 17.086 1.00 92.75 322 MET A N 1
ATOM 2574 C CA . MET A 1 322 ? -25.618 8.830 17.149 1.00 92.75 322 MET A CA 1
ATOM 2575 C C . MET A 1 322 ? -24.794 7.608 17.567 1.00 92.75 322 MET A C 1
ATOM 2577 O O . MET A 1 322 ? -25.194 6.899 18.488 1.00 92.75 322 MET A O 1
ATOM 2581 N N . CYS A 1 323 ? -23.621 7.411 16.959 1.00 91.12 323 CYS A N 1
ATOM 2582 C CA . CYS A 1 323 ? -22.725 6.294 17.266 1.00 91.12 323 CYS A CA 1
ATOM 2583 C C . CYS A 1 323 ? -22.114 6.339 18.680 1.00 91.12 323 CYS A C 1
ATOM 2585 O O . CYS A 1 323 ? -21.504 5.371 19.110 1.00 91.12 323 CYS A O 1
ATOM 2587 N N . MET A 1 324 ? -22.258 7.435 19.432 1.00 87.50 324 MET A N 1
ATOM 2588 C CA . MET A 1 324 ? -21.804 7.492 20.831 1.00 87.50 324 MET A CA 1
ATOM 2589 C C . MET A 1 324 ? -22.779 6.815 21.805 1.00 87.50 324 MET A C 1
ATOM 2591 O O . MET A 1 324 ? -22.392 6.509 22.932 1.00 87.50 324 MET A O 1
ATOM 2595 N N . ASP A 1 325 ? -24.033 6.593 21.398 1.00 88.50 325 ASP A N 1
ATOM 2596 C CA . ASP A 1 325 ? -25.071 5.979 22.227 1.00 88.50 325 ASP A CA 1
ATOM 2597 C C . ASP A 1 325 ? -25.545 4.672 21.590 1.00 88.50 325 ASP A C 1
ATOM 2599 O O . ASP A 1 325 ? -26.320 4.670 20.629 1.00 88.50 325 ASP A O 1
ATOM 2603 N N . LYS A 1 326 ? -25.137 3.543 22.177 1.00 86.88 326 LYS A N 1
ATOM 2604 C CA . LYS A 1 326 ? -25.507 2.212 21.681 1.00 86.88 326 LYS A CA 1
ATOM 2605 C C . LYS A 1 326 ? -27.010 2.017 21.524 1.00 86.88 326 LYS A C 1
ATOM 2607 O O . LYS A 1 326 ? -27.433 1.317 20.610 1.00 86.88 326 LYS A O 1
ATOM 2612 N N . ARG A 1 327 ? -27.835 2.639 22.374 1.00 88.00 327 ARG A N 1
ATOM 2613 C CA . ARG A 1 327 ? -29.293 2.517 22.264 1.00 88.00 327 ARG A CA 1
ATOM 2614 C C . ARG A 1 327 ? -29.784 3.145 20.964 1.00 88.00 327 ARG A C 1
ATOM 2616 O O . ARG A 1 327 ? -30.562 2.522 20.253 1.00 88.00 327 ARG A O 1
ATOM 2623 N N . ARG A 1 328 ? -29.265 4.329 20.621 1.00 91.50 328 ARG A N 1
ATOM 2624 C CA . ARG A 1 328 ? -29.588 5.011 19.359 1.00 91.50 328 ARG A CA 1
ATOM 2625 C C . ARG A 1 328 ? -29.120 4.209 18.150 1.00 91.50 328 ARG A C 1
ATOM 2627 O O . ARG A 1 328 ? -29.859 4.119 17.180 1.00 91.50 328 ARG A O 1
ATOM 2634 N N . VAL A 1 329 ? -27.940 3.590 18.226 1.00 91.88 329 VAL A N 1
ATOM 2635 C CA . VAL A 1 329 ? -27.436 2.699 17.167 1.00 91.88 329 VAL A CA 1
ATOM 2636 C C . VAL A 1 329 ? -28.359 1.492 16.973 1.00 91.88 329 VAL A C 1
ATOM 2638 O O . VAL A 1 329 ? -28.727 1.179 15.844 1.00 91.88 329 VAL A O 1
ATOM 2641 N N . MET A 1 330 ? -28.788 0.836 18.057 1.00 90.69 330 MET A N 1
ATOM 2642 C CA . MET A 1 330 ? -29.719 -0.297 17.970 1.00 90.69 330 MET A CA 1
ATOM 2643 C C . MET A 1 330 ? -31.083 0.123 17.415 1.00 90.69 330 MET A C 1
ATOM 2645 O O . MET A 1 330 ? -31.645 -0.577 16.577 1.00 90.69 330 MET A O 1
ATOM 2649 N N . ASP A 1 331 ? -31.614 1.262 17.861 1.00 91.62 331 ASP A N 1
ATOM 2650 C CA . ASP A 1 331 ? -32.875 1.805 17.352 1.00 91.62 331 ASP A CA 1
ATOM 2651 C C . ASP A 1 331 ? -32.773 2.141 15.856 1.00 91.62 331 ASP A C 1
ATOM 2653 O O . ASP A 1 331 ? -33.702 1.846 15.105 1.00 91.62 331 ASP A O 1
ATOM 2657 N N . TYR A 1 332 ? -31.624 2.654 15.407 1.00 94.50 332 TYR A N 1
ATOM 2658 C CA . TYR A 1 332 ? -31.352 2.911 13.995 1.00 94.50 332 TYR A CA 1
ATOM 2659 C C . TYR A 1 332 ? -31.314 1.622 13.160 1.00 94.50 332 TYR A C 1
ATOM 2661 O O . TYR A 1 332 ? -31.979 1.515 12.130 1.00 94.50 332 TYR A O 1
ATOM 2669 N N . PHE A 1 333 ? -30.623 0.583 13.634 1.00 94.62 333 PHE A N 1
ATOM 2670 C CA . PHE A 1 333 ? -30.638 -0.721 12.964 1.00 94.62 333 PHE A CA 1
ATOM 2671 C C . PHE A 1 333 ? -32.052 -1.313 12.872 1.00 94.62 333 PHE A C 1
ATOM 2673 O O . PHE A 1 333 ? -32.425 -1.847 11.827 1.00 94.62 333 PHE A O 1
ATOM 2680 N N . ARG A 1 334 ? -32.876 -1.161 13.920 1.00 92.81 334 ARG A N 1
ATOM 2681 C CA . ARG A 1 334 ? -34.293 -1.568 13.882 1.00 92.81 334 ARG A CA 1
ATOM 2682 C C . ARG A 1 334 ? -35.089 -0.773 12.852 1.00 92.81 334 ARG A C 1
ATOM 2684 O O . ARG A 1 334 ? -35.900 -1.374 12.152 1.00 92.81 334 ARG A O 1
ATOM 2691 N N . SER A 1 335 ? -34.868 0.540 12.730 1.00 93.81 335 SER A N 1
ATOM 2692 C CA . SER A 1 335 ? -35.551 1.346 11.707 1.00 93.81 335 SER A CA 1
ATOM 2693 C C . SER A 1 335 ? -35.153 0.959 10.283 1.00 93.81 335 SER A C 1
ATOM 2695 O O . SER A 1 335 ? -35.992 1.032 9.391 1.00 93.81 335 SER A O 1
ATOM 2697 N N . CYS A 1 336 ? -33.934 0.450 10.082 1.00 93.19 336 CYS A N 1
ATOM 2698 C CA . CYS A 1 336 ? -33.488 -0.139 8.815 1.00 93.19 336 CYS A CA 1
ATOM 2699 C C . CYS A 1 336 ? -34.046 -1.557 8.562 1.00 93.19 336 CYS A C 1
ATOM 2701 O O . CYS A 1 336 ? -33.715 -2.175 7.553 1.00 93.19 336 CYS A O 1
ATOM 2703 N N . GLY A 1 337 ? -34.872 -2.101 9.466 1.00 92.44 337 GLY A N 1
ATOM 2704 C CA . GLY A 1 337 ? -35.447 -3.443 9.345 1.00 92.44 337 GLY A CA 1
ATOM 2705 C C . GLY A 1 337 ? -34.475 -4.582 9.668 1.00 92.44 337 GLY A C 1
ATOM 2706 O O . GLY A 1 337 ? -34.731 -5.720 9.278 1.00 92.44 337 GLY A O 1
ATOM 2707 N N . LEU A 1 338 ? -33.369 -4.296 10.361 1.00 93.19 338 LEU A N 1
ATOM 2708 C CA . LEU A 1 338 ? -32.339 -5.281 10.691 1.00 93.19 338 LEU A CA 1
ATOM 2709 C C . LEU A 1 338 ? -32.605 -5.971 12.030 1.00 93.19 338 LEU A C 1
ATOM 2711 O O . LEU A 1 338 ? -33.196 -5.401 12.955 1.00 93.19 338 LEU A O 1
ATOM 2715 N N . HIS A 1 339 ? -32.113 -7.204 12.159 1.00 90.94 339 HIS A N 1
ATOM 2716 C CA . HIS A 1 339 ? -32.190 -7.936 13.415 1.00 90.94 339 HIS A CA 1
ATOM 2717 C C . HIS A 1 339 ? -31.268 -7.302 14.462 1.00 90.94 339 HIS A C 1
ATOM 2719 O O . HIS A 1 339 ? -30.059 -7.156 14.281 1.00 90.94 339 HIS A O 1
ATOM 2725 N N . THR A 1 340 ? -31.858 -6.960 15.601 1.00 87.50 340 THR A N 1
ATOM 2726 C CA . THR A 1 340 ? -31.156 -6.529 16.812 1.00 87.50 340 THR A CA 1
ATOM 2727 C C . THR A 1 340 ? -31.764 -7.254 18.002 1.00 87.50 340 THR A C 1
ATOM 2729 O O . THR A 1 340 ? -32.925 -7.668 17.977 1.00 87.50 340 THR A O 1
ATOM 2732 N N . THR A 1 341 ? -30.997 -7.403 19.074 1.00 80.62 341 THR A N 1
ATOM 2733 C CA . THR A 1 341 ? -31.542 -7.906 20.336 1.00 80.62 341 THR A CA 1
ATOM 2734 C C . THR A 1 341 ? -32.376 -6.835 21.024 1.00 80.62 341 THR A C 1
ATOM 2736 O O . THR A 1 341 ? -32.043 -5.650 20.951 1.00 80.62 341 THR A O 1
ATOM 2739 N N . VAL A 1 342 ? -33.414 -7.234 21.759 1.00 79.56 342 VAL A N 1
ATOM 2740 C CA . VAL A 1 342 ? -34.110 -6.321 22.677 1.00 79.56 342 VAL A CA 1
ATOM 2741 C C . VAL A 1 342 ? -33.124 -5.849 23.747 1.00 79.56 342 VAL A C 1
ATOM 2743 O O . VAL A 1 342 ? -32.385 -6.649 24.320 1.00 79.56 342 VAL A O 1
ATOM 2746 N N . THR A 1 343 ? -33.105 -4.543 23.990 1.00 84.94 343 THR A N 1
ATOM 2747 C CA . THR A 1 343 ? -32.207 -3.878 24.940 1.00 84.94 343 THR A CA 1
ATOM 2748 C C . THR A 1 343 ? -33.016 -3.253 26.070 1.00 84.94 343 THR A C 1
ATOM 2750 O O . THR A 1 343 ? -34.012 -2.587 25.792 1.00 84.94 343 THR A O 1
ATOM 2753 N N . ALA A 1 344 ? -32.567 -3.413 27.313 1.00 85.62 344 ALA A N 1
ATOM 2754 C CA . ALA A 1 344 ? -33.156 -2.802 28.503 1.00 85.62 344 ALA A CA 1
ATOM 2755 C C . ALA A 1 344 ? -32.147 -1.873 29.197 1.00 85.62 344 ALA A C 1
ATOM 2757 O O . ALA A 1 344 ? -30.963 -2.207 29.284 1.00 85.62 344 ALA A O 1
ATOM 2758 N N . ASP A 1 345 ? -32.614 -0.730 29.712 1.00 86.00 345 ASP A N 1
ATOM 2759 C CA . ASP A 1 345 ? -31.769 0.234 30.446 1.00 86.00 345 ASP A CA 1
ATOM 2760 C C . ASP A 1 345 ? -31.620 -0.133 31.935 1.00 86.00 345 ASP A C 1
ATOM 2762 O O . ASP A 1 345 ? -30.822 0.464 32.656 1.00 86.00 345 ASP A O 1
ATOM 2766 N N . ASN A 1 346 ? -32.410 -1.088 32.426 1.00 86.56 346 ASN A N 1
ATOM 2767 C CA . ASN A 1 346 ? -32.384 -1.542 33.811 1.00 86.56 346 ASN A CA 1
ATOM 2768 C C . ASN A 1 346 ? -32.913 -2.976 33.934 1.00 86.56 346 ASN A C 1
ATOM 2770 O O . ASN A 1 346 ? -33.522 -3.524 33.015 1.00 86.56 346 ASN A O 1
ATOM 2774 N N . LEU A 1 347 ? -32.682 -3.578 35.102 1.00 84.88 347 LEU A N 1
ATOM 2775 C CA . LEU A 1 347 ? -33.078 -4.955 35.389 1.00 84.88 347 LEU A CA 1
ATOM 2776 C C . LEU A 1 347 ? -34.601 -5.169 35.359 1.00 84.88 347 LEU A C 1
ATOM 2778 O O . LEU A 1 347 ? -35.047 -6.252 35.003 1.00 84.88 347 LEU A O 1
ATOM 2782 N N . VAL A 1 348 ? -35.394 -4.150 35.705 1.00 86.81 348 VAL A N 1
ATOM 2783 C CA . VAL A 1 348 ? -36.865 -4.247 35.757 1.00 86.81 348 VAL A CA 1
ATOM 2784 C C . VAL A 1 348 ? -37.459 -4.361 34.352 1.00 86.81 348 VAL A C 1
ATOM 2786 O O . VAL A 1 348 ? -38.422 -5.091 34.142 1.00 86.81 348 VAL A O 1
ATOM 2789 N N . GLU A 1 349 ? -36.870 -3.666 33.380 1.00 88.00 349 GLU A N 1
ATOM 2790 C CA . GLU A 1 349 ? -37.267 -3.715 31.969 1.00 88.00 349 GLU A CA 1
ATOM 2791 C C . GLU A 1 349 ? -36.757 -4.970 31.238 1.00 88.00 349 GLU A C 1
ATOM 2793 O O . GLU A 1 349 ? -37.241 -5.298 30.151 1.00 88.00 349 GLU A O 1
ATOM 2798 N N . TYR A 1 350 ? -35.777 -5.683 31.802 1.00 90.00 350 TYR A N 1
ATOM 2799 C CA . TYR A 1 350 ? -35.142 -6.815 31.137 1.00 90.00 350 TYR A CA 1
ATOM 2800 C C . TYR A 1 350 ? -35.984 -8.095 31.218 1.00 90.00 350 TYR A C 1
ATOM 2802 O O . TYR A 1 350 ? -36.191 -8.666 32.284 1.00 90.00 350 TYR A O 1
ATOM 2810 N N . THR A 1 351 ? -36.412 -8.599 30.057 1.00 87.25 351 THR A N 1
ATOM 2811 C CA . THR A 1 351 ? -37.244 -9.816 29.929 1.00 87.25 351 THR A CA 1
ATOM 2812 C C . THR A 1 351 ? -36.570 -10.937 29.127 1.00 87.25 351 THR A C 1
ATOM 2814 O O . THR A 1 351 ? -37.179 -11.969 28.860 1.00 87.25 351 THR A O 1
ATOM 2817 N N . GLY A 1 352 ? -35.301 -10.753 28.751 1.00 82.19 352 GLY A N 1
ATOM 2818 C CA . GLY A 1 352 ? -34.594 -11.567 27.756 1.00 82.19 352 GLY A CA 1
ATOM 2819 C C . GLY A 1 352 ? -34.051 -12.928 28.210 1.00 82.19 352 GLY A C 1
ATOM 2820 O O . GLY A 1 352 ? -33.522 -13.662 27.381 1.00 82.19 352 GLY A O 1
ATOM 2821 N N . GLY A 1 353 ? -34.162 -13.276 29.496 1.00 87.62 353 GLY A N 1
ATOM 2822 C CA . GLY A 1 353 ? -33.604 -14.518 30.053 1.00 87.62 353 GLY A CA 1
ATOM 2823 C C . GLY A 1 353 ? -32.072 -14.514 30.189 1.00 87.62 353 GLY A C 1
ATOM 2824 O O . GLY A 1 353 ? -31.425 -13.490 29.989 1.00 87.62 353 GLY A O 1
ATOM 2825 N N . PHE A 1 354 ? -31.482 -15.651 30.569 1.00 88.06 354 PHE A N 1
ATOM 2826 C CA . PHE A 1 354 ? -30.028 -15.825 30.705 1.00 88.06 354 PHE A CA 1
ATOM 2827 C C . PHE A 1 354 ? -29.522 -16.974 29.810 1.00 88.06 354 PHE A C 1
ATOM 2829 O O . PHE A 1 354 ? -30.280 -17.923 29.594 1.00 88.06 354 PHE A O 1
ATOM 2836 N N . PRO A 1 355 ? -28.266 -16.930 29.317 1.00 90.44 355 PRO A N 1
ATOM 2837 C CA . PRO A 1 355 ? -27.260 -15.891 29.564 1.00 90.44 355 PRO A CA 1
ATOM 2838 C C . PRO A 1 355 ? -27.619 -14.536 28.934 1.00 90.44 355 PRO A C 1
ATOM 2840 O O . PRO A 1 355 ? -28.246 -14.464 27.878 1.00 90.44 355 PRO A O 1
ATOM 2843 N N . ALA A 1 356 ? -27.231 -13.451 29.604 1.00 88.56 356 ALA A N 1
ATOM 2844 C CA . ALA A 1 356 ? -27.405 -12.078 29.131 1.00 88.56 356 ALA A CA 1
ATOM 2845 C C . ALA A 1 356 ? -26.039 -11.433 28.860 1.00 88.56 356 ALA A C 1
ATOM 2847 O O . ALA A 1 356 ? -25.010 -11.916 29.331 1.00 88.56 356 ALA A O 1
ATOM 2848 N N . ALA A 1 357 ? -26.021 -10.338 28.109 1.00 86.50 357 ALA A N 1
ATOM 2849 C CA . ALA A 1 357 ? -24.867 -9.466 27.957 1.00 86.50 357 ALA A CA 1
ATOM 2850 C C . ALA A 1 357 ? -25.181 -8.096 28.566 1.00 86.50 357 ALA A C 1
ATOM 2852 O O . ALA A 1 357 ? -26.216 -7.501 28.252 1.00 86.50 357 ALA A O 1
ATOM 2853 N N . ILE A 1 358 ? -24.288 -7.600 29.424 1.00 86.19 358 ILE A N 1
ATOM 2854 C CA . ILE A 1 358 ? -24.308 -6.218 29.907 1.00 86.19 358 ILE A CA 1
ATOM 2855 C C . ILE A 1 358 ? -23.181 -5.427 29.252 1.00 86.19 358 ILE A C 1
ATOM 2857 O O . ILE A 1 358 ? -22.023 -5.848 29.246 1.00 86.19 358 ILE A O 1
ATOM 2861 N N . GLU A 1 359 ? -23.537 -4.275 28.696 1.00 84.25 359 GLU A N 1
ATOM 2862 C CA . GLU A 1 359 ? -22.631 -3.417 27.943 1.00 84.25 359 GLU A CA 1
ATOM 2863 C C . GLU A 1 359 ? -22.716 -1.974 28.421 1.00 84.25 359 GLU A C 1
ATOM 2865 O O . GLU A 1 359 ? -23.790 -1.494 28.775 1.00 84.25 359 GLU A O 1
ATOM 2870 N N . LEU A 1 360 ? -21.601 -1.242 28.386 1.00 83.56 360 LEU A N 1
ATOM 2871 C CA . LEU A 1 360 ? -21.645 0.207 28.579 1.00 83.56 360 LEU A CA 1
ATOM 2872 C C . LEU A 1 360 ? -22.425 0.870 27.443 1.00 83.56 360 LEU A C 1
ATOM 2874 O O . LEU A 1 360 ? -22.208 0.557 26.271 1.00 83.56 360 LEU A O 1
ATOM 2878 N N . ARG A 1 361 ? -23.314 1.803 27.798 1.00 83.81 361 ARG A N 1
ATOM 2879 C CA . ARG A 1 361 ? -24.135 2.530 26.818 1.00 83.81 361 ARG A CA 1
ATOM 2880 C C . ARG A 1 361 ? -23.328 3.551 26.012 1.00 83.81 361 ARG A C 1
ATOM 2882 O O . ARG A 1 361 ? -23.632 3.778 24.846 1.00 83.81 361 ARG A O 1
ATOM 2889 N N . ASP A 1 362 ? -22.333 4.162 26.653 1.00 77.69 362 ASP A N 1
ATOM 2890 C CA . ASP A 1 362 ? -21.419 5.130 26.042 1.00 77.69 362 ASP A CA 1
ATOM 2891 C C . ASP A 1 362 ? -20.233 4.397 25.403 1.00 77.69 362 ASP A C 1
ATOM 2893 O O . ASP A 1 362 ? -19.456 3.738 26.103 1.00 77.69 362 ASP A O 1
ATOM 2897 N N . GLU A 1 363 ? -20.086 4.519 24.083 1.00 67.12 363 GLU A N 1
ATOM 2898 C CA . GLU A 1 363 ? -19.023 3.834 23.339 1.00 67.12 363 GLU A CA 1
ATOM 2899 C C . GLU A 1 363 ? -17.611 4.382 23.626 1.00 67.12 363 GLU A C 1
ATOM 2901 O O . GLU A 1 363 ? -16.627 3.683 23.385 1.00 67.12 363 GLU A O 1
ATOM 2906 N N . ASN A 1 364 ? -17.468 5.583 24.209 1.00 56.81 364 ASN A N 1
ATOM 2907 C CA . ASN A 1 364 ? -16.152 6.184 24.499 1.00 56.81 364 ASN A CA 1
ATOM 2908 C C . ASN A 1 364 ? -15.333 5.436 25.562 1.00 56.81 364 ASN A C 1
ATOM 2910 O O . ASN A 1 364 ? -14.137 5.680 25.706 1.00 56.81 364 ASN A O 1
ATOM 2914 N N . LYS A 1 365 ? -15.959 4.562 26.357 1.00 52.78 365 LYS A N 1
ATOM 2915 C CA . LYS A 1 365 ? -15.301 3.899 27.495 1.00 52.78 365 LYS A CA 1
ATOM 2916 C C . LYS A 1 365 ? -14.761 2.503 27.173 1.00 52.78 365 LYS A C 1
ATOM 2918 O O . LYS A 1 365 ? -14.348 1.805 28.092 1.00 52.78 365 LYS A O 1
ATOM 2923 N N . GLY A 1 366 ? -14.712 2.120 25.896 1.00 46.84 366 GLY A N 1
ATOM 2924 C CA . GLY A 1 366 ? -14.255 0.803 25.451 1.00 46.84 366 GLY A CA 1
ATOM 2925 C C . GLY A 1 366 ? -15.372 -0.244 25.444 1.00 46.84 366 GLY A C 1
ATOM 2926 O O . GLY A 1 366 ? -16.367 -0.139 26.165 1.00 46.84 366 GLY A O 1
ATOM 2927 N N . VAL A 1 367 ? -15.215 -1.264 24.595 1.00 50.12 367 VAL A N 1
ATOM 2928 C CA . VAL A 1 367 ? -16.196 -2.346 24.423 1.00 50.12 367 VAL A CA 1
ATOM 2929 C C . VAL A 1 367 ? -16.068 -3.331 25.583 1.00 50.12 367 VAL A C 1
ATOM 2931 O O . VAL A 1 367 ? -15.438 -4.378 25.480 1.00 50.12 367 VAL A O 1
ATOM 2934 N N . TYR A 1 368 ? -16.665 -2.983 26.716 1.00 57.34 368 TYR A N 1
ATOM 2935 C CA . TYR A 1 368 ? -16.877 -3.916 27.810 1.00 57.34 368 TYR A CA 1
ATOM 2936 C C . TYR A 1 368 ? -18.249 -4.563 27.631 1.00 57.34 368 TYR A C 1
ATOM 2938 O O . TYR A 1 368 ? -19.261 -3.995 28.041 1.00 57.34 368 TYR A O 1
ATOM 2946 N N . SER A 1 369 ? -18.280 -5.710 26.952 1.00 73.12 369 SER A N 1
ATOM 2947 C CA . SER A 1 369 ? -19.444 -6.598 26.924 1.00 73.12 369 SER A CA 1
ATOM 2948 C C . SER A 1 369 ? -19.161 -7.780 27.833 1.00 7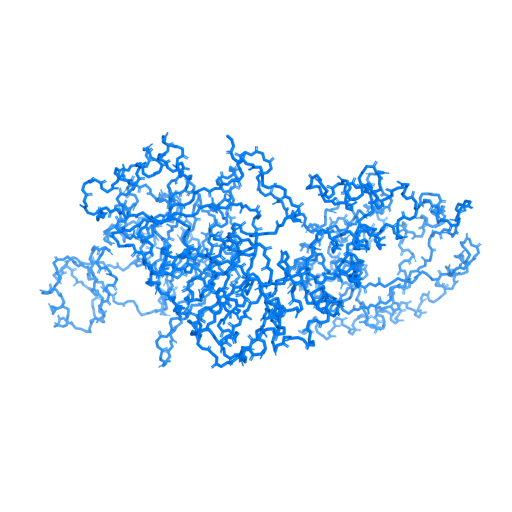3.12 369 SER A C 1
ATOM 2950 O O . SER A 1 369 ? -18.198 -8.517 27.617 1.00 73.12 369 SER A O 1
ATOM 2952 N N . TYR A 1 370 ? -19.964 -7.926 28.883 1.00 81.06 370 TYR A N 1
ATOM 2953 C CA . TYR A 1 370 ? -19.831 -9.025 29.829 1.00 81.06 370 TYR A CA 1
ATOM 2954 C C . TYR A 1 370 ? -21.004 -9.970 29.672 1.00 81.06 370 TYR A C 1
ATOM 2956 O O . TYR A 1 370 ? -22.158 -9.573 29.844 1.00 81.06 370 TYR A O 1
ATOM 2964 N N . ARG A 1 371 ? -20.695 -11.234 29.388 1.00 86.56 371 ARG A N 1
ATOM 2965 C CA . ARG A 1 371 ? -21.659 -12.321 29.499 1.00 86.56 371 ARG A CA 1
ATOM 2966 C C . ARG A 1 371 ? -21.912 -12.604 30.979 1.00 86.56 371 ARG A C 1
ATOM 2968 O O . ARG A 1 371 ? -20.966 -12.764 31.744 1.00 86.56 371 ARG A O 1
ATOM 2975 N N . VAL A 1 372 ? -23.182 -12.666 31.352 1.00 86.38 372 VAL A N 1
ATOM 2976 C CA . VAL A 1 372 ? -23.648 -12.996 32.699 1.00 86.38 372 VAL A CA 1
ATOM 2977 C C . VAL A 1 372 ? -24.593 -14.186 32.626 1.00 86.38 372 VAL A C 1
ATOM 2979 O O . VAL A 1 372 ? -25.476 -14.242 31.769 1.00 86.38 372 VAL A O 1
ATOM 2982 N N . GLU A 1 373 ? -24.415 -15.147 33.523 1.00 90.25 373 GLU A N 1
ATOM 2983 C CA . GLU A 1 373 ? -25.173 -16.404 33.526 1.00 90.25 373 GLU A CA 1
ATOM 2984 C C . GLU A 1 373 ? -26.447 -16.323 34.373 1.00 90.25 373 GLU A C 1
ATOM 2986 O O . GLU A 1 373 ? -27.327 -17.176 34.276 1.00 90.25 373 GLU A O 1
ATOM 2991 N N . ASN A 1 374 ? -26.550 -15.324 35.249 1.00 89.81 374 ASN A N 1
ATOM 2992 C CA . ASN A 1 374 ? -27.656 -15.197 36.192 1.00 89.81 374 ASN A CA 1
ATOM 2993 C C . ASN A 1 374 ? -27.824 -13.757 36.701 1.00 89.81 374 ASN A C 1
ATOM 2995 O O . ASN A 1 374 ? -26.965 -12.891 36.525 1.00 89.81 374 ASN A O 1
ATOM 2999 N N . GLU A 1 375 ? -28.942 -13.512 37.385 1.00 90.69 375 GLU A N 1
ATOM 3000 C CA . GLU A 1 375 ? -29.304 -12.193 37.911 1.00 90.69 375 GLU A CA 1
ATOM 3001 C C . GLU A 1 375 ? -28.292 -11.646 38.927 1.00 90.69 375 GLU A C 1
ATOM 3003 O O . GLU A 1 375 ? -28.059 -10.440 38.965 1.00 90.69 375 GLU A O 1
ATOM 3008 N N . LYS A 1 376 ? -27.642 -12.509 39.721 1.00 88.19 376 LYS A N 1
ATOM 3009 C CA . LYS A 1 376 ? -26.650 -12.065 40.716 1.00 88.19 376 LYS A CA 1
ATOM 3010 C C . LYS A 1 376 ? -25.412 -11.472 40.046 1.00 88.19 376 LYS A C 1
ATOM 3012 O O . LYS A 1 376 ? -24.936 -10.420 40.467 1.00 88.19 376 LYS A O 1
ATOM 3017 N N . GLU A 1 377 ? -24.909 -12.124 39.000 1.00 88.56 377 GLU A N 1
ATOM 3018 C CA . GLU A 1 377 ? -23.806 -11.598 38.186 1.00 88.56 377 GLU A CA 1
ATOM 3019 C C . GLU A 1 377 ? -24.201 -10.295 37.490 1.00 88.56 377 GLU A C 1
ATOM 3021 O O . GLU A 1 377 ? -23.439 -9.331 37.492 1.00 88.56 377 GLU A O 1
ATOM 3026 N N . LEU A 1 378 ? -25.422 -10.222 36.959 1.00 87.38 378 LEU A N 1
ATOM 3027 C CA . LEU A 1 378 ? -25.935 -9.007 36.334 1.00 87.38 378 LEU A CA 1
ATOM 3028 C C . LEU A 1 378 ? -26.003 -7.832 37.326 1.00 87.38 378 LEU A C 1
ATOM 3030 O O . LEU A 1 378 ? -25.517 -6.744 37.019 1.00 87.38 378 LEU A O 1
ATOM 3034 N N . GLN A 1 379 ? -26.526 -8.052 38.537 1.00 88.50 379 GLN A N 1
ATOM 3035 C CA . GLN A 1 379 ? -26.569 -7.036 39.595 1.00 88.50 379 GLN A CA 1
ATOM 3036 C C . GLN A 1 379 ? -25.170 -6.534 39.982 1.00 88.50 379 GLN A C 1
ATOM 3038 O O . GLN A 1 379 ? -24.992 -5.332 40.183 1.00 88.50 379 GLN A O 1
ATOM 3043 N N . TYR A 1 380 ? -24.167 -7.419 40.026 1.00 86.81 380 TYR A N 1
ATOM 3044 C CA . TYR A 1 380 ? -22.777 -7.038 40.300 1.00 86.81 380 TYR A CA 1
ATOM 3045 C C . TYR A 1 380 ? -22.257 -5.985 39.308 1.00 86.81 380 TYR A C 1
ATOM 3047 O O . TYR A 1 380 ? -21.649 -4.992 39.717 1.00 86.81 380 TYR A O 1
ATOM 3055 N N . TYR A 1 381 ? -22.527 -6.162 38.013 1.00 85.75 381 TYR A N 1
ATOM 3056 C CA . TYR A 1 381 ? -22.117 -5.203 36.986 1.00 85.75 381 TYR A CA 1
ATOM 3057 C C . TYR A 1 381 ? -22.966 -3.927 36.991 1.00 85.75 381 TYR A C 1
ATOM 3059 O O . TYR A 1 381 ? -22.415 -2.835 36.852 1.00 85.75 381 TYR A O 1
ATOM 3067 N N . ILE A 1 382 ? -24.278 -4.035 37.222 1.00 86.94 382 ILE A N 1
ATOM 3068 C CA . ILE A 1 382 ? -25.183 -2.879 37.342 1.00 86.94 382 ILE A CA 1
ATOM 3069 C C . ILE A 1 382 ? -24.729 -1.926 38.454 1.00 86.94 382 ILE A C 1
ATOM 3071 O O . ILE A 1 382 ? -24.741 -0.714 38.267 1.00 86.94 382 ILE A O 1
ATOM 3075 N N . MET A 1 383 ? -24.269 -2.448 39.595 1.00 84.94 383 MET A N 1
ATOM 3076 C CA . MET A 1 383 ? -23.750 -1.617 40.691 1.00 84.94 383 MET A CA 1
ATOM 3077 C C . MET A 1 383 ? -22.451 -0.877 40.338 1.00 84.94 383 MET A C 1
ATOM 3079 O O . MET A 1 383 ? -22.080 0.076 41.022 1.00 84.94 383 MET A O 1
ATOM 3083 N N . ARG A 1 384 ? -21.737 -1.324 39.301 1.00 82.12 384 ARG A N 1
ATOM 3084 C CA . ARG A 1 384 ? -20.438 -0.782 38.887 1.00 82.12 384 ARG A CA 1
ATOM 3085 C C . ARG A 1 384 ? -20.548 0.203 37.725 1.00 82.12 384 ARG A C 1
ATOM 3087 O O .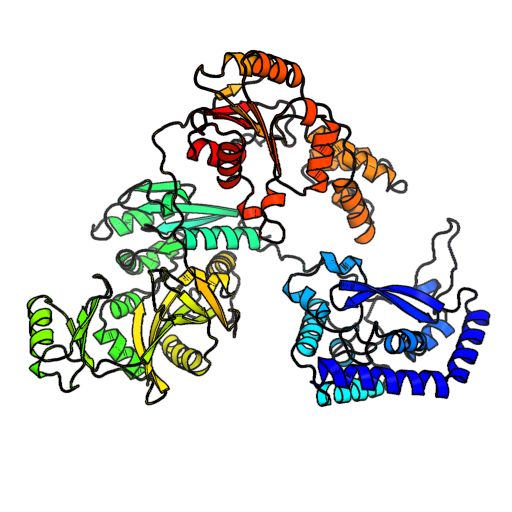 ARG A 1 384 ? -19.647 1.020 37.539 1.00 82.12 384 ARG A O 1
ATOM 3094 N N . PHE A 1 385 ? -21.624 0.127 36.946 1.00 81.75 385 PHE A N 1
ATOM 3095 C CA . PHE A 1 385 ? -21.824 0.942 35.755 1.00 81.75 385 PHE A CA 1
ATOM 3096 C C . PHE A 1 385 ? -22.981 1.919 35.935 1.00 81.75 385 PHE A C 1
ATOM 3098 O O . PHE A 1 385 ? -24.108 1.535 36.212 1.00 81.75 385 PHE A O 1
ATOM 3105 N N . GLU A 1 386 ? -22.705 3.202 35.715 1.00 77.75 386 GLU A N 1
ATOM 3106 C CA . GLU A 1 386 ? -23.706 4.268 35.831 1.00 77.75 386 GLU A CA 1
ATOM 3107 C C . GLU A 1 386 ? -24.681 4.294 34.637 1.00 77.75 386 GLU A C 1
ATOM 3109 O O . GLU A 1 386 ? -25.850 4.634 34.791 1.00 77.75 386 GLU A O 1
ATOM 3114 N N . LYS A 1 387 ? -24.208 3.921 33.438 1.00 85.00 387 LYS A N 1
ATOM 3115 C CA . LYS A 1 387 ? -25.004 3.839 32.203 1.00 85.00 387 LYS A CA 1
ATOM 3116 C C . LYS A 1 387 ? -24.657 2.569 31.431 1.00 85.00 387 LYS A C 1
ATOM 3118 O O . LYS A 1 387 ? -23.532 2.430 30.945 1.00 85.00 387 LYS A O 1
ATOM 3123 N N . TYR A 1 388 ? -25.625 1.674 31.284 1.00 87.44 388 TYR A N 1
ATOM 3124 C CA . TYR A 1 388 ? -25.450 0.371 30.647 1.00 87.44 388 TYR A CA 1
ATOM 3125 C C . TYR A 1 388 ? -26.681 -0.022 29.822 1.00 87.44 388 TYR A C 1
ATOM 3127 O O . TYR A 1 388 ? -27.727 0.616 29.908 1.00 87.44 388 TYR A O 1
ATOM 3135 N N . LEU A 1 389 ? -26.531 -1.077 29.026 1.00 89.12 389 LEU A N 1
ATOM 3136 C CA . LEU A 1 389 ? -27.598 -1.779 28.328 1.00 89.12 389 LEU A CA 1
ATOM 3137 C C . LEU A 1 389 ? -27.510 -3.266 28.656 1.00 89.12 389 LEU A C 1
ATOM 3139 O O . LEU A 1 389 ? -26.419 -3.835 28.681 1.00 89.12 389 LEU A O 1
ATOM 3143 N N . ILE A 1 390 ? -28.664 -3.884 28.885 1.00 89.56 390 ILE A N 1
ATOM 3144 C CA . ILE A 1 390 ? -28.809 -5.325 29.090 1.00 89.56 390 ILE A CA 1
ATOM 3145 C C . ILE A 1 390 ? -29.501 -5.903 27.862 1.00 89.56 390 ILE A C 1
ATOM 3147 O O . ILE A 1 390 ? -30.525 -5.378 27.421 1.00 89.56 390 ILE A O 1
ATOM 3151 N N . ARG A 1 391 ? -28.967 -6.991 27.315 1.00 88.19 391 ARG A N 1
ATOM 3152 C CA . ARG A 1 391 ? -29.561 -7.707 26.181 1.00 88.19 391 ARG A CA 1
ATOM 3153 C C . ARG A 1 391 ? -29.408 -9.221 26.344 1.00 88.19 391 ARG A C 1
ATOM 3155 O O . ARG A 1 391 ? -28.471 -9.644 27.019 1.00 88.19 391 ARG A O 1
ATOM 3162 N N . PRO A 1 392 ? -30.257 -10.043 25.705 1.00 88.25 392 PRO A N 1
ATOM 3163 C CA . PRO A 1 392 ? -29.980 -11.468 25.557 1.00 88.25 392 PRO A CA 1
ATOM 3164 C C . PRO A 1 392 ? -28.588 -11.704 24.959 1.00 88.25 392 PRO A C 1
ATOM 3166 O O . PRO A 1 392 ? -28.164 -10.990 24.040 1.00 88.25 392 PRO A O 1
ATOM 3169 N N . PHE A 1 393 ? -27.871 -12.704 25.473 1.00 86.50 393 PHE A N 1
ATOM 3170 C CA . PHE A 1 393 ? -26.616 -13.131 24.869 1.00 86.50 393 PHE A CA 1
ATOM 3171 C C . PHE A 1 393 ? -26.915 -13.909 23.583 1.00 86.50 393 PHE A C 1
ATOM 3173 O O . PHE A 1 393 ? -27.628 -14.910 23.608 1.00 86.50 393 PHE A O 1
ATOM 3180 N N . VAL A 1 394 ? -26.363 -13.454 22.458 1.00 84.50 394 VAL A N 1
ATOM 3181 C CA . VAL A 1 394 ? -26.497 -14.141 21.166 1.00 84.50 394 VAL A CA 1
ATOM 3182 C C . VAL A 1 394 ? -25.326 -15.099 21.027 1.00 84.50 394 VAL A C 1
ATOM 3184 O O . VAL A 1 394 ? -24.182 -14.657 20.924 1.00 84.50 394 VAL A O 1
ATOM 3187 N N . ASN A 1 395 ? -25.608 -16.401 21.033 1.00 84.81 395 ASN A N 1
ATOM 3188 C CA . ASN A 1 395 ? -24.582 -17.400 20.766 1.00 84.81 395 ASN A CA 1
ATOM 3189 C C . ASN A 1 395 ? -24.361 -17.506 19.254 1.00 84.81 395 ASN A C 1
ATOM 3191 O O . ASN A 1 395 ? -25.250 -17.929 18.509 1.00 84.81 395 ASN A O 1
ATOM 3195 N N . GLY A 1 396 ? -23.192 -17.078 18.793 1.00 87.88 396 GLY A N 1
ATOM 3196 C CA . GLY A 1 396 ? -22.944 -16.923 17.374 1.00 87.88 396 GLY A CA 1
ATOM 3197 C C . GLY A 1 396 ? -21.499 -16.617 17.036 1.00 87.88 396 GLY A C 1
ATOM 3198 O O . GLY A 1 396 ? -20.653 -16.393 17.899 1.00 87.88 396 GLY A O 1
ATOM 3199 N N . THR A 1 397 ? -21.237 -16.584 15.738 1.00 89.50 397 THR A N 1
ATOM 3200 C CA . THR A 1 397 ? -19.946 -16.177 15.189 1.00 89.50 397 THR A CA 1
ATOM 3201 C C . THR A 1 397 ? -19.879 -14.652 15.095 1.00 89.50 397 THR A C 1
ATOM 3203 O O . THR A 1 397 ? -20.784 -14.032 14.535 1.00 89.50 397 THR A O 1
ATOM 3206 N N . GLU A 1 398 ? -18.805 -14.049 15.607 1.00 90.06 398 GLU A N 1
ATOM 3207 C CA . GLU A 1 398 ? -18.573 -12.601 15.536 1.00 90.06 398 GLU A CA 1
ATOM 3208 C C . GLU A 1 398 ? -17.998 -12.181 14.176 1.00 90.06 398 GLU A C 1
ATOM 3210 O O . GLU A 1 398 ? -17.049 -12.782 13.662 1.00 90.06 398 GLU A O 1
ATOM 3215 N N . TYR A 1 399 ? -18.549 -11.103 13.630 1.00 92.88 399 TYR A N 1
ATOM 3216 C CA . TYR A 1 399 ? -18.084 -10.432 12.427 1.00 92.88 399 TYR A CA 1
ATOM 3217 C C . TYR A 1 399 ? -17.867 -8.943 12.705 1.00 92.88 399 TYR A C 1
ATOM 3219 O O . TYR A 1 399 ? -18.640 -8.297 13.415 1.00 92.88 399 TYR A O 1
ATOM 3227 N N . GLU A 1 400 ? -16.825 -8.394 12.094 1.00 93.56 400 GLU A N 1
ATOM 3228 C CA . GLU A 1 400 ? -16.607 -6.959 11.955 1.00 93.56 400 GLU A CA 1
ATOM 3229 C C . GLU A 1 400 ? -16.682 -6.613 10.469 1.00 93.56 400 GLU A C 1
ATOM 3231 O O . GLU A 1 400 ? -16.026 -7.253 9.650 1.00 93.56 400 GLU A O 1
ATOM 3236 N N . ILE A 1 401 ? -17.491 -5.622 10.113 1.00 96.06 401 ILE A N 1
ATOM 3237 C CA . ILE A 1 401 ? -17.644 -5.153 8.740 1.00 96.06 401 ILE A CA 1
ATOM 3238 C C . ILE A 1 401 ? -17.002 -3.776 8.633 1.00 96.06 401 ILE A C 1
ATOM 3240 O O . ILE A 1 401 ? -17.496 -2.814 9.224 1.00 96.06 401 ILE A O 1
ATOM 3244 N N . ASP A 1 402 ? -15.926 -3.689 7.854 1.00 96.81 402 ASP A N 1
ATOM 3245 C CA . ASP A 1 402 ? -15.293 -2.417 7.524 1.00 96.81 402 ASP A CA 1
ATOM 3246 C C . ASP A 1 402 ? -15.976 -1.816 6.297 1.00 96.81 402 ASP A C 1
ATOM 3248 O O . ASP A 1 402 ? -16.012 -2.413 5.217 1.00 96.81 402 ASP A O 1
ATOM 3252 N N . VAL A 1 403 ? -16.505 -0.613 6.459 1.00 97.75 403 VAL A N 1
ATOM 3253 C CA . VAL A 1 403 ? -17.134 0.173 5.406 1.00 97.75 403 VAL A CA 1
ATOM 3254 C C . VAL A 1 403 ? -16.291 1.413 5.152 1.00 97.75 403 VAL A C 1
ATOM 3256 O O . VAL A 1 403 ? -15.811 2.060 6.082 1.00 97.75 403 VAL A O 1
ATOM 3259 N N . PHE A 1 404 ? -16.137 1.775 3.883 1.00 98.19 404 PHE A N 1
ATOM 3260 C CA . PHE A 1 404 ? -15.507 3.028 3.494 1.00 98.19 404 PHE A CA 1
ATOM 3261 C C . PHE A 1 404 ? -16.364 3.752 2.462 1.00 98.19 404 PHE A C 1
ATOM 3263 O O . PHE A 1 404 ? -16.690 3.188 1.415 1.00 98.19 404 PHE A O 1
ATOM 3270 N N . CYS A 1 405 ? -16.720 4.996 2.768 1.00 98.00 405 CYS A N 1
ATOM 3271 C CA . CYS A 1 405 ? -17.540 5.855 1.923 1.00 98.00 405 CYS A CA 1
ATOM 3272 C C . CYS A 1 405 ? -16.762 7.092 1.466 1.00 98.00 405 CYS A C 1
ATOM 3274 O O . CYS A 1 405 ? -15.802 7.521 2.112 1.00 98.00 405 CYS A O 1
ATOM 3276 N N . ASP A 1 406 ? -17.192 7.677 0.352 1.00 96.88 406 ASP A N 1
ATOM 3277 C CA . ASP A 1 406 ? -16.657 8.951 -0.124 1.00 96.88 406 ASP A CA 1
ATOM 3278 C C . ASP A 1 406 ? -17.116 10.151 0.735 1.00 96.88 406 ASP A C 1
ATOM 3280 O O . ASP A 1 406 ? -17.772 10.010 1.770 1.00 96.88 406 ASP A O 1
ATOM 3284 N N . PHE A 1 407 ? -16.750 11.365 0.313 1.00 95.38 407 PHE A N 1
ATOM 3285 C CA . PHE A 1 407 ? -17.130 12.605 1.003 1.00 95.38 407 PHE A CA 1
ATOM 3286 C C . PHE A 1 407 ? -18.615 12.984 0.859 1.00 95.38 407 PHE A C 1
ATOM 3288 O O . PHE A 1 407 ? -19.065 13.907 1.540 1.00 95.38 407 PHE A O 1
ATOM 3295 N N . GLU A 1 408 ? -19.370 12.303 -0.004 1.00 93.38 408 GLU A N 1
ATOM 3296 C CA . GLU A 1 408 ? -20.811 12.506 -0.208 1.00 93.38 408 GLU A CA 1
ATOM 3297 C C . GLU A 1 408 ? -21.658 11.426 0.485 1.00 93.38 408 GLU A C 1
ATOM 3299 O O . GLU A 1 408 ? -22.882 11.550 0.579 1.00 93.38 408 GLU A O 1
ATOM 3304 N N . GLY A 1 409 ? -21.001 10.399 1.025 1.00 94.56 409 GLY A N 1
ATOM 3305 C CA . GLY A 1 409 ? -21.610 9.289 1.739 1.00 94.56 409 GLY A CA 1
ATOM 3306 C C . GLY A 1 409 ? -21.988 8.101 0.865 1.00 94.56 409 GLY A C 1
ATOM 3307 O O . GLY A 1 409 ? -22.782 7.262 1.289 1.00 94.56 409 GLY A O 1
ATOM 3308 N N . LYS A 1 410 ? -21.434 8.010 -0.348 1.00 95.56 410 LYS A N 1
ATOM 3309 C CA . LYS A 1 410 ? -21.601 6.850 -1.226 1.00 95.56 410 LYS A CA 1
ATOM 3310 C C . LYS A 1 410 ? -20.610 5.748 -0.825 1.00 95.56 410 LYS A C 1
ATOM 3312 O O . LYS A 1 410 ? -19.417 6.032 -0.673 1.00 95.56 410 LYS A O 1
ATOM 3317 N N . PRO A 1 411 ? -21.057 4.486 -0.692 1.00 96.88 411 PRO A N 1
ATOM 3318 C CA . PRO A 1 411 ? -20.167 3.380 -0.365 1.00 96.88 411 PRO A CA 1
ATOM 3319 C C . PRO A 1 411 ? -19.179 3.093 -1.495 1.00 96.88 411 PRO A C 1
ATOM 3321 O O . PRO A 1 411 ? -19.569 2.940 -2.653 1.00 96.88 411 PRO A O 1
ATOM 3324 N N . ILE A 1 412 ? -17.906 2.947 -1.131 1.00 97.31 412 ILE A N 1
ATOM 3325 C CA . ILE A 1 412 ? -16.836 2.463 -2.009 1.00 97.31 412 ILE A CA 1
ATOM 3326 C C . ILE A 1 412 ? -16.547 0.995 -1.684 1.00 97.31 412 ILE A C 1
ATOM 3328 O O . ILE A 1 412 ? -16.547 0.158 -2.586 1.00 97.31 412 ILE A O 1
ATOM 3332 N N . TYR A 1 413 ? -16.366 0.675 -0.397 1.00 96.94 413 TYR A N 1
ATOM 3333 C CA . TYR A 1 413 ? -16.048 -0.674 0.081 1.00 96.94 413 TYR A CA 1
ATOM 3334 C C . TYR A 1 413 ? -16.956 -1.092 1.238 1.00 96.94 413 TYR A C 1
ATOM 3336 O O . TYR A 1 413 ? -17.276 -0.278 2.104 1.00 96.94 413 TYR A O 1
ATOM 3344 N N . ILE A 1 414 ? -17.334 -2.372 1.259 1.00 97.19 414 ILE A N 1
ATOM 3345 C CA . ILE A 1 414 ? -18.026 -3.047 2.365 1.00 97.19 414 ILE A CA 1
ATOM 3346 C C . ILE A 1 414 ? -17.357 -4.413 2.505 1.00 97.19 414 ILE A C 1
ATOM 3348 O O . ILE A 1 414 ? -17.475 -5.236 1.600 1.00 97.19 414 ILE A O 1
ATOM 3352 N N . THR A 1 415 ? -16.632 -4.632 3.601 1.00 95.56 415 THR A N 1
ATOM 3353 C CA . THR A 1 415 ? -15.771 -5.811 3.772 1.00 95.56 415 THR A CA 1
ATOM 3354 C C . THR A 1 415 ? -16.074 -6.509 5.094 1.00 95.56 415 THR A C 1
ATOM 3356 O O . THR A 1 415 ? -15.562 -6.097 6.138 1.00 95.56 415 THR A O 1
ATOM 3359 N N . PRO A 1 416 ? -16.914 -7.557 5.082 1.00 95.88 416 PRO A N 1
ATOM 3360 C CA . PRO A 1 416 ? -17.117 -8.396 6.251 1.00 95.88 416 PRO A CA 1
ATOM 3361 C C . PRO A 1 416 ? -15.856 -9.209 6.580 1.00 95.88 416 PRO A C 1
ATOM 3363 O O . PRO A 1 416 ? -15.185 -9.758 5.704 1.00 95.88 416 PRO A O 1
ATOM 3366 N N . LYS A 1 417 ? -15.543 -9.321 7.870 1.00 93.44 417 LYS A N 1
ATOM 3367 C CA . LYS A 1 417 ? -14.461 -10.152 8.403 1.00 93.44 417 LYS A CA 1
ATOM 3368 C C . LYS A 1 417 ? -14.983 -10.967 9.574 1.00 93.44 417 LYS A C 1
ATOM 3370 O O . LYS A 1 417 ? -15.493 -10.411 10.542 1.00 93.44 417 LYS A O 1
ATOM 3375 N N . ARG A 1 418 ? -14.806 -12.281 9.522 1.00 90.88 418 ARG A N 1
ATOM 3376 C CA . ARG A 1 418 ? -15.109 -13.194 10.625 1.00 90.88 418 ARG A CA 1
ATOM 3377 C C . ARG A 1 418 ? -13.959 -13.224 11.622 1.00 90.88 418 ARG A C 1
ATOM 3379 O O . ARG A 1 418 ? -12.811 -13.405 11.218 1.00 90.88 418 ARG A O 1
ATOM 3386 N N . ARG A 1 419 ? -14.262 -13.146 12.916 1.00 85.38 419 ARG A N 1
ATOM 3387 C CA . ARG A 1 419 ? -13.292 -13.417 13.982 1.00 85.38 419 ARG A CA 1
ATOM 3388 C C . ARG A 1 419 ? -13.185 -14.925 14.218 1.00 85.38 419 ARG A C 1
ATOM 3390 O O . ARG A 1 419 ? -14.183 -15.583 14.495 1.00 85.38 419 ARG A O 1
ATOM 3397 N N . GLU A 1 420 ? -11.983 -15.481 14.106 1.00 81.62 420 GLU A N 1
ATOM 3398 C CA . GLU A 1 420 ? -11.733 -16.909 14.337 1.00 81.62 420 GLU A CA 1
ATOM 3399 C C . GLU A 1 420 ? -11.398 -17.159 15.814 1.00 81.62 420 GLU A C 1
ATOM 3401 O O . GLU A 1 420 ? -10.547 -16.481 16.399 1.00 81.62 420 GLU A O 1
ATOM 3406 N N . THR A 1 421 ? -12.042 -18.150 16.430 1.00 63.84 421 THR A N 1
ATOM 3407 C CA . THR A 1 421 ? -11.745 -18.559 17.808 1.00 63.84 421 THR A CA 1
ATOM 3408 C C . THR A 1 421 ? -10.473 -19.409 17.825 1.00 63.84 421 THR A C 1
ATOM 3410 O O . THR A 1 421 ? -10.407 -20.447 17.168 1.00 63.84 421 THR A O 1
ATOM 3413 N N . VAL A 1 422 ? -9.447 -19.000 18.576 1.00 51.09 422 VAL A N 1
ATOM 3414 C CA . VAL A 1 422 ? -8.209 -19.784 18.727 1.00 51.09 422 VAL A CA 1
ATOM 3415 C C . VAL A 1 422 ? -8.260 -20.520 20.064 1.00 51.09 422 VAL A C 1
ATOM 3417 O O . VAL A 1 422 ? -8.383 -19.886 21.108 1.00 51.09 422 VAL A O 1
ATOM 3420 N N . GLN A 1 423 ? -8.178 -21.855 20.036 1.00 43.19 423 GLN A N 1
ATOM 3421 C CA . GLN A 1 423 ? -8.253 -22.684 21.245 1.00 43.19 423 GLN A CA 1
ATOM 3422 C C . GLN A 1 423 ? -7.081 -22.471 22.217 1.00 43.19 423 GLN A C 1
ATOM 3424 O O . GLN A 1 423 ? -7.256 -22.741 23.397 1.00 43.19 423 GLN A O 1
ATOM 3429 N N . GLU A 1 424 ? -5.937 -21.924 21.792 1.00 40.03 424 GLU A N 1
ATOM 3430 C CA . GLU A 1 424 ? -4.824 -21.569 22.682 1.00 40.03 424 GLU A CA 1
ATOM 3431 C C . GLU A 1 424 ? -4.004 -20.381 22.112 1.00 40.03 424 GLU A C 1
ATOM 3433 O O . GLU A 1 424 ? -3.501 -20.456 20.993 1.00 40.03 424 GLU A O 1
ATOM 3438 N N . LYS A 1 425 ? -3.831 -19.323 22.928 1.00 37.94 425 LYS A N 1
ATOM 3439 C CA . LYS A 1 425 ? -2.937 -18.136 22.804 1.00 37.94 425 LYS A CA 1
ATOM 3440 C C . LYS A 1 425 ? -3.327 -16.959 21.877 1.00 37.94 425 LYS A C 1
ATOM 3442 O O . LYS A 1 425 ? -3.136 -16.992 20.668 1.00 37.94 425 LYS A O 1
ATOM 3447 N N . GLU A 1 426 ? -3.758 -15.884 22.553 1.00 46.03 426 GLU A N 1
ATOM 3448 C CA . GLU A 1 426 ? -3.543 -14.419 22.407 1.00 46.03 426 GLU A CA 1
ATOM 3449 C C . GLU A 1 426 ? -3.565 -13.688 21.049 1.00 46.03 426 GLU A C 1
ATOM 3451 O O . GLU A 1 426 ? -3.765 -12.475 21.056 1.00 46.03 426 GLU A O 1
ATOM 3456 N N . VAL A 1 427 ? -3.427 -14.336 19.891 1.00 53.75 427 VAL A N 1
ATOM 3457 C CA . VAL A 1 427 ? -3.389 -13.612 18.608 1.00 53.75 427 VAL A CA 1
ATOM 3458 C C . VAL A 1 427 ? -4.756 -13.640 17.929 1.00 53.75 427 VAL A C 1
ATOM 3460 O O . VAL A 1 427 ? -5.217 -14.694 17.486 1.00 53.75 427 VAL A O 1
ATOM 3463 N N . ALA A 1 428 ? -5.401 -12.474 17.824 1.00 63.31 428 ALA A N 1
ATOM 3464 C CA . ALA A 1 428 ? -6.640 -12.324 17.068 1.00 63.31 428 ALA A CA 1
ATOM 3465 C C . ALA A 1 428 ? -6.408 -12.696 15.592 1.00 63.31 428 ALA A C 1
ATOM 3467 O O . ALA A 1 428 ? -5.519 -12.153 14.927 1.00 63.31 428 ALA A O 1
ATOM 3468 N N . ARG A 1 429 ? -7.211 -13.640 15.091 1.00 79.00 429 ARG A N 1
ATOM 3469 C CA . ARG A 1 429 ? -7.228 -14.052 13.686 1.00 79.00 429 ARG A CA 1
ATOM 3470 C C . ARG A 1 429 ? -8.545 -13.645 13.055 1.00 79.00 429 ARG A C 1
ATOM 3472 O O . ARG A 1 429 ? -9.606 -13.879 13.634 1.00 79.00 429 ARG A O 1
ATOM 3479 N N . TYR A 1 430 ? -8.459 -13.087 11.858 1.00 83.25 430 TYR A N 1
ATOM 3480 C CA . TYR A 1 430 ? -9.625 -12.697 11.082 1.00 83.25 430 TYR A CA 1
ATOM 3481 C C . TYR A 1 430 ? -9.583 -13.334 9.709 1.00 83.25 430 TYR A C 1
ATOM 3483 O O . TYR A 1 430 ? -8.527 -13.415 9.082 1.00 83.25 430 TYR A O 1
ATOM 3491 N N . ARG A 1 431 ? -10.749 -13.761 9.243 1.00 85.12 431 ARG A N 1
ATOM 3492 C CA . ARG A 1 431 ? -10.952 -14.257 7.890 1.00 85.12 431 ARG A CA 1
ATOM 3493 C C . ARG A 1 431 ? -11.843 -13.282 7.140 1.00 85.12 431 ARG A C 1
ATOM 3495 O O . ARG A 1 431 ? -12.960 -13.027 7.587 1.00 85.12 431 ARG A O 1
ATOM 3502 N N . VAL A 1 432 ? -11.356 -12.730 6.036 1.00 83.31 432 VAL A N 1
ATOM 3503 C CA . VAL A 1 432 ? -12.177 -11.897 5.145 1.00 83.31 432 VAL A CA 1
ATOM 3504 C C . VAL A 1 432 ? -13.222 -12.787 4.480 1.00 83.31 432 VAL A C 1
ATOM 3506 O O . VAL A 1 432 ? -12.901 -13.900 4.065 1.00 83.31 432 VAL A O 1
ATOM 3509 N N . VAL A 1 433 ? -14.471 -12.324 4.445 1.00 87.50 433 VAL A N 1
ATOM 3510 C CA . VAL A 1 433 ? -15.607 -13.086 3.914 1.00 87.50 433 VAL A CA 1
ATOM 3511 C C . VAL A 1 433 ? -16.519 -12.201 3.066 1.00 87.50 433 VAL A C 1
ATOM 3513 O O . VAL A 1 433 ? -16.971 -11.151 3.515 1.00 87.50 433 VAL A O 1
ATOM 3516 N N . GLN A 1 434 ? -16.860 -12.642 1.859 1.00 83.44 434 GLN A N 1
ATOM 3517 C CA . GLN A 1 434 ? -17.807 -11.953 0.970 1.00 83.44 434 GLN A CA 1
ATOM 3518 C C . GLN A 1 434 ? -19.262 -12.422 1.202 1.00 83.44 434 GLN A C 1
ATOM 3520 O O . GLN A 1 434 ? -19.937 -12.906 0.291 1.00 83.44 434 GLN A O 1
ATOM 3525 N N . ASP A 1 435 ? -19.770 -12.308 2.441 1.00 90.94 435 ASP A N 1
ATOM 3526 C CA . ASP A 1 435 ? -21.160 -12.682 2.774 1.00 90.94 435 ASP A CA 1
ATOM 3527 C C . ASP A 1 435 ? -22.159 -11.694 2.136 1.00 90.94 435 ASP A C 1
ATOM 3529 O O . ASP A 1 435 ? -22.337 -10.557 2.582 1.00 90.94 435 ASP A O 1
ATOM 3533 N N . ALA A 1 436 ? -22.832 -12.145 1.073 1.00 90.88 436 ALA A N 1
ATOM 3534 C CA . ALA A 1 436 ? -23.746 -11.324 0.283 1.00 90.88 436 ALA A CA 1
ATOM 3535 C C . ALA A 1 436 ? -24.958 -10.798 1.074 1.00 90.88 436 ALA A C 1
ATOM 3537 O O . ALA A 1 436 ? -25.478 -9.730 0.745 1.00 90.88 436 ALA A O 1
ATOM 3538 N N . MET A 1 437 ? -25.419 -11.526 2.100 1.00 94.12 437 MET A N 1
ATOM 3539 C CA . MET A 1 437 ? -26.546 -11.080 2.921 1.00 94.12 437 MET A CA 1
ATOM 3540 C C . MET A 1 437 ? -26.113 -9.928 3.824 1.00 94.12 437 MET A C 1
ATOM 3542 O O . MET A 1 437 ? -26.770 -8.890 3.825 1.00 94.12 437 MET A O 1
ATOM 3546 N N . MET A 1 438 ? -24.970 -10.066 4.505 1.00 95.25 438 MET A N 1
ATOM 3547 C CA . MET A 1 438 ? -24.415 -8.990 5.335 1.00 95.25 438 MET A CA 1
ATOM 3548 C C . MET A 1 438 ? -24.139 -7.729 4.517 1.00 95.25 438 MET A C 1
ATOM 3550 O O . MET A 1 438 ? -24.471 -6.629 4.948 1.00 95.25 438 MET A O 1
ATOM 3554 N N . ILE A 1 439 ? -23.573 -7.874 3.314 1.00 95.12 439 ILE A N 1
ATOM 3555 C CA . ILE A 1 439 ? -23.311 -6.735 2.423 1.00 95.12 439 ILE A CA 1
ATOM 3556 C C . ILE A 1 439 ? -24.617 -6.015 2.068 1.00 95.12 439 ILE A C 1
ATOM 3558 O O . ILE A 1 439 ? -24.676 -4.789 2.142 1.00 95.12 439 ILE A O 1
ATOM 3562 N N . LYS A 1 440 ? -25.674 -6.762 1.728 1.00 95.06 440 LYS A N 1
ATOM 3563 C CA . LYS A 1 440 ? -26.987 -6.191 1.403 1.00 95.06 440 LYS A CA 1
ATOM 3564 C C . LYS A 1 440 ? -27.627 -5.487 2.603 1.00 95.06 440 LYS A C 1
ATOM 3566 O O . LYS A 1 440 ? -28.181 -4.402 2.452 1.00 95.06 440 LYS A O 1
ATOM 3571 N N . GLU A 1 441 ? -27.556 -6.088 3.786 1.00 96.25 441 GLU A N 1
ATOM 3572 C CA . GLU A 1 441 ? -28.057 -5.483 5.025 1.00 96.25 441 GLU A CA 1
ATOM 3573 C C . GLU A 1 441 ? -27.302 -4.190 5.355 1.00 96.25 441 GLU A C 1
ATOM 3575 O O . GLU A 1 441 ? -27.920 -3.186 5.699 1.00 96.25 441 GLU A O 1
ATOM 3580 N N . VAL A 1 442 ? -25.980 -4.170 5.163 1.00 96.56 442 VAL A N 1
ATOM 3581 C CA . VAL A 1 442 ? -25.170 -2.961 5.343 1.00 96.56 442 VAL A CA 1
ATOM 3582 C C . VAL A 1 442 ? -25.499 -1.897 4.302 1.00 96.56 442 VAL A C 1
ATOM 3584 O O . VAL A 1 442 ? -25.578 -0.728 4.656 1.00 96.56 442 VAL A O 1
ATOM 3587 N N . GLN A 1 443 ? -25.767 -2.253 3.046 1.00 95.25 443 GLN A N 1
ATOM 3588 C CA . GLN A 1 443 ? -26.221 -1.274 2.050 1.00 95.25 443 GLN A CA 1
ATOM 3589 C C . GLN A 1 443 ? -27.495 -0.543 2.503 1.00 95.25 443 GLN A C 1
ATOM 3591 O O . GLN A 1 443 ? -27.559 0.675 2.358 1.00 95.25 443 GLN A O 1
ATOM 3596 N N . ALA A 1 444 ? -28.443 -1.243 3.140 1.00 93.81 444 ALA A N 1
ATOM 3597 C CA . ALA A 1 444 ? -29.651 -0.624 3.694 1.00 93.81 444 ALA A CA 1
ATOM 3598 C C . ALA A 1 444 ? -29.352 0.376 4.831 1.00 93.81 444 ALA A C 1
ATOM 3600 O O . ALA A 1 444 ? -30.029 1.395 4.943 1.00 93.81 444 ALA A O 1
ATOM 3601 N N . ILE A 1 445 ? -28.312 0.131 5.640 1.00 94.88 445 ILE A N 1
ATOM 3602 C CA . ILE A 1 445 ? -27.824 1.091 6.651 1.00 94.88 445 ILE A CA 1
ATOM 3603 C C . ILE A 1 445 ? -27.309 2.362 5.960 1.00 94.88 445 ILE A C 1
ATOM 3605 O O . ILE A 1 445 ? -27.566 3.477 6.405 1.00 94.88 445 ILE A O 1
ATOM 3609 N N . LEU A 1 446 ? -26.563 2.214 4.865 1.00 95.56 446 LEU A N 1
ATOM 3610 C CA . LEU A 1 446 ? -25.852 3.330 4.236 1.00 95.56 446 LEU A CA 1
ATOM 3611 C C . LEU A 1 446 ? -26.757 4.254 3.409 1.00 95.56 446 LEU A C 1
ATOM 3613 O O . LEU A 1 446 ? -26.416 5.428 3.260 1.00 95.56 446 LEU A O 1
ATOM 3617 N N . GLU A 1 447 ? -27.897 3.762 2.910 1.00 89.06 447 GLU A N 1
ATOM 3618 C CA . GLU A 1 447 ? -28.847 4.544 2.098 1.00 89.06 447 GLU A CA 1
ATOM 3619 C C . GLU A 1 447 ? -29.308 5.834 2.796 1.00 89.06 447 GLU A C 1
ATOM 3621 O O . GLU A 1 447 ? -29.340 6.904 2.176 1.00 89.06 447 GLU A O 1
ATOM 3626 N N . GLU A 1 448 ? -29.625 5.746 4.090 1.00 87.12 448 GLU A N 1
ATOM 3627 C CA . GLU A 1 448 ? -30.060 6.892 4.892 1.00 87.12 448 GLU A CA 1
ATOM 3628 C C . GLU A 1 448 ? -28.901 7.526 5.676 1.00 87.12 448 GLU A C 1
ATOM 3630 O O . GLU A 1 448 ? -28.819 8.755 5.743 1.00 87.12 448 GLU A O 1
ATOM 3635 N N . LEU A 1 449 ? -27.973 6.721 6.218 1.00 94.44 449 LEU A N 1
ATOM 3636 C CA . LEU A 1 449 ? -26.915 7.214 7.107 1.00 94.44 449 LEU A CA 1
ATOM 3637 C C . LEU A 1 449 ? -25.919 8.147 6.406 1.00 94.44 449 LEU A C 1
ATOM 3639 O O . LEU A 1 449 ? -25.455 9.111 7.017 1.00 94.44 449 LEU A O 1
ATOM 3643 N N . LYS A 1 450 ? -25.569 7.844 5.146 1.00 94.56 450 LYS A N 1
ATOM 3644 C CA . LYS A 1 450 ? -24.580 8.578 4.328 1.00 94.56 450 LYS A CA 1
ATOM 3645 C C . LYS A 1 450 ? -23.310 8.981 5.110 1.00 94.56 450 LYS A C 1
ATOM 3647 O O . LYS A 1 450 ? -22.986 10.173 5.191 1.00 94.56 450 LYS A O 1
ATOM 3652 N N . PRO A 1 451 ? -22.602 8.017 5.729 1.00 96.31 451 PRO A N 1
ATOM 3653 C CA . PRO A 1 451 ? -21.404 8.295 6.518 1.00 96.31 451 PRO A CA 1
ATOM 3654 C C . PRO A 1 451 ? -20.256 8.754 5.612 1.00 96.31 451 PRO A C 1
ATOM 3656 O O . PRO A 1 451 ? -20.173 8.340 4.465 1.00 96.31 451 PRO A O 1
ATOM 3659 N N . VAL A 1 452 ? -19.333 9.563 6.126 1.00 96.12 452 VAL A N 1
ATOM 3660 C CA . VAL A 1 452 ? -18.133 9.992 5.387 1.00 96.12 452 VAL A CA 1
ATOM 3661 C C . VAL A 1 452 ? -16.918 9.232 5.900 1.00 96.12 452 VAL A C 1
ATOM 3663 O O . VAL A 1 452 ? -16.671 9.208 7.108 1.00 96.12 452 VAL A O 1
ATOM 3666 N N . GLY A 1 453 ? -16.139 8.666 4.976 1.00 96.56 453 GLY A N 1
ATOM 3667 C CA . GLY A 1 453 ? -14.916 7.940 5.295 1.00 96.56 453 GLY A CA 1
ATOM 3668 C C . GLY A 1 453 ? -15.187 6.575 5.945 1.00 96.56 453 GLY A C 1
ATOM 3669 O O . GLY A 1 453 ? -16.072 5.851 5.480 1.00 96.56 453 GLY A O 1
ATOM 3670 N N . PRO A 1 454 ? -14.401 6.175 6.961 1.00 97.19 454 PRO A N 1
ATOM 3671 C CA . PRO A 1 454 ? -14.506 4.854 7.570 1.00 97.19 454 PRO A CA 1
ATOM 3672 C C . PRO A 1 454 ? -15.720 4.712 8.501 1.00 97.19 454 PRO A C 1
ATOM 3674 O O . PRO A 1 454 ? -16.038 5.604 9.288 1.00 97.19 454 PRO A O 1
ATOM 3677 N N . LEU A 1 455 ? -16.355 3.543 8.457 1.00 96.06 455 LEU A N 1
ATOM 3678 C CA . LEU A 1 455 ? -17.398 3.106 9.379 1.00 96.06 455 LEU A CA 1
ATOM 3679 C C . LEU A 1 455 ? -17.188 1.616 9.684 1.00 96.06 455 LEU A C 1
ATOM 3681 O O . LEU A 1 455 ? -17.056 0.805 8.778 1.00 96.06 455 LEU A O 1
ATOM 3685 N N . THR A 1 456 ? -17.170 1.248 10.958 1.00 94.31 456 THR A N 1
ATOM 3686 C CA . THR A 1 456 ? -16.994 -0.133 11.421 1.00 94.31 456 THR A CA 1
ATOM 3687 C C . THR A 1 456 ? -18.296 -0.627 12.038 1.00 94.31 456 THR A C 1
ATOM 3689 O O . THR A 1 456 ? -18.802 0.012 12.961 1.00 94.31 456 THR A O 1
ATOM 3692 N N . ILE A 1 457 ? -18.826 -1.763 11.582 1.00 94.81 457 ILE A N 1
ATOM 3693 C CA . ILE A 1 457 ? -20.091 -2.338 12.067 1.00 94.81 457 ILE A CA 1
ATOM 3694 C C . ILE A 1 457 ? -19.837 -3.718 12.682 1.00 94.81 457 ILE A C 1
ATOM 3696 O O . ILE A 1 457 ? -19.190 -4.565 12.074 1.00 94.81 457 ILE A O 1
ATOM 3700 N N . GLY A 1 458 ? -20.351 -3.952 13.889 1.00 92.38 458 GLY A N 1
ATOM 3701 C CA . GLY A 1 458 ? -20.275 -5.248 14.568 1.00 92.38 458 GLY A CA 1
ATOM 3702 C C . GLY A 1 458 ? -21.523 -6.091 14.320 1.00 92.38 458 GLY A C 1
ATOM 3703 O O . GLY A 1 458 ? -22.640 -5.596 14.488 1.00 92.38 458 GLY A O 1
ATOM 3704 N N . VAL A 1 459 ? -21.337 -7.367 13.975 1.00 93.50 459 VAL A N 1
ATOM 3705 C CA . VAL A 1 459 ? -22.420 -8.326 13.708 1.00 93.50 459 VAL A CA 1
ATOM 3706 C C . VAL A 1 459 ? -22.139 -9.655 14.410 1.00 93.50 459 VAL A C 1
ATOM 3708 O O . VAL A 1 459 ? -21.010 -10.131 14.433 1.00 93.50 459 VAL A O 1
ATOM 3711 N N . VAL A 1 460 ? -23.173 -10.285 14.963 1.00 92.06 460 VAL A N 1
ATOM 3712 C CA . VAL A 1 460 ? -23.122 -11.660 15.475 1.00 92.06 460 VAL A CA 1
ATOM 3713 C C . VAL A 1 460 ? -24.078 -12.517 14.656 1.00 92.06 460 VAL A C 1
ATOM 3715 O O . VAL A 1 460 ? -25.284 -12.282 14.665 1.00 92.06 460 VAL A O 1
ATOM 3718 N N . LYS A 1 461 ? -23.548 -13.519 13.952 1.00 92.88 461 LYS A N 1
ATOM 3719 C CA . LYS A 1 461 ? -24.355 -14.486 13.200 1.00 92.88 461 LYS A CA 1
ATOM 3720 C C . LYS A 1 461 ? -24.747 -15.636 14.120 1.00 92.88 461 LYS A C 1
ATOM 3722 O O . LYS A 1 461 ? -23.886 -16.425 14.511 1.00 92.88 461 LYS A O 1
ATOM 3727 N N . GLU A 1 462 ? -26.020 -15.698 14.495 1.00 91.81 462 GLU A N 1
ATOM 3728 C CA . GLU A 1 462 ? -26.545 -16.680 15.450 1.00 91.81 462 GLU A CA 1
ATOM 3729 C C . GLU A 1 462 ? -26.510 -18.101 14.870 1.00 91.81 462 GLU A C 1
ATOM 3731 O O . GLU A 1 462 ? -26.962 -18.335 13.750 1.00 91.81 462 GLU A O 1
ATOM 3736 N N . GLU A 1 463 ? -26.013 -19.069 15.643 1.00 87.19 463 GLU A N 1
ATOM 3737 C CA . GLU A 1 463 ? -25.834 -20.452 15.168 1.00 87.19 463 GLU A CA 1
ATOM 3738 C C . GLU A 1 463 ? -27.157 -21.177 14.888 1.00 87.19 463 GLU A C 1
ATOM 3740 O O . GLU A 1 463 ? -27.245 -21.961 13.945 1.00 87.19 463 GLU A O 1
ATOM 3745 N N . ALA A 1 464 ? -28.189 -20.933 15.702 1.00 87.00 464 ALA A N 1
ATOM 3746 C CA . ALA A 1 464 ? -29.445 -21.679 15.633 1.00 87.00 464 ALA A CA 1
ATOM 3747 C C . ALA A 1 464 ? -30.339 -21.249 14.460 1.00 87.00 464 ALA A C 1
ATOM 3749 O O . ALA A 1 464 ? -30.973 -22.090 13.822 1.00 87.00 464 ALA A O 1
ATOM 3750 N N . THR A 1 465 ? -30.414 -19.943 14.193 1.00 89.25 465 THR A N 1
ATOM 3751 C CA . THR A 1 465 ? -31.303 -19.364 13.172 1.00 89.25 465 THR A CA 1
ATOM 3752 C C . THR A 1 465 ? -30.561 -18.959 11.901 1.00 89.25 465 THR A C 1
ATOM 3754 O O . THR A 1 465 ? -31.170 -18.883 10.836 1.00 89.25 465 THR A O 1
ATOM 3757 N N . GLY A 1 466 ? -29.254 -18.691 11.998 1.00 88.75 466 GLY A N 1
ATOM 3758 C CA . GLY A 1 466 ? -28.459 -18.093 10.930 1.00 88.75 466 GLY A CA 1
ATOM 3759 C C . GLY A 1 466 ? -28.660 -16.583 10.761 1.00 88.75 466 GLY A C 1
ATOM 3760 O O . GLY A 1 466 ? -28.086 -16.021 9.828 1.00 88.75 466 GLY A O 1
ATOM 3761 N N . TYR A 1 467 ? -29.452 -15.924 11.619 1.00 92.75 467 TYR A N 1
ATOM 3762 C CA . TYR A 1 467 ? -29.700 -14.483 11.532 1.00 92.75 467 TYR A CA 1
ATOM 3763 C C . TYR A 1 467 ? -28.479 -13.648 11.929 1.00 92.75 467 TYR A C 1
ATOM 3765 O O . TYR A 1 467 ? -27.728 -13.996 12.843 1.00 92.75 467 TYR A O 1
ATOM 3773 N N . ASN A 1 468 ? -28.323 -12.508 11.254 1.00 95.19 468 ASN A N 1
ATOM 3774 C CA . ASN A 1 468 ? -27.280 -11.522 11.510 1.00 95.19 468 ASN A CA 1
ATOM 3775 C C . ASN A 1 468 ? -27.788 -10.480 12.516 1.00 95.19 468 ASN A C 1
ATOM 3777 O O . ASN A 1 468 ? -28.580 -9.609 12.167 1.00 95.19 468 ASN A O 1
ATOM 3781 N N . TYR A 1 469 ? -27.332 -10.553 13.765 1.00 93.06 469 TYR A N 1
ATOM 3782 C CA . TYR A 1 469 ? -27.656 -9.560 14.787 1.00 93.06 469 TYR A CA 1
ATOM 3783 C C . TYR A 1 469 ? -26.632 -8.430 14.770 1.00 93.06 469 TYR A C 1
ATOM 3785 O O . TYR A 1 469 ? -25.460 -8.645 15.076 1.00 93.06 469 TYR A O 1
ATOM 3793 N N . PHE A 1 470 ? -27.074 -7.219 14.453 1.00 93.00 470 PHE A N 1
ATOM 3794 C CA . PHE A 1 470 ? -26.226 -6.030 14.458 1.00 93.00 470 PHE A CA 1
ATOM 3795 C C . PHE A 1 470 ? -26.066 -5.513 15.891 1.00 93.00 470 PHE A C 1
ATOM 3797 O O . PHE A 1 470 ? -27.057 -5.295 16.588 1.00 93.00 470 PHE A O 1
ATOM 3804 N N . VAL A 1 471 ? -24.819 -5.345 16.346 1.00 87.81 471 VAL A N 1
ATOM 3805 C CA . VAL A 1 471 ? -24.493 -5.119 17.770 1.00 87.81 471 VAL A CA 1
ATOM 3806 C C . VAL A 1 471 ? -23.720 -3.828 18.056 1.00 87.81 471 VAL A C 1
ATOM 3808 O O . VAL A 1 471 ? -23.615 -3.438 19.216 1.00 87.81 471 VAL A O 1
ATOM 3811 N N . GLY A 1 472 ? -23.217 -3.123 17.039 1.00 88.88 472 GLY A N 1
ATOM 3812 C CA . GLY A 1 472 ? -22.546 -1.832 17.241 1.00 88.88 472 GLY A CA 1
ATOM 3813 C C . GLY A 1 472 ? -22.090 -1.164 15.947 1.00 88.88 472 GLY A C 1
ATOM 3814 O O . GLY A 1 472 ? -22.030 -1.814 14.902 1.00 88.88 472 GLY A O 1
ATOM 3815 N N . MET A 1 473 ? -21.771 0.132 16.021 1.00 92.00 473 MET A N 1
ATOM 3816 C CA . MET A 1 473 ? -21.350 0.934 14.869 1.00 92.00 473 MET A CA 1
ATOM 3817 C C . MET A 1 473 ? -20.445 2.097 15.283 1.00 92.00 473 MET A C 1
ATOM 3819 O O . MET A 1 473 ? -20.842 2.914 16.105 1.00 92.00 473 MET A O 1
ATOM 3823 N N . ARG A 1 474 ? -19.268 2.222 14.658 1.00 91.69 474 ARG A N 1
ATOM 3824 C CA . ARG A 1 474 ? -18.261 3.254 14.968 1.00 91.69 474 ARG A CA 1
ATOM 3825 C C . ARG A 1 474 ? -17.807 3.996 13.708 1.00 91.69 474 ARG A C 1
ATOM 3827 O O . ARG A 1 474 ? -17.387 3.336 12.763 1.00 91.69 474 ARG A O 1
ATOM 3834 N N . PRO A 1 475 ? -17.837 5.339 13.660 1.00 93.50 475 PRO A N 1
ATOM 3835 C CA . PRO A 1 475 ? -17.534 6.125 12.459 1.00 93.50 475 PRO A CA 1
ATOM 3836 C C . PRO A 1 475 ? -16.031 6.437 12.326 1.00 93.50 475 PRO A C 1
ATOM 3838 O O . PRO A 1 475 ? -15.649 7.587 12.116 1.00 93.50 475 PRO A O 1
ATOM 3841 N N . LEU A 1 476 ? -15.179 5.433 12.540 1.00 92.81 476 LEU A N 1
ATOM 3842 C CA . LEU A 1 476 ? -13.718 5.534 12.526 1.00 92.81 476 LEU A CA 1
ATOM 3843 C C . LEU A 1 476 ? -13.109 4.236 11.988 1.00 92.81 476 LEU A C 1
ATOM 3845 O O . LEU A 1 476 ? -13.771 3.195 11.942 1.00 92.81 476 LEU A O 1
ATOM 3849 N N . PHE A 1 477 ? -11.827 4.292 11.617 1.00 93.25 477 PHE A N 1
ATOM 3850 C CA . PHE A 1 477 ? -11.061 3.086 11.322 1.00 93.25 477 PHE A CA 1
ATOM 3851 C C . PHE A 1 477 ? -10.949 2.214 12.573 1.00 93.25 477 PHE A C 1
ATOM 3853 O O . PHE A 1 477 ? -10.455 2.662 13.613 1.00 93.25 477 PHE A O 1
ATOM 3860 N N . SER A 1 478 ? -11.355 0.949 12.454 1.00 87.56 478 SER A N 1
ATOM 3861 C CA . SER A 1 478 ? -11.034 -0.051 13.464 1.00 87.56 478 SER A CA 1
ATOM 3862 C C . SER A 1 478 ? -9.522 -0.289 13.502 1.00 87.56 478 SER A C 1
ATOM 3864 O O . SER A 1 478 ? -8.790 -0.028 12.542 1.00 87.56 478 SER A O 1
ATOM 3866 N N . VAL A 1 479 ? -9.026 -0.811 14.624 1.00 82.19 479 VAL A N 1
ATOM 3867 C CA . VAL A 1 479 ? -7.608 -1.193 14.736 1.00 82.19 479 VAL A CA 1
ATOM 3868 C C . VAL A 1 479 ? -7.263 -2.336 13.762 1.00 82.19 479 VAL A C 1
ATOM 3870 O O . VAL A 1 479 ? -6.101 -2.515 13.411 1.00 82.19 479 VAL A O 1
ATOM 3873 N N . ASP A 1 480 ? -8.275 -3.069 13.295 1.00 85.81 480 ASP A N 1
ATOM 3874 C CA . ASP A 1 480 ? -8.152 -4.213 12.395 1.00 85.81 480 ASP A CA 1
ATOM 3875 C C . ASP A 1 480 ? -8.518 -3.861 10.938 1.00 85.81 480 ASP A C 1
ATOM 3877 O O . ASP A 1 480 ? -8.526 -4.743 10.076 1.00 85.81 480 ASP A O 1
ATOM 3881 N N . ALA A 1 481 ? -8.771 -2.583 10.628 1.00 91.06 481 ALA A N 1
ATOM 3882 C CA . ALA A 1 481 ? -8.996 -2.088 9.268 1.00 91.06 481 ALA A CA 1
ATOM 3883 C C . ALA A 1 481 ? -7.870 -2.429 8.265 1.00 91.06 481 ALA A C 1
ATOM 3885 O O . ALA A 1 481 ? -8.186 -2.713 7.105 1.00 91.06 481 ALA A O 1
ATOM 3886 N N . PRO A 1 482 ? -6.572 -2.488 8.658 1.00 88.88 482 PRO A N 1
ATOM 3887 C CA . PRO A 1 482 ? -5.506 -2.929 7.756 1.00 88.88 482 PRO A CA 1
ATOM 3888 C C . PRO A 1 482 ? -5.737 -4.304 7.120 1.00 88.88 482 PRO A C 1
ATOM 3890 O O . PRO A 1 482 ? -5.210 -4.560 6.042 1.00 88.88 482 PRO A O 1
ATOM 3893 N N . ILE A 1 483 ? -6.534 -5.175 7.745 1.00 85.94 483 ILE A N 1
ATOM 3894 C CA . ILE A 1 483 ? -6.879 -6.496 7.205 1.00 85.94 483 ILE A CA 1
ATOM 3895 C C . ILE A 1 483 ? -7.703 -6.355 5.921 1.00 85.94 483 ILE A C 1
ATOM 3897 O O . ILE A 1 483 ? -7.332 -6.920 4.895 1.00 85.94 483 ILE A O 1
ATOM 3901 N N . SER A 1 484 ? -8.770 -5.551 5.951 1.00 88.88 484 SER A N 1
ATOM 3902 C CA . SER A 1 484 ? -9.608 -5.281 4.773 1.00 88.88 484 SER A CA 1
ATOM 3903 C C . SER A 1 484 ? -8.818 -4.578 3.671 1.00 88.88 484 SER A C 1
ATOM 3905 O O . SER A 1 484 ? -8.932 -4.933 2.499 1.00 88.88 484 SER A O 1
ATOM 3907 N N . ILE A 1 485 ? -7.955 -3.633 4.058 1.00 85.31 485 ILE A N 1
ATOM 3908 C CA . ILE A 1 485 ? -7.092 -2.893 3.130 1.00 85.31 485 ILE A CA 1
ATOM 3909 C C . ILE A 1 485 ? -6.135 -3.843 2.403 1.00 85.31 485 ILE A C 1
ATOM 3911 O O . ILE A 1 485 ? -6.070 -3.833 1.176 1.00 85.31 485 ILE A O 1
ATOM 3915 N N . LYS A 1 486 ? -5.431 -4.707 3.145 1.00 76.56 486 LYS A N 1
ATOM 3916 C CA . LYS A 1 486 ? -4.487 -5.688 2.584 1.00 76.56 486 LYS A CA 1
ATOM 3917 C C . LYS A 1 486 ? -5.166 -6.766 1.748 1.00 76.56 486 LYS A C 1
ATOM 3919 O O . LYS A 1 486 ? -4.528 -7.314 0.857 1.00 76.56 486 LYS A O 1
ATOM 3924 N N . ALA A 1 487 ? -6.433 -7.063 2.025 1.00 73.12 487 ALA A N 1
ATOM 3925 C CA . ALA A 1 487 ? -7.226 -7.973 1.214 1.00 73.12 487 ALA A CA 1
ATOM 3926 C C . ALA A 1 487 ? -7.689 -7.353 -0.115 1.00 73.12 487 ALA A C 1
ATOM 3928 O O . ALA A 1 487 ? -8.158 -8.088 -0.970 1.00 73.12 487 ALA A O 1
ATOM 3929 N N . GLY A 1 488 ? -7.558 -6.035 -0.313 1.00 72.88 488 GLY A N 1
ATOM 3930 C CA . GLY A 1 488 ? -7.853 -5.358 -1.583 1.00 72.88 488 GLY A CA 1
ATOM 3931 C C . GLY A 1 488 ? -8.850 -4.201 -1.478 1.00 72.88 488 GLY A C 1
ATOM 3932 O O . GLY A 1 488 ? -8.876 -3.341 -2.360 1.00 72.88 488 GLY A O 1
ATOM 3933 N N . ALA A 1 489 ? -9.609 -4.098 -0.380 1.00 85.38 489 ALA A N 1
ATOM 3934 C CA . ALA A 1 489 ? -10.488 -2.958 -0.101 1.00 85.38 489 ALA A CA 1
ATOM 3935 C C . ALA A 1 489 ? -9.678 -1.742 0.391 1.00 85.38 489 ALA A C 1
ATOM 3937 O O . ALA A 1 489 ? -9.768 -1.322 1.546 1.00 85.38 489 ALA A O 1
ATOM 3938 N N . ASP A 1 490 ? -8.838 -1.199 -0.492 1.00 89.31 490 ASP A N 1
ATOM 3939 C CA . ASP A 1 490 ? -7.819 -0.195 -0.183 1.00 89.31 490 ASP A CA 1
ATOM 3940 C C . ASP A 1 490 ? -8.430 1.203 0.038 1.00 89.31 490 ASP A C 1
ATOM 3942 O O . ASP A 1 490 ? -8.487 2.060 -0.856 1.00 89.31 490 ASP A O 1
ATOM 3946 N N . SER A 1 491 ? -8.949 1.421 1.252 1.00 96.75 491 SER A N 1
ATOM 3947 C CA . SER A 1 491 ? -9.525 2.697 1.687 1.00 96.75 491 SER A CA 1
ATOM 3948 C C . SER A 1 491 ? -8.536 3.870 1.680 1.00 96.75 491 SER A C 1
ATOM 3950 O O . SER A 1 491 ? -8.942 4.945 1.234 1.00 96.75 491 SER A O 1
ATOM 3952 N N . PRO A 1 492 ? -7.253 3.730 2.080 1.00 95.19 492 PRO A N 1
ATOM 3953 C CA . PRO A 1 492 ? -6.270 4.798 1.897 1.00 95.19 492 PRO A CA 1
ATOM 3954 C C . PRO A 1 492 ? -6.081 5.194 0.432 1.00 95.19 492 PRO A C 1
ATOM 3956 O O . PRO A 1 492 ? -6.072 6.384 0.117 1.00 95.19 492 PRO A O 1
ATOM 3959 N N . GLN A 1 493 ? -5.993 4.226 -0.487 1.00 89.94 493 GLN A N 1
ATOM 3960 C CA . GLN A 1 493 ? -5.874 4.528 -1.911 1.00 89.94 493 GLN A CA 1
ATOM 3961 C C . GLN A 1 493 ? -7.110 5.260 -2.432 1.00 89.94 493 GLN A C 1
ATOM 3963 O O . GLN A 1 493 ? -6.972 6.221 -3.189 1.00 89.94 493 GLN A O 1
ATOM 3968 N N . ALA A 1 494 ? -8.312 4.850 -2.018 1.00 94.69 494 ALA A N 1
ATOM 3969 C CA . ALA A 1 494 ? -9.539 5.569 -2.349 1.00 94.69 494 ALA A CA 1
ATOM 3970 C C . ALA A 1 494 ? -9.521 7.008 -1.802 1.00 94.69 494 ALA A C 1
ATOM 3972 O O . ALA A 1 494 ? -9.797 7.942 -2.554 1.00 94.69 494 ALA A O 1
ATOM 3973 N N . ALA A 1 495 ? -9.133 7.199 -0.536 1.00 96.31 495 ALA A N 1
ATOM 3974 C CA . ALA A 1 495 ? -9.005 8.516 0.087 1.00 96.31 495 ALA A CA 1
ATOM 3975 C C . ALA A 1 495 ? -8.060 9.428 -0.707 1.00 96.31 495 ALA A C 1
ATOM 3977 O O . ALA A 1 495 ? -8.434 10.542 -1.070 1.00 96.31 495 ALA A O 1
ATOM 3978 N N . LEU A 1 496 ? -6.865 8.931 -1.043 1.00 93.38 496 LEU A N 1
ATOM 3979 C CA . LEU A 1 496 ? -5.873 9.680 -1.811 1.00 93.38 496 LEU A CA 1
ATOM 3980 C C . LEU A 1 496 ? -6.363 9.982 -3.231 1.00 93.38 496 LEU A C 1
ATOM 3982 O O . LEU A 1 496 ? -6.272 11.126 -3.659 1.00 93.38 496 LEU A O 1
ATOM 3986 N N . LYS A 1 497 ? -6.957 9.017 -3.947 1.00 90.12 497 LYS A N 1
ATOM 3987 C CA . LYS A 1 497 ? -7.544 9.245 -5.284 1.00 90.12 497 LYS A CA 1
ATOM 3988 C C . LYS A 1 497 ? -8.597 10.361 -5.266 1.00 90.12 497 LYS A C 1
ATOM 3990 O O . LYS A 1 497 ? -8.605 11.203 -6.166 1.00 90.12 497 LYS A O 1
ATOM 3995 N N . MET A 1 498 ? -9.447 10.409 -4.238 1.00 93.50 498 MET A N 1
ATOM 3996 C CA . MET A 1 498 ? -10.454 11.467 -4.080 1.00 93.50 498 MET A CA 1
ATOM 3997 C C . MET A 1 498 ? -9.831 12.853 -3.859 1.00 93.50 498 MET A C 1
ATOM 3999 O O . MET A 1 498 ? -10.401 13.847 -4.310 1.00 93.50 498 MET A O 1
ATOM 4003 N N . MET A 1 499 ? -8.636 12.944 -3.261 1.00 91.94 499 MET A N 1
ATOM 4004 C CA . MET A 1 499 ? -7.903 14.218 -3.147 1.00 91.94 499 MET A CA 1
ATOM 4005 C C . MET A 1 499 ? -7.468 14.786 -4.505 1.00 91.94 499 MET A C 1
ATOM 4007 O O . MET A 1 499 ? -7.254 15.990 -4.624 1.00 91.94 499 MET A O 1
ATOM 4011 N N . PHE A 1 500 ? -7.413 13.948 -5.542 1.00 86.44 500 PHE A N 1
ATOM 4012 C CA . PHE A 1 500 ? -7.161 14.340 -6.932 1.00 86.44 500 PHE A CA 1
ATOM 4013 C C . PHE A 1 500 ? -8.442 14.497 -7.763 1.00 86.44 500 PHE A C 1
ATOM 4015 O O . PHE A 1 500 ? -8.376 14.587 -8.989 1.00 86.44 500 PHE A O 1
ATOM 4022 N N . GLY A 1 501 ? -9.611 14.523 -7.116 1.00 85.31 501 GLY A N 1
ATOM 4023 C CA . GLY A 1 501 ? -10.902 14.710 -7.777 1.00 85.31 501 GLY A CA 1
ATOM 4024 C C . GLY A 1 501 ? -11.431 13.474 -8.504 1.00 85.31 501 GLY A C 1
ATOM 4025 O O . GLY A 1 501 ? -12.346 13.603 -9.316 1.00 85.31 501 GLY A O 1
ATOM 4026 N N . ALA A 1 502 ? -10.881 12.282 -8.248 1.00 85.56 502 ALA A N 1
ATOM 4027 C CA . ALA A 1 502 ? -11.461 11.066 -8.801 1.00 85.56 502 ALA A CA 1
ATOM 4028 C C . ALA A 1 502 ? -12.789 10.723 -8.129 1.00 85.56 502 ALA A C 1
ATOM 4030 O O . ALA A 1 502 ? -12.914 10.737 -6.904 1.00 85.56 502 ALA A O 1
ATOM 4031 N N . THR A 1 503 ? -13.756 10.349 -8.957 1.00 89.06 503 THR A N 1
ATOM 4032 C CA . THR A 1 503 ? -15.006 9.734 -8.526 1.00 89.06 503 THR A CA 1
ATOM 4033 C C . THR A 1 503 ? -14.782 8.249 -8.282 1.00 89.06 503 THR A C 1
ATOM 4035 O O . THR A 1 503 ? -14.146 7.576 -9.097 1.00 89.06 503 THR A O 1
ATOM 4038 N N . MET A 1 504 ? -15.321 7.736 -7.181 1.00 89.62 504 MET A N 1
ATOM 4039 C CA . MET A 1 504 ? -15.221 6.326 -6.819 1.00 89.62 504 MET A CA 1
ATOM 4040 C C . MET A 1 504 ? -16.602 5.671 -6.924 1.00 89.62 504 MET A C 1
ATOM 4042 O O . MET A 1 504 ? -17.612 6.206 -6.456 1.00 89.62 504 MET A O 1
ATOM 4046 N N . ASP A 1 505 ? -16.652 4.508 -7.564 1.00 90.38 505 ASP A N 1
ATOM 4047 C CA . ASP A 1 505 ? -17.836 3.655 -7.582 1.00 90.38 505 ASP A CA 1
ATOM 4048 C C . ASP A 1 505 ? -17.722 2.558 -6.528 1.00 90.38 505 ASP A C 1
ATOM 4050 O O . ASP A 1 505 ? -16.621 2.215 -6.088 1.00 90.38 505 ASP A O 1
ATOM 4054 N N . TYR A 1 506 ? -18.874 2.018 -6.126 1.00 91.69 506 TYR A N 1
ATOM 4055 C CA . TYR A 1 506 ? -18.917 0.859 -5.247 1.00 91.69 506 TYR A CA 1
ATOM 4056 C C . TYR A 1 506 ? -18.220 -0.319 -5.929 1.00 91.69 506 TYR A C 1
ATOM 4058 O O . TYR A 1 506 ? -18.592 -0.715 -7.036 1.00 91.69 506 TYR A O 1
ATOM 4066 N N . GLN A 1 507 ? -17.216 -0.881 -5.263 1.00 83.31 507 GLN A N 1
ATOM 4067 C CA . GLN A 1 507 ? -16.464 -2.021 -5.768 1.00 83.31 507 GLN A CA 1
ATOM 4068 C C . GLN A 1 507 ? -16.946 -3.291 -5.075 1.00 83.31 507 GLN A C 1
ATOM 4070 O O . GLN A 1 507 ? -16.544 -3.618 -3.956 1.00 83.31 507 GLN A O 1
ATOM 4075 N N . GLN A 1 508 ? -17.831 -4.013 -5.759 1.00 79.25 508 GLN A N 1
ATOM 4076 C CA . GLN A 1 508 ? -18.277 -5.319 -5.298 1.00 79.25 508 GLN A CA 1
ATOM 4077 C C . GLN A 1 508 ? -17.096 -6.299 -5.301 1.00 79.25 508 GLN A C 1
ATOM 4079 O O . GLN A 1 508 ? -16.368 -6.382 -6.288 1.00 79.25 508 GLN A O 1
ATOM 4084 N N . ASN A 1 509 ? -16.926 -7.049 -4.209 1.00 73.69 509 ASN A N 1
ATOM 4085 C CA . ASN A 1 509 ? -15.819 -7.993 -4.019 1.00 73.69 509 ASN A CA 1
ATOM 4086 C C . ASN A 1 509 ? -14.429 -7.342 -4.156 1.00 73.69 509 ASN A C 1
ATOM 4088 O O . ASN A 1 509 ? -13.513 -7.942 -4.710 1.00 73.69 509 ASN A O 1
ATOM 4092 N N . ALA A 1 510 ? -14.272 -6.101 -3.674 1.00 73.19 510 ALA A N 1
ATOM 4093 C CA . ALA A 1 510 ? -12.981 -5.406 -3.687 1.00 73.19 510 ALA A CA 1
ATOM 4094 C C . ALA A 1 510 ? -11.897 -6.134 -2.878 1.00 73.19 510 ALA A C 1
ATOM 4096 O O . ALA A 1 510 ? -10.720 -6.043 -3.211 1.00 73.19 510 ALA A O 1
ATOM 4097 N N . ALA A 1 511 ? -12.298 -6.829 -1.811 1.00 70.94 511 ALA A N 1
ATOM 4098 C CA . ALA A 1 511 ? -11.408 -7.650 -1.008 1.00 70.94 511 ALA A CA 1
ATOM 4099 C C . ALA A 1 511 ? -11.467 -9.121 -1.450 1.00 70.94 511 ALA A C 1
ATOM 4101 O O . ALA A 1 511 ? -12.555 -9.671 -1.633 1.00 70.94 511 ALA A O 1
ATOM 4102 N N . ASP A 1 512 ? -10.308 -9.759 -1.563 1.00 63.19 512 ASP A N 1
ATOM 4103 C CA . ASP A 1 512 ? -10.173 -11.183 -1.845 1.00 63.19 512 ASP A CA 1
ATOM 4104 C C . ASP A 1 512 ? -10.831 -12.018 -0.732 1.00 63.19 512 ASP A C 1
ATOM 4106 O O . ASP A 1 512 ? -10.596 -11.813 0.465 1.00 63.19 512 ASP A O 1
ATOM 4110 N N . ASP A 1 513 ? -11.682 -12.957 -1.143 1.00 68.25 513 ASP A N 1
ATOM 4111 C CA . ASP A 1 513 ? -12.450 -13.812 -0.239 1.00 68.25 513 ASP A CA 1
ATOM 4112 C C . ASP A 1 513 ? -11.579 -14.912 0.393 1.00 68.25 513 ASP A C 1
ATOM 4114 O O . ASP A 1 513 ? -10.578 -15.351 -0.175 1.00 68.25 513 ASP A O 1
ATOM 4118 N N . ASP A 1 514 ? -11.985 -15.379 1.574 1.00 72.56 514 ASP A N 1
ATOM 4119 C CA . ASP A 1 514 ? -11.372 -16.488 2.322 1.00 72.56 514 ASP A CA 1
ATOM 4120 C C . ASP A 1 514 ? -9.896 -16.289 2.743 1.00 72.56 514 ASP A C 1
ATOM 4122 O O . ASP A 1 514 ? -9.198 -17.237 3.121 1.00 72.56 514 ASP A O 1
ATOM 4126 N N . LEU A 1 515 ? -9.410 -15.044 2.756 1.00 62.28 515 LEU A N 1
ATOM 4127 C CA . LEU A 1 515 ? -8.074 -14.721 3.254 1.00 62.28 515 LEU A CA 1
ATOM 4128 C C . LEU A 1 515 ? -8.027 -14.713 4.785 1.00 62.28 515 LEU A C 1
ATOM 4130 O O . LEU A 1 515 ? -8.761 -13.976 5.445 1.00 62.28 515 LEU A O 1
ATOM 4134 N N . LEU A 1 516 ? -7.113 -15.506 5.353 1.00 76.06 516 LEU A N 1
ATOM 4135 C CA . LEU A 1 516 ? -6.857 -15.568 6.791 1.00 76.06 516 LEU A CA 1
ATOM 4136 C C . LEU A 1 516 ? -5.671 -14.678 7.171 1.00 76.06 516 LEU A C 1
ATOM 4138 O O . LEU A 1 516 ? -4.544 -14.905 6.734 1.00 76.06 516 LEU A O 1
ATOM 4142 N N . PHE A 1 517 ? -5.914 -13.730 8.069 1.00 71.50 517 PHE A N 1
ATOM 4143 C CA . PHE A 1 517 ? -4.906 -12.828 8.603 1.00 71.50 517 PHE A CA 1
ATOM 4144 C C . PHE A 1 517 ? -4.681 -13.080 10.092 1.00 71.50 517 PHE A C 1
ATOM 4146 O O . PHE A 1 517 ? -5.615 -13.300 10.866 1.00 71.50 517 PHE A O 1
ATOM 4153 N N . SER A 1 518 ? -3.413 -13.017 10.490 1.00 70.19 518 SER A N 1
ATOM 4154 C CA . SER A 1 518 ? -2.978 -13.014 11.882 1.00 70.19 518 SER A CA 1
ATOM 4155 C C . SER A 1 518 ? -2.211 -11.726 12.114 1.00 70.19 518 SER A C 1
ATOM 4157 O O . SER A 1 518 ? -1.243 -11.450 11.404 1.00 70.19 518 SER A O 1
ATOM 4159 N N . ARG A 1 519 ? -2.637 -10.931 13.092 1.00 65.62 519 ARG A N 1
ATOM 4160 C CA . ARG A 1 519 ? -1.975 -9.664 13.390 1.00 65.62 519 ARG A CA 1
ATOM 4161 C C . ARG A 1 519 ? -0.748 -9.899 14.268 1.00 65.62 519 ARG A C 1
ATOM 4163 O O . ARG A 1 519 ? -0.786 -10.720 15.178 1.00 65.62 519 ARG A O 1
ATOM 4170 N N . VAL A 1 520 ? 0.340 -9.191 13.985 1.00 57.44 520 VAL A N 1
ATOM 4171 C CA . VAL A 1 520 ? 1.574 -9.238 14.778 1.00 57.44 520 VAL A CA 1
ATOM 4172 C C . VAL A 1 520 ? 1.934 -7.810 15.151 1.00 57.44 520 VAL A C 1
ATOM 4174 O O . VAL A 1 520 ? 2.003 -6.942 14.282 1.00 57.44 520 VAL A O 1
ATOM 4177 N N . GLU A 1 521 ? 2.146 -7.554 16.438 1.00 56.75 521 GLU A N 1
ATOM 4178 C CA . GLU A 1 521 ? 2.657 -6.263 16.888 1.00 56.75 521 GLU A CA 1
ATOM 4179 C C . GLU A 1 521 ? 4.140 -6.147 16.529 1.00 56.75 521 GLU A C 1
ATOM 4181 O O . GLU A 1 521 ? 4.933 -7.057 16.780 1.00 56.75 521 GLU A O 1
ATOM 4186 N N . ARG A 1 522 ? 4.516 -5.025 15.911 1.00 53.75 522 ARG A N 1
ATOM 4187 C CA . ARG A 1 522 ? 5.915 -4.691 15.639 1.00 53.75 522 ARG A CA 1
ATOM 4188 C C . ARG A 1 522 ? 6.415 -3.733 16.715 1.00 53.75 522 ARG A C 1
ATOM 4190 O O . ARG A 1 522 ? 5.750 -2.742 17.017 1.00 53.75 522 ARG A O 1
ATOM 4197 N N . THR A 1 523 ? 7.590 -4.019 17.261 1.00 52.19 523 THR A N 1
ATOM 4198 C CA . THR A 1 523 ? 8.287 -3.118 18.182 1.00 52.19 523 THR A CA 1
ATOM 4199 C C . THR A 1 523 ? 8.949 -2.000 17.389 1.00 52.19 523 THR A C 1
ATOM 4201 O O . THR A 1 523 ? 9.620 -2.271 16.399 1.00 52.19 523 THR A O 1
ATOM 4204 N N . ILE A 1 524 ? 8.786 -0.760 17.846 1.00 52.50 524 ILE A N 1
ATOM 4205 C CA . ILE A 1 524 ? 9.477 0.413 17.300 1.00 52.50 524 ILE A CA 1
ATOM 4206 C C . ILE A 1 524 ? 10.477 0.891 18.354 1.00 52.50 524 ILE A C 1
ATOM 4208 O O . ILE A 1 524 ? 10.127 1.014 19.530 1.00 52.50 524 ILE A O 1
ATOM 4212 N N . GLN A 1 525 ? 11.725 1.131 17.953 1.00 51.41 525 GLN A N 1
ATOM 4213 C CA . GLN A 1 525 ? 12.734 1.731 18.825 1.00 51.41 525 GLN A CA 1
ATOM 4214 C C . GLN A 1 525 ? 12.489 3.246 18.926 1.00 51.41 525 GLN A C 1
ATOM 4216 O O . GLN A 1 525 ? 12.404 3.932 17.913 1.00 51.41 525 GLN A O 1
ATOM 4221 N N . ILE A 1 526 ? 12.366 3.765 20.152 1.00 49.97 526 ILE A N 1
ATOM 4222 C CA . ILE A 1 526 ? 12.165 5.197 20.437 1.00 49.97 526 ILE A CA 1
ATOM 4223 C C . ILE A 1 526 ? 13.519 5.813 20.815 1.00 49.97 526 ILE A C 1
ATOM 4225 O O . ILE A 1 526 ? 14.240 5.260 21.648 1.00 49.97 526 ILE A O 1
ATOM 4229 N N . LYS A 1 527 ? 13.879 6.944 20.199 1.00 52.69 527 LYS A N 1
ATOM 4230 C CA . LYS A 1 527 ? 15.192 7.592 20.351 1.00 52.69 527 LYS A CA 1
ATOM 4231 C C . LYS A 1 527 ? 15.278 8.478 21.608 1.00 52.69 527 LYS A C 1
ATOM 4233 O O . LYS A 1 527 ? 14.306 9.127 21.985 1.00 52.69 527 LYS A O 1
ATOM 4238 N N . GLN A 1 528 ? 16.475 8.559 22.199 1.00 40.94 528 GLN A N 1
ATOM 4239 C CA . GLN A 1 528 ? 16.957 9.701 22.992 1.00 40.94 528 GLN A CA 1
ATOM 4240 C C . GLN A 1 528 ? 18.159 10.307 22.240 1.00 40.94 528 GLN A C 1
ATOM 4242 O O . GLN A 1 528 ? 19.164 9.626 22.080 1.00 40.94 528 GLN A O 1
ATOM 4247 N N . ASN A 1 529 ? 18.005 11.538 21.732 1.00 48.12 529 ASN A N 1
ATOM 4248 C CA . ASN A 1 529 ? 19.014 12.460 21.173 1.00 48.12 529 ASN A CA 1
ATOM 4249 C C . ASN A 1 529 ? 20.329 11.870 20.617 1.00 48.12 529 ASN A C 1
ATOM 4251 O O . ASN A 1 529 ? 21.316 11.784 21.342 1.00 48.12 529 ASN A O 1
ATOM 4255 N N . ILE A 1 530 ? 20.377 11.620 19.304 1.00 52.22 530 ILE A N 1
ATOM 4256 C CA . ILE A 1 530 ? 21.625 11.567 18.510 1.00 52.22 530 ILE A CA 1
ATOM 4257 C C . ILE A 1 530 ? 21.293 12.127 17.117 1.00 52.22 530 ILE A C 1
ATOM 4259 O O . ILE A 1 530 ? 21.141 11.374 16.160 1.00 52.22 530 ILE A O 1
ATOM 4263 N N . ASP A 1 531 ? 21.018 13.427 17.021 1.00 52.72 531 ASP A N 1
ATOM 4264 C CA . ASP A 1 531 ? 20.538 14.062 15.776 1.00 52.72 531 ASP A CA 1
ATOM 4265 C C . ASP A 1 531 ? 21.657 14.690 14.932 1.00 52.72 531 ASP A C 1
ATOM 4267 O O . ASP A 1 531 ? 21.380 15.361 13.943 1.00 52.72 531 ASP A O 1
ATOM 4271 N N . GLU A 1 532 ? 22.923 14.464 15.280 1.00 71.00 532 GLU A N 1
ATOM 4272 C CA . GLU A 1 532 ? 24.045 14.997 14.509 1.00 71.00 532 GLU A CA 1
ATOM 4273 C C . GLU A 1 532 ? 24.450 14.016 13.399 1.00 71.00 532 GLU A C 1
ATOM 4275 O O . GLU A 1 532 ? 24.815 12.868 13.657 1.00 71.00 532 GLU A O 1
ATOM 4280 N N . VAL A 1 533 ? 24.343 14.476 12.148 1.00 81.69 533 VAL A N 1
ATOM 4281 C CA . VAL A 1 533 ? 25.040 13.890 10.996 1.00 81.69 533 VAL A CA 1
ATOM 4282 C C . VAL A 1 533 ? 26.322 14.689 10.808 1.00 81.69 533 VAL A C 1
ATOM 4284 O O . VAL A 1 533 ? 26.275 15.916 10.730 1.00 81.69 533 VAL A O 1
ATOM 4287 N N . HIS A 1 534 ? 27.465 14.013 10.763 1.00 87.81 534 HIS A N 1
ATOM 4288 C CA . HIS A 1 534 ? 28.773 14.654 10.658 1.00 87.81 534 HIS A CA 1
ATOM 4289 C C . HIS A 1 534 ? 29.216 14.729 9.187 1.00 87.81 534 HIS A C 1
ATOM 4291 O O . HIS A 1 534 ? 29.497 13.685 8.595 1.00 87.81 534 HIS A O 1
ATOM 4297 N N . PRO A 1 535 ? 29.269 15.917 8.561 1.00 89.50 535 PRO A N 1
ATOM 4298 C CA . PRO A 1 535 ? 29.690 16.037 7.170 1.00 89.50 535 PRO A CA 1
ATOM 4299 C C . PRO A 1 535 ? 31.211 15.893 7.021 1.00 89.50 535 PRO A C 1
ATOM 4301 O O . PRO A 1 535 ? 31.970 16.339 7.885 1.00 89.50 535 PRO A O 1
ATOM 4304 N N . PHE A 1 536 ? 31.657 15.325 5.901 1.00 91.69 536 PHE A N 1
ATOM 4305 C CA . PHE A 1 536 ? 33.061 15.300 5.484 1.00 91.69 536 PHE A CA 1
ATOM 4306 C C . PHE A 1 536 ? 33.186 15.373 3.955 1.00 91.69 536 PHE A C 1
ATOM 4308 O O . PHE A 1 536 ? 32.300 14.929 3.224 1.00 91.69 536 PHE A O 1
ATOM 4315 N N . GLU A 1 537 ? 34.300 15.922 3.467 1.00 88.62 537 GLU A N 1
ATOM 4316 C CA . GLU A 1 537 ? 34.529 16.157 2.029 1.00 88.62 537 GLU A CA 1
ATOM 4317 C C . GLU A 1 537 ? 35.538 15.169 1.424 1.00 88.62 537 GLU A C 1
ATOM 4319 O O . GLU A 1 537 ? 35.561 14.945 0.212 1.00 88.62 537 GLU A O 1
ATOM 4324 N N . SER A 1 538 ? 36.373 14.535 2.257 1.00 90.44 538 SER A N 1
ATOM 4325 C CA . SER A 1 538 ? 37.365 13.554 1.812 1.00 90.44 538 SER A CA 1
ATOM 4326 C C . SER A 1 538 ? 37.325 12.270 2.631 1.00 90.44 538 SER A C 1
ATOM 4328 O O . SER A 1 538 ? 37.425 12.289 3.856 1.00 90.44 538 SER A O 1
ATOM 4330 N N . PHE A 1 539 ? 37.306 11.118 1.954 1.00 92.44 539 PHE A N 1
ATOM 4331 C CA . PHE A 1 539 ? 37.397 9.805 2.605 1.00 92.44 539 PHE A CA 1
ATOM 4332 C C . PHE A 1 539 ? 38.659 9.623 3.466 1.00 92.44 539 PHE A C 1
ATOM 4334 O O . PHE A 1 539 ? 38.658 8.792 4.373 1.00 92.44 539 PHE A O 1
ATOM 4341 N N . ASN A 1 540 ? 39.713 10.415 3.242 1.00 91.12 540 ASN A N 1
ATOM 4342 C CA . ASN A 1 540 ? 40.915 10.399 4.080 1.00 91.12 540 ASN A CA 1
ATOM 4343 C C . ASN A 1 540 ? 40.686 10.982 5.487 1.00 91.12 540 ASN A C 1
ATOM 4345 O O . ASN A 1 540 ? 41.445 10.666 6.398 1.00 91.12 540 ASN A O 1
ATOM 4349 N N . GLU A 1 541 ? 39.656 11.809 5.675 1.00 91.31 541 GLU A N 1
ATOM 4350 C CA . GLU A 1 541 ? 39.330 12.451 6.957 1.00 91.31 541 GLU A CA 1
ATOM 4351 C C . GLU A 1 541 ? 38.499 11.532 7.858 1.00 91.31 541 GLU A C 1
ATOM 4353 O O . GLU A 1 541 ? 38.641 11.554 9.083 1.00 91.31 541 GLU A O 1
ATOM 4358 N N . LEU A 1 542 ? 37.661 10.683 7.254 1.00 92.69 542 LEU A N 1
ATOM 4359 C CA . LEU A 1 542 ? 36.716 9.824 7.965 1.00 92.69 542 LEU A CA 1
ATOM 4360 C C . LEU A 1 542 ? 37.376 8.982 9.081 1.00 92.69 542 LEU A C 1
ATOM 4362 O O . LEU A 1 542 ? 36.860 8.991 10.200 1.00 92.69 542 LEU A O 1
ATOM 4366 N N . PRO A 1 543 ? 38.530 8.304 8.876 1.00 92.94 543 PRO A N 1
ATOM 4367 C CA . PRO A 1 543 ? 39.162 7.514 9.933 1.00 92.94 543 PRO A CA 1
ATOM 4368 C C . PRO A 1 543 ? 39.553 8.314 11.181 1.00 92.94 543 PRO A C 1
ATOM 4370 O O . PRO A 1 543 ? 39.650 7.723 12.260 1.00 92.94 543 PRO A O 1
ATOM 4373 N N . GLU A 1 544 ? 39.823 9.615 11.061 1.00 89.12 544 GLU A N 1
ATOM 4374 C CA . GLU A 1 544 ? 40.180 10.489 12.188 1.00 89.12 544 GLU A CA 1
ATOM 4375 C C . GLU A 1 544 ? 38.949 11.040 12.915 1.00 89.12 544 GLU A C 1
ATOM 4377 O O . GLU A 1 544 ? 39.015 11.284 14.118 1.00 89.12 544 GLU A O 1
ATOM 4382 N N . GLN A 1 545 ? 37.822 11.175 12.212 1.00 88.56 545 GLN A N 1
ATOM 4383 C CA . GLN A 1 545 ? 36.558 11.670 12.765 1.00 88.56 545 GLN A CA 1
ATOM 4384 C C . GLN A 1 545 ? 35.744 10.598 13.506 1.00 88.56 545 GLN A C 1
ATOM 4386 O O . GLN A 1 545 ? 34.836 10.926 14.274 1.00 88.56 545 GLN A O 1
ATOM 4391 N N . LEU A 1 546 ? 36.037 9.315 13.278 1.00 88.50 546 LEU A N 1
ATOM 4392 C CA . LEU A 1 546 ? 35.356 8.214 13.956 1.00 88.50 546 LEU A CA 1
ATOM 4393 C C . LEU A 1 546 ? 35.707 8.168 15.447 1.00 88.50 546 LEU A C 1
ATOM 4395 O O . LEU A 1 546 ? 36.879 8.130 15.831 1.00 88.50 546 LEU A O 1
ATOM 4399 N N . GLY A 1 547 ? 34.673 8.118 16.290 1.00 82.38 547 GLY A N 1
ATOM 4400 C CA . GLY A 1 547 ? 34.828 7.971 17.736 1.00 82.38 547 GLY A CA 1
ATOM 4401 C C . GLY A 1 547 ? 35.509 6.655 18.134 1.00 82.38 547 GLY A C 1
ATOM 4402 O O . GLY A 1 547 ? 35.412 5.648 17.433 1.00 82.38 547 GLY A O 1
ATOM 4403 N N . SER A 1 548 ? 36.158 6.641 19.303 1.00 83.38 548 SER A N 1
ATOM 4404 C CA . SER A 1 548 ? 36.853 5.462 19.856 1.00 83.38 548 SER A CA 1
ATOM 4405 C C . SER A 1 548 ? 35.955 4.244 20.079 1.00 83.38 548 SER A C 1
ATOM 4407 O O . SER A 1 548 ? 36.455 3.125 20.141 1.00 83.38 548 SER A O 1
ATOM 4409 N N . GLU A 1 549 ? 34.649 4.468 20.213 1.00 84.81 549 GLU A N 1
ATOM 4410 C CA . GLU A 1 549 ? 33.636 3.444 20.485 1.00 84.81 549 GLU A CA 1
ATOM 4411 C C . GLU A 1 549 ? 33.175 2.697 19.218 1.00 84.81 549 GLU A C 1
ATOM 4413 O O . GLU A 1 549 ? 32.433 1.718 19.319 1.00 84.81 549 GLU A O 1
ATOM 4418 N N . ILE A 1 550 ? 33.552 3.176 18.024 1.00 92.38 550 ILE A N 1
ATOM 4419 C CA . ILE A 1 550 ? 33.109 2.598 16.752 1.00 92.38 550 ILE A CA 1
ATOM 4420 C C . ILE A 1 550 ? 33.930 1.351 16.420 1.00 92.38 550 ILE A C 1
ATOM 4422 O O . ILE A 1 550 ? 35.157 1.376 16.364 1.00 92.38 550 ILE A O 1
ATOM 4426 N N . GLU A 1 551 ? 33.229 0.255 16.151 1.00 91.00 551 GLU A N 1
ATOM 4427 C CA . GLU A 1 551 ? 33.796 -1.052 15.808 1.00 91.00 551 GLU A CA 1
ATOM 4428 C C . GLU A 1 551 ? 33.496 -1.456 14.356 1.00 91.00 551 GLU A C 1
ATOM 4430 O O . GLU A 1 551 ? 34.200 -2.299 13.797 1.00 91.00 551 GLU A O 1
ATOM 4435 N N . ALA A 1 552 ? 32.475 -0.863 13.727 1.00 94.31 552 ALA A N 1
ATOM 4436 C CA . ALA A 1 552 ? 32.139 -1.104 12.325 1.00 94.31 552 ALA A CA 1
ATOM 4437 C C . ALA A 1 552 ? 31.705 0.168 11.597 1.00 94.31 552 ALA A C 1
ATOM 4439 O O . ALA A 1 552 ? 31.060 1.035 12.185 1.00 94.31 552 ALA A O 1
ATOM 4440 N N . VAL A 1 553 ? 31.998 0.234 10.300 1.00 96.69 553 VAL A N 1
ATOM 4441 C CA . VAL A 1 553 ? 31.524 1.291 9.404 1.00 96.69 553 VAL A CA 1
ATOM 4442 C C . VAL A 1 553 ? 30.735 0.655 8.264 1.00 96.69 553 VAL A C 1
ATOM 4444 O O . VAL A 1 553 ? 31.244 -0.210 7.550 1.00 96.69 553 VAL A O 1
ATOM 4447 N N . VAL A 1 554 ? 29.478 1.065 8.129 1.00 96.06 554 VAL A N 1
ATOM 4448 C CA . VAL A 1 554 ? 28.557 0.630 7.079 1.00 96.06 554 VAL A CA 1
ATOM 4449 C C . VAL A 1 554 ? 28.440 1.756 6.058 1.00 96.06 554 VAL A C 1
ATOM 4451 O O . VAL A 1 554 ? 28.073 2.868 6.420 1.00 96.06 554 VAL A O 1
ATOM 4454 N N . PHE A 1 555 ? 28.742 1.476 4.799 1.00 96.31 555 PHE A N 1
ATOM 4455 C CA . PHE A 1 555 ? 28.669 2.447 3.713 1.00 96.31 555 PHE A CA 1
ATOM 4456 C C . PHE A 1 555 ? 27.426 2.194 2.870 1.00 96.31 555 PHE A C 1
ATOM 4458 O O . PHE A 1 555 ? 27.110 1.043 2.555 1.00 96.31 555 PHE A O 1
ATOM 4465 N N . ASP A 1 556 ? 26.745 3.260 2.473 1.00 94.88 556 ASP A N 1
ATOM 4466 C CA . ASP A 1 556 ? 25.912 3.198 1.286 1.00 94.88 556 ASP A CA 1
ATOM 4467 C C . ASP A 1 556 ? 26.784 2.972 0.047 1.00 94.88 556 ASP A C 1
ATOM 4469 O O . ASP A 1 556 ? 27.940 3.397 -0.003 1.00 94.88 556 ASP A O 1
ATOM 4473 N N . LEU A 1 557 ? 26.247 2.274 -0.950 1.00 93.81 557 LEU A N 1
ATOM 4474 C CA . LEU A 1 557 ? 26.974 2.022 -2.192 1.00 93.81 557 LEU A CA 1
ATOM 4475 C C . LEU A 1 557 ? 26.803 3.162 -3.194 1.00 93.81 557 LEU A C 1
ATOM 4477 O O . LEU A 1 557 ? 27.789 3.730 -3.672 1.00 93.81 557 LEU A O 1
ATOM 4481 N N . ASP A 1 558 ? 25.548 3.425 -3.553 1.00 88.06 558 ASP A N 1
ATOM 4482 C CA . ASP A 1 558 ? 25.180 4.356 -4.613 1.00 88.06 558 ASP A CA 1
ATOM 4483 C C . ASP A 1 558 ? 25.401 5.797 -4.129 1.00 88.06 558 ASP A C 1
ATOM 4485 O O . ASP A 1 558 ? 25.232 6.091 -2.955 1.00 88.06 558 ASP A O 1
ATOM 4489 N N . ASP A 1 559 ? 25.899 6.675 -5.004 1.00 82.50 559 ASP A N 1
ATOM 4490 C CA . ASP A 1 559 ? 26.190 8.096 -4.714 1.00 82.50 559 ASP A CA 1
ATOM 4491 C C . ASP A 1 559 ? 27.248 8.387 -3.627 1.00 82.50 559 ASP A C 1
ATOM 4493 O O . ASP A 1 559 ? 27.695 9.528 -3.487 1.00 82.50 559 ASP A O 1
ATOM 4497 N N . THR A 1 560 ? 27.732 7.351 -2.934 1.00 90.94 560 THR A N 1
ATOM 4498 C CA . THR A 1 560 ? 28.670 7.463 -1.809 1.00 90.94 560 THR A CA 1
ATOM 4499 C C . THR A 1 560 ? 30.067 6.940 -2.147 1.00 90.94 560 THR A C 1
ATOM 4501 O O . THR A 1 560 ? 31.052 7.634 -1.907 1.00 90.94 560 THR A O 1
ATOM 4504 N N . LEU A 1 561 ? 30.199 5.727 -2.703 1.00 94.00 561 LEU A N 1
ATOM 4505 C CA . LEU A 1 561 ? 31.518 5.100 -2.925 1.00 94.00 561 LEU A CA 1
ATOM 4506 C C . LEU A 1 561 ? 32.094 5.320 -4.328 1.00 94.00 561 LEU A C 1
ATOM 4508 O O . LEU A 1 561 ? 33.296 5.132 -4.532 1.00 94.00 561 LEU A O 1
ATOM 4512 N N . TYR A 1 562 ? 31.258 5.696 -5.293 1.00 93.06 562 TYR A N 1
ATOM 4513 C CA . TYR A 1 562 ? 31.639 5.878 -6.692 1.00 93.06 562 TYR A CA 1
ATOM 4514 C C . TYR A 1 562 ? 30.742 6.923 -7.373 1.00 93.06 562 TYR A C 1
ATOM 4516 O O . TYR A 1 562 ? 29.659 7.246 -6.883 1.00 93.06 562 TYR A O 1
ATOM 4524 N N . SER A 1 563 ? 31.156 7.411 -8.546 1.00 90.62 563 SER A N 1
ATOM 4525 C CA . SER A 1 563 ? 30.353 8.366 -9.316 1.00 90.62 563 SER A CA 1
ATOM 4526 C C . SER A 1 563 ? 29.155 7.704 -9.999 1.00 90.62 563 SER A C 1
ATOM 4528 O O . SER A 1 563 ? 29.290 7.013 -11.016 1.00 90.62 563 SER A O 1
ATOM 4530 N N . GLN A 1 564 ? 27.947 7.989 -9.505 1.00 88.38 564 GLN A N 1
ATOM 4531 C CA . GLN A 1 564 ? 26.710 7.561 -10.164 1.00 88.38 564 GLN A CA 1
ATOM 4532 C C . GLN A 1 564 ? 26.600 8.134 -11.581 1.00 88.38 564 GLN A C 1
ATOM 4534 O O . GLN A 1 564 ? 26.132 7.456 -12.496 1.00 88.38 564 GLN A O 1
ATOM 4539 N N . LYS A 1 565 ? 27.114 9.345 -11.813 1.00 88.50 565 LYS A N 1
ATOM 4540 C CA . LYS A 1 565 ? 27.178 9.954 -13.146 1.00 88.50 565 LYS A CA 1
ATOM 4541 C C . LYS A 1 565 ? 28.039 9.140 -14.110 1.00 88.50 565 LYS A C 1
ATOM 4543 O O . LYS A 1 565 ? 27.659 8.970 -15.271 1.00 88.50 565 LYS A O 1
ATOM 4548 N N . GLU A 1 566 ? 29.179 8.620 -13.661 1.00 90.62 566 GLU A N 1
ATOM 4549 C CA . GLU A 1 566 ? 30.023 7.743 -14.478 1.00 90.62 566 GLU A CA 1
ATOM 4550 C C . GLU A 1 566 ? 29.381 6.382 -14.721 1.00 90.62 566 GLU A C 1
ATOM 4552 O O . GLU A 1 566 ? 29.407 5.908 -15.857 1.00 90.62 566 GLU A O 1
ATOM 4557 N N . TYR A 1 567 ? 28.720 5.803 -13.716 1.00 93.19 567 TYR A N 1
ATOM 4558 C CA . TYR A 1 567 ? 27.928 4.583 -13.885 1.00 93.19 567 TYR A CA 1
ATOM 4559 C C . TYR A 1 567 ? 26.865 4.756 -14.967 1.00 93.19 567 TYR A C 1
ATOM 4561 O O . TYR A 1 567 ? 26.866 4.022 -15.960 1.00 93.19 567 TYR A O 1
ATOM 4569 N N . MET A 1 568 ? 26.036 5.796 -14.832 1.00 91.38 568 MET A N 1
ATOM 4570 C CA . MET A 1 568 ? 25.015 6.162 -15.808 1.00 91.38 568 MET A CA 1
ATOM 4571 C C . MET A 1 568 ? 25.626 6.321 -17.204 1.00 91.38 568 MET A C 1
ATOM 4573 O O . MET A 1 568 ? 25.127 5.756 -18.174 1.00 91.38 568 MET A O 1
ATOM 4577 N N . ARG A 1 569 ? 26.739 7.055 -17.328 1.00 92.88 569 ARG A N 1
ATOM 4578 C CA . ARG A 1 569 ? 27.439 7.249 -18.607 1.00 92.88 569 ARG A CA 1
ATOM 4579 C C . ARG A 1 569 ? 28.004 5.943 -19.169 1.00 92.88 569 ARG A C 1
ATOM 4581 O O . ARG A 1 569 ? 27.967 5.758 -20.382 1.00 92.88 569 ARG A O 1
ATOM 4588 N N . SER A 1 570 ? 28.514 5.041 -18.336 1.00 95.06 570 SER A N 1
ATOM 4589 C CA . SER A 1 570 ? 29.046 3.754 -18.789 1.00 95.06 570 SER A CA 1
ATOM 4590 C C . SER A 1 570 ? 27.948 2.891 -19.412 1.00 95.06 570 SER A C 1
ATOM 4592 O O . SER A 1 570 ? 28.111 2.429 -20.539 1.00 95.06 570 SER A O 1
ATOM 4594 N N . ALA A 1 571 ? 26.784 2.821 -18.768 1.00 93.50 571 ALA A N 1
ATOM 4595 C CA . ALA A 1 571 ? 25.602 2.143 -19.282 1.00 93.50 571 ALA A CA 1
ATOM 4596 C C . ALA A 1 571 ? 25.105 2.769 -20.593 1.00 93.50 571 ALA A C 1
ATOM 4598 O O . ALA A 1 571 ? 24.881 2.079 -21.586 1.00 93.50 571 ALA A O 1
ATOM 4599 N N . LEU A 1 572 ? 24.991 4.103 -20.637 1.00 95.00 572 LEU A N 1
ATOM 4600 C CA . LEU A 1 572 ? 24.555 4.826 -21.836 1.00 95.00 572 LEU A CA 1
ATOM 4601 C C . LEU A 1 572 ? 25.518 4.655 -23.015 1.00 95.00 572 LEU A C 1
ATOM 4603 O O . LEU A 1 572 ? 25.102 4.805 -24.163 1.00 95.00 572 LEU A O 1
ATOM 4607 N N . ARG A 1 573 ? 26.796 4.358 -22.766 1.00 95.38 573 ARG A N 1
ATOM 4608 C CA . ARG A 1 573 ? 27.759 4.051 -23.826 1.00 95.38 573 ARG A CA 1
ATOM 4609 C C . ARG A 1 573 ? 27.450 2.711 -24.482 1.00 95.38 573 ARG A C 1
ATOM 4611 O O . ARG A 1 573 ? 27.346 2.676 -25.702 1.00 95.38 573 ARG A O 1
ATOM 4618 N N . GLU A 1 574 ? 27.220 1.670 -23.689 1.00 94.94 574 GLU A N 1
ATOM 4619 C CA . GLU A 1 574 ? 26.823 0.346 -24.192 1.00 94.94 574 GLU A CA 1
ATOM 4620 C C . GLU A 1 574 ? 25.478 0.429 -24.939 1.00 94.94 574 GLU A C 1
ATOM 4622 O O . GLU A 1 574 ? 25.326 -0.086 -26.045 1.00 94.94 574 GLU A O 1
ATOM 4627 N N . VAL A 1 575 ? 24.523 1.199 -24.405 1.00 94.50 575 VAL A N 1
ATOM 4628 C CA . VAL A 1 575 ? 23.248 1.473 -25.088 1.00 94.50 575 VAL A CA 1
ATOM 4629 C C . VAL A 1 575 ? 23.452 2.224 -26.408 1.00 94.50 575 VAL A C 1
ATOM 4631 O O . VAL A 1 575 ? 22.776 1.944 -27.395 1.00 94.50 575 VAL A O 1
ATOM 4634 N N . ALA A 1 576 ? 24.375 3.186 -26.461 1.00 94.75 576 ALA A N 1
ATOM 4635 C CA . ALA A 1 576 ? 24.662 3.920 -27.690 1.00 94.75 576 ALA A CA 1
ATOM 4636 C C . ALA A 1 576 ? 25.296 3.029 -28.765 1.00 94.75 576 ALA A C 1
ATOM 4638 O O . ALA A 1 576 ? 25.015 3.228 -29.946 1.00 94.75 576 ALA A O 1
ATOM 4639 N N . GLU A 1 577 ? 26.125 2.060 -28.372 1.00 93.00 577 GLU A N 1
ATOM 4640 C CA . GLU A 1 577 ? 26.700 1.059 -29.279 1.00 93.00 577 GLU A CA 1
ATOM 4641 C C . GLU A 1 577 ? 25.625 0.133 -29.861 1.00 93.00 577 GLU A C 1
ATOM 4643 O O . GLU A 1 577 ? 25.711 -0.244 -31.030 1.00 93.00 577 GLU A O 1
ATOM 4648 N N . HIS A 1 578 ? 24.562 -0.136 -29.095 1.00 91.62 578 HIS A N 1
ATOM 4649 C CA . HIS A 1 578 ? 23.371 -0.858 -29.557 1.00 91.62 578 HIS A CA 1
ATOM 4650 C C . HIS A 1 578 ? 22.447 -0.022 -30.465 1.00 91.62 578 HIS A C 1
ATOM 4652 O O . HIS A 1 578 ? 21.531 -0.552 -31.091 1.00 91.62 578 HIS A O 1
ATOM 4658 N N . LEU A 1 579 ? 22.697 1.288 -30.584 1.00 90.44 579 LEU A N 1
ATOM 4659 C CA . LEU A 1 579 ? 21.927 2.228 -31.409 1.00 90.44 579 LEU A CA 1
ATOM 4660 C C . LEU A 1 579 ? 22.786 2.916 -32.492 1.00 90.44 579 LEU A C 1
ATOM 4662 O O . LEU A 1 579 ? 22.806 4.154 -32.564 1.00 90.44 579 LEU A O 1
ATOM 4666 N N . PRO A 1 580 ? 23.476 2.169 -33.378 1.00 87.25 580 PRO A N 1
ATOM 4667 C CA . PRO A 1 580 ? 24.377 2.748 -34.381 1.00 87.25 580 PRO A CA 1
ATOM 4668 C C . PRO A 1 580 ? 23.661 3.652 -35.399 1.00 87.25 580 PRO A C 1
ATOM 4670 O O . PRO A 1 580 ? 24.276 4.541 -35.991 1.00 87.25 580 PRO A O 1
ATOM 4673 N N . GLN A 1 581 ? 22.356 3.452 -35.593 1.00 85.75 581 GLN A N 1
ATOM 4674 C CA . GLN A 1 581 ? 21.502 4.253 -36.466 1.00 85.75 581 GLN A CA 1
ATOM 4675 C C . GLN A 1 581 ? 21.260 5.673 -35.937 1.00 85.75 581 GLN A C 1
ATOM 4677 O O . GLN A 1 581 ? 20.929 6.572 -36.711 1.00 85.75 581 GLN A O 1
ATOM 4682 N N . VAL A 1 582 ? 21.440 5.907 -34.633 1.00 88.00 582 VAL A N 1
ATOM 4683 C CA . VAL A 1 582 ? 21.207 7.216 -34.022 1.00 88.00 582 VAL A CA 1
ATOM 4684 C C . VAL A 1 582 ? 22.498 8.029 -34.016 1.00 88.00 582 VAL A C 1
ATOM 4686 O O . VAL A 1 582 ? 23.445 7.771 -33.270 1.00 88.00 582 VAL A O 1
ATOM 4689 N N . ARG A 1 583 ? 22.536 9.095 -34.821 1.00 89.25 583 ARG A N 1
ATOM 4690 C CA . ARG A 1 583 ? 23.717 9.962 -34.896 1.00 89.25 583 ARG A CA 1
ATOM 4691 C C . ARG A 1 583 ? 23.979 10.655 -33.555 1.00 89.25 583 ARG A C 1
ATOM 4693 O O . ARG A 1 583 ? 23.096 11.317 -33.003 1.00 89.25 583 ARG A O 1
ATOM 4700 N N . ASN A 1 584 ? 25.226 10.567 -33.081 1.00 89.81 584 ASN A N 1
ATOM 4701 C CA . ASN A 1 584 ? 25.679 11.121 -31.798 1.00 89.81 584 ASN A CA 1
ATOM 4702 C C . ASN A 1 584 ? 24.838 10.639 -30.594 1.00 89.81 584 ASN A C 1
ATOM 4704 O O . ASN A 1 584 ? 24.626 11.411 -29.658 1.00 89.81 584 ASN A O 1
ATOM 4708 N N . CYS A 1 585 ? 24.354 9.388 -30.622 1.00 92.38 585 CYS A N 1
ATOM 4709 C CA . CYS A 1 585 ? 23.436 8.829 -29.622 1.00 92.38 585 CYS A CA 1
ATOM 4710 C C . CYS A 1 585 ? 23.923 9.031 -28.180 1.00 92.38 585 CYS A C 1
ATOM 4712 O O . CYS A 1 585 ? 23.233 9.662 -27.382 1.00 92.38 585 CYS A O 1
ATOM 4714 N N . TYR A 1 586 ? 25.158 8.611 -27.886 1.00 94.88 586 TYR A N 1
ATOM 4715 C CA . TYR A 1 586 ? 25.777 8.745 -26.563 1.00 94.88 586 TYR A CA 1
ATOM 4716 C C . TYR A 1 586 ? 25.739 10.184 -26.028 1.00 94.88 586 TYR A C 1
ATOM 4718 O O . TYR A 1 586 ? 25.178 10.437 -24.968 1.00 94.88 586 TYR A O 1
ATOM 4726 N N . ASN A 1 587 ? 26.262 11.154 -26.789 1.00 93.75 587 ASN A N 1
ATOM 4727 C CA . ASN A 1 587 ? 26.321 12.555 -26.354 1.00 93.75 587 ASN A CA 1
ATOM 4728 C C . ASN A 1 587 ? 24.927 13.148 -26.119 1.00 93.75 587 ASN A C 1
ATOM 4730 O O . ASN A 1 587 ? 24.742 13.976 -25.232 1.00 93.75 587 ASN A O 1
ATOM 4734 N N . ARG A 1 588 ? 23.934 12.722 -26.904 1.00 93.44 588 ARG A N 1
ATOM 4735 C CA . ARG A 1 588 ? 22.549 13.173 -26.747 1.00 93.44 588 ARG A CA 1
ATOM 4736 C C . ARG A 1 588 ? 21.879 12.564 -25.523 1.00 93.44 588 ARG A C 1
ATOM 4738 O O . ARG A 1 588 ? 21.122 13.272 -24.867 1.00 93.44 588 ARG A O 1
ATOM 4745 N N . MET A 1 589 ? 22.161 11.297 -25.215 1.00 94.25 589 MET A N 1
ATOM 4746 C CA . MET A 1 589 ? 21.693 10.665 -23.981 1.00 94.25 589 MET A CA 1
ATOM 4747 C C . MET A 1 589 ? 22.352 11.322 -22.764 1.00 94.25 589 MET A C 1
ATOM 4749 O O . MET A 1 589 ? 21.652 11.701 -21.835 1.00 94.25 589 MET A O 1
ATOM 4753 N N . CYS A 1 590 ? 23.661 11.583 -22.798 1.00 91.38 590 CYS A N 1
ATOM 4754 C CA . CYS A 1 590 ? 24.346 12.328 -21.737 1.00 91.38 590 CYS A CA 1
ATOM 4755 C C . CYS A 1 590 ? 23.752 13.732 -21.529 1.00 91.38 590 CYS A C 1
ATOM 4757 O O . CYS A 1 590 ? 23.501 14.124 -20.398 1.00 91.38 590 CYS A O 1
ATOM 4759 N N . ALA A 1 591 ? 23.452 14.460 -22.608 1.00 89.88 591 ALA A N 1
ATOM 4760 C CA . ALA A 1 591 ? 22.822 15.778 -22.512 1.00 89.88 591 ALA A CA 1
ATOM 4761 C C . ALA A 1 591 ? 21.368 15.731 -22.004 1.00 89.88 591 ALA A C 1
ATOM 4763 O O . ALA A 1 591 ? 20.866 16.733 -21.503 1.00 89.88 591 ALA A O 1
ATOM 4764 N N . ALA A 1 592 ? 20.666 14.609 -22.182 1.00 89.06 592 ALA A N 1
ATOM 4765 C CA . ALA A 1 592 ? 19.340 14.385 -21.608 1.00 89.06 592 ALA A CA 1
ATOM 4766 C C . ALA A 1 592 ? 19.440 14.050 -20.109 1.00 89.06 592 ALA A C 1
ATOM 4768 O O . ALA A 1 592 ? 18.687 14.608 -19.316 1.00 89.06 592 ALA A O 1
ATOM 4769 N N . LEU A 1 593 ? 20.424 13.229 -19.725 1.00 87.69 593 LEU A N 1
ATOM 4770 C CA . LEU A 1 593 ? 20.743 12.921 -18.328 1.00 87.69 593 LEU A CA 1
ATOM 4771 C C . LEU A 1 593 ? 21.054 14.195 -17.531 1.00 87.69 593 LEU A C 1
ATOM 4773 O O . LEU A 1 593 ? 20.473 14.409 -16.478 1.00 87.69 593 LEU A O 1
ATOM 4777 N N . GLU A 1 594 ? 21.892 15.082 -18.075 1.00 85.62 594 GLU A N 1
ATOM 4778 C CA . GLU A 1 594 ? 22.247 16.371 -17.451 1.00 85.62 594 GLU A CA 1
ATOM 4779 C C . GLU A 1 594 ? 21.055 17.335 -17.304 1.00 85.62 594 GLU A C 1
ATOM 4781 O O . GLU A 1 594 ? 21.155 18.332 -16.600 1.00 85.62 594 GLU A O 1
ATOM 4786 N N . LYS A 1 595 ? 19.920 17.046 -17.953 1.00 84.56 595 LYS A N 1
ATOM 4787 C CA . LYS A 1 595 ? 18.669 17.813 -17.844 1.00 84.56 595 LYS A CA 1
ATOM 4788 C C . LYS A 1 595 ? 17.615 17.138 -16.961 1.00 84.56 595 LYS A C 1
ATOM 4790 O O . LYS A 1 595 ? 16.484 17.616 -16.927 1.00 84.56 595 LYS A O 1
ATOM 4795 N N . GLY A 1 596 ? 17.927 16.002 -16.332 1.00 81.00 596 GLY A N 1
ATOM 4796 C CA . GLY A 1 596 ? 16.939 15.207 -15.591 1.00 81.00 596 GLY A CA 1
ATOM 4797 C C . GLY A 1 596 ? 15.897 14.508 -16.470 1.00 81.00 596 GLY A C 1
ATOM 4798 O O . GLY A 1 596 ? 14.864 14.062 -15.975 1.00 81.00 596 GLY A O 1
ATOM 4799 N N . GLU A 1 597 ? 16.132 14.401 -17.783 1.00 84.88 597 GLU A N 1
ATOM 4800 C CA . GLU A 1 597 ? 15.276 13.626 -18.685 1.00 84.88 597 GLU A CA 1
ATOM 4801 C C . GLU A 1 597 ? 15.653 12.134 -18.627 1.00 84.88 597 GLU A C 1
ATOM 4803 O O . GLU A 1 597 ? 16.813 11.783 -18.420 1.00 84.88 597 GLU A O 1
ATOM 4808 N N . MET A 1 598 ? 14.700 11.233 -18.909 1.00 86.06 598 MET A N 1
ATOM 4809 C CA . MET A 1 598 ? 15.002 9.809 -19.120 1.00 86.06 598 MET A CA 1
ATOM 4810 C C . MET A 1 598 ? 15.847 9.645 -20.397 1.00 86.06 598 MET A C 1
ATOM 4812 O O . MET A 1 598 ? 15.304 9.812 -21.493 1.00 86.06 598 MET A O 1
ATOM 4816 N N . PRO A 1 599 ? 17.155 9.326 -20.312 1.00 88.44 599 PRO A N 1
ATOM 4817 C CA . PRO A 1 599 ? 18.088 9.578 -21.414 1.00 88.44 599 PRO A CA 1
ATOM 4818 C C . PRO A 1 599 ? 17.779 8.793 -22.690 1.00 88.44 599 PRO A C 1
ATOM 4820 O O . PRO A 1 599 ? 17.785 9.347 -23.791 1.00 88.44 599 PRO A O 1
ATOM 4823 N N . ILE A 1 600 ? 17.475 7.504 -22.525 1.00 89.25 600 ILE A N 1
ATOM 4824 C CA . ILE A 1 600 ? 17.197 6.566 -23.616 1.00 89.25 600 ILE A CA 1
ATOM 4825 C C . ILE A 1 600 ? 15.880 6.956 -24.297 1.00 89.25 600 ILE A C 1
ATOM 4827 O O . ILE A 1 600 ? 15.837 7.173 -25.508 1.00 89.25 600 ILE A O 1
ATOM 4831 N N . GLU A 1 601 ? 14.817 7.145 -23.513 1.00 89.44 601 GLU A N 1
ATOM 4832 C CA . GLU A 1 601 ? 13.501 7.541 -24.023 1.00 89.44 601 GLU A CA 1
ATOM 4833 C C . GLU A 1 601 ? 13.528 8.906 -24.716 1.00 89.44 601 GLU A C 1
ATOM 4835 O O . GLU A 1 601 ? 12.936 9.078 -25.783 1.00 89.44 601 GLU A O 1
ATOM 4840 N N . ALA A 1 602 ? 14.238 9.882 -24.144 1.00 88.25 602 ALA A N 1
ATOM 4841 C CA . ALA A 1 602 ? 14.353 11.222 -24.703 1.00 88.25 602 ALA A CA 1
ATOM 4842 C C . ALA A 1 602 ? 15.001 11.204 -26.094 1.00 88.25 602 ALA A C 1
ATOM 4844 O O . ALA A 1 602 ? 14.554 11.922 -26.997 1.00 88.25 602 ALA A O 1
ATOM 4845 N N . VAL A 1 603 ? 16.036 10.379 -26.288 1.00 90.19 603 VAL A N 1
ATOM 4846 C CA . VAL A 1 603 ? 16.705 10.233 -27.584 1.00 90.19 603 VAL A CA 1
ATOM 4847 C C . VAL A 1 603 ? 15.837 9.467 -28.576 1.00 90.19 603 VAL A C 1
ATOM 4849 O O . VAL A 1 603 ? 15.629 9.976 -29.679 1.00 90.19 603 VAL A O 1
ATOM 4852 N N . LEU A 1 604 ? 15.260 8.327 -28.185 1.00 87.12 604 LEU A N 1
ATOM 4853 C CA . LEU A 1 604 ? 14.374 7.545 -29.055 1.00 87.12 604 LEU A CA 1
ATOM 4854 C C . LEU A 1 604 ? 13.165 8.373 -29.521 1.00 87.12 604 LEU A C 1
ATOM 4856 O O . LEU A 1 604 ? 12.856 8.414 -30.712 1.00 87.12 604 LEU A O 1
ATOM 4860 N N . LYS A 1 605 ? 12.549 9.143 -28.616 1.00 87.12 605 LYS A N 1
ATOM 4861 C CA . LYS A 1 605 ? 11.431 10.041 -28.935 1.00 87.12 605 LYS A CA 1
ATOM 4862 C C . LYS A 1 605 ? 11.832 11.164 -29.893 1.00 87.12 605 LYS A C 1
ATOM 4864 O O . LYS A 1 605 ? 11.082 11.464 -30.822 1.00 87.12 605 LYS A O 1
ATOM 4869 N N . LYS A 1 606 ? 13.001 11.790 -29.696 1.00 87.12 606 LYS A N 1
ATOM 4870 C CA . LYS A 1 606 ? 13.514 12.852 -30.589 1.00 87.12 606 LYS A CA 1
ATOM 4871 C C . LYS A 1 606 ? 13.822 12.318 -31.993 1.00 87.12 606 LYS A C 1
ATOM 4873 O O . LYS A 1 606 ? 13.575 13.026 -32.965 1.00 87.12 606 LYS A O 1
ATOM 4878 N N . GLU A 1 607 ? 14.270 11.070 -32.102 1.00 86.25 607 GLU A N 1
ATOM 4879 C CA . GLU A 1 607 ? 14.475 10.376 -33.383 1.00 86.25 607 GLU A CA 1
ATOM 4880 C C . GLU A 1 607 ? 13.189 9.789 -33.986 1.00 86.25 607 GLU A C 1
ATOM 4882 O O . GLU A 1 607 ? 13.230 9.224 -35.076 1.00 86.25 607 GLU A O 1
ATOM 4887 N N . LYS A 1 608 ? 12.038 9.940 -33.312 1.00 83.81 608 LYS A N 1
ATOM 4888 C CA . LYS A 1 608 ? 10.751 9.331 -33.697 1.00 83.81 608 LYS A CA 1
ATOM 4889 C C . LYS A 1 608 ? 10.820 7.799 -33.807 1.00 83.81 608 LYS A C 1
ATOM 4891 O O . LYS A 1 608 ? 10.066 7.195 -34.568 1.00 83.81 608 LYS A O 1
ATOM 4896 N N . ILE A 1 609 ? 11.706 7.176 -33.030 1.00 79.31 609 ILE A N 1
ATOM 4897 C CA . ILE A 1 609 ? 11.846 5.726 -32.914 1.00 79.31 609 ILE A CA 1
ATOM 4898 C C . ILE A 1 609 ? 10.875 5.255 -31.827 1.00 79.31 609 ILE A C 1
ATOM 4900 O O . ILE A 1 609 ? 11.176 5.303 -30.638 1.00 79.31 609 ILE A O 1
ATOM 4904 N N . ASN A 1 610 ? 9.689 4.814 -32.244 1.00 71.31 610 ASN A N 1
ATOM 4905 C CA . ASN A 1 610 ? 8.660 4.278 -31.351 1.00 71.31 610 ASN A CA 1
ATOM 4906 C C . ASN A 1 610 ? 8.749 2.745 -31.318 1.00 71.31 610 ASN A C 1
ATOM 4908 O O . ASN A 1 610 ? 7.907 2.060 -31.893 1.00 71.31 610 ASN A O 1
ATOM 4912 N N . SER A 1 611 ? 9.804 2.215 -30.693 1.00 78.06 611 SER A N 1
ATOM 4913 C CA . SER A 1 611 ? 10.006 0.772 -30.510 1.00 78.06 611 SER A CA 1
ATOM 4914 C C . SER A 1 611 ? 10.161 0.450 -29.026 1.00 78.06 611 SER A C 1
ATOM 4916 O O . SER A 1 611 ? 11.189 0.746 -28.419 1.00 78.06 611 SER A O 1
ATOM 4918 N N . GLU A 1 612 ? 9.123 -0.146 -28.439 1.00 70.94 612 GLU A N 1
ATOM 4919 C CA . GLU A 1 612 ? 9.135 -0.601 -27.041 1.00 70.94 612 GLU A CA 1
ATOM 4920 C C . GLU A 1 612 ? 10.115 -1.756 -26.823 1.00 70.94 612 GLU A C 1
ATOM 4922 O O . GLU A 1 612 ? 10.704 -1.865 -25.753 1.00 70.94 612 GLU A O 1
ATOM 4927 N N . GLU A 1 613 ? 10.319 -2.593 -27.843 1.00 72.81 613 GLU A N 1
ATOM 4928 C CA . GLU A 1 613 ? 11.312 -3.667 -27.826 1.00 72.81 613 GLU A CA 1
ATOM 4929 C C . GLU A 1 613 ? 12.724 -3.091 -27.770 1.00 72.81 613 GLU A C 1
ATOM 4931 O O . GLU A 1 613 ? 13.488 -3.466 -26.893 1.00 72.81 613 GLU A O 1
ATOM 4936 N N . LEU A 1 614 ? 13.029 -2.097 -28.607 1.00 80.62 614 LEU A N 1
ATOM 4937 C CA . LEU A 1 614 ? 14.332 -1.437 -28.591 1.00 80.62 614 LEU A CA 1
ATOM 4938 C C . LEU A 1 614 ? 14.561 -0.657 -27.295 1.00 80.62 614 LEU A C 1
ATOM 4940 O O . LEU A 1 614 ? 15.650 -0.702 -26.739 1.00 80.62 614 LEU A O 1
ATOM 4944 N N . LEU A 1 615 ? 13.542 0.043 -26.785 1.00 80.56 615 LEU A N 1
ATOM 4945 C CA . LEU A 1 615 ? 13.634 0.696 -25.479 1.00 80.56 615 LEU A CA 1
ATOM 4946 C C . LEU A 1 615 ? 13.921 -0.332 -24.381 1.00 80.56 615 LEU A C 1
ATOM 4948 O O . LEU A 1 615 ? 14.778 -0.093 -23.537 1.00 80.56 615 LEU A O 1
ATOM 4952 N N . ARG A 1 616 ? 13.234 -1.476 -24.404 1.00 77.19 616 ARG A N 1
ATOM 4953 C CA . ARG A 1 616 ? 13.455 -2.549 -23.441 1.00 77.19 616 ARG A CA 1
ATOM 4954 C C . ARG A 1 616 ? 14.840 -3.168 -23.575 1.00 77.19 616 ARG A C 1
ATOM 4956 O O . ARG A 1 616 ? 15.487 -3.327 -22.557 1.00 77.19 616 ARG A O 1
ATOM 4963 N N . GLU A 1 617 ? 15.312 -3.459 -24.782 1.00 82.88 617 GLU A N 1
ATOM 4964 C CA . GLU A 1 617 ? 16.677 -3.942 -25.017 1.00 82.88 617 GLU A CA 1
ATOM 4965 C C . GLU A 1 617 ? 17.705 -2.948 -24.483 1.00 82.88 617 GLU A C 1
ATOM 4967 O O . GLU A 1 617 ? 18.609 -3.327 -23.749 1.00 82.88 617 GLU A O 1
ATOM 4972 N N . CYS A 1 618 ? 17.528 -1.659 -24.774 1.00 88.19 618 CYS A N 1
ATOM 4973 C CA . CYS A 1 618 ? 18.374 -0.606 -24.230 1.00 88.19 618 CYS A CA 1
ATOM 4974 C C . CYS A 1 618 ? 18.321 -0.562 -22.693 1.00 88.19 618 CYS A C 1
ATOM 4976 O O . CYS A 1 618 ? 19.348 -0.337 -22.063 1.00 88.19 618 CYS A O 1
ATOM 4978 N N . LEU A 1 619 ? 17.157 -0.781 -22.072 1.00 84.31 619 LEU A N 1
ATOM 4979 C CA . LEU A 1 619 ? 17.017 -0.834 -20.613 1.00 84.31 619 LEU A CA 1
ATOM 4980 C C . LEU A 1 619 ? 17.598 -2.118 -20.004 1.00 84.31 619 LEU A C 1
ATOM 4982 O O . LEU A 1 619 ? 18.170 -2.059 -18.921 1.00 84.31 619 LEU A O 1
ATOM 4986 N N . ASP A 1 620 ? 17.480 -3.258 -20.678 1.00 83.69 620 ASP A N 1
ATOM 4987 C CA . ASP A 1 620 ? 18.061 -4.527 -20.244 1.00 83.69 620 ASP A CA 1
ATOM 4988 C C . ASP A 1 620 ? 19.592 -4.444 -20.343 1.00 83.69 620 ASP A C 1
ATOM 4990 O O . ASP A 1 620 ? 20.272 -4.739 -19.366 1.00 83.69 620 ASP A O 1
ATOM 4994 N N . ILE A 1 621 ? 20.138 -3.890 -21.435 1.00 89.00 621 ILE A N 1
ATOM 4995 C CA . ILE A 1 621 ? 21.565 -3.538 -21.553 1.00 89.00 621 ILE A CA 1
ATOM 4996 C C . ILE A 1 621 ? 21.958 -2.582 -20.429 1.00 89.00 621 ILE A C 1
ATOM 4998 O O . ILE A 1 621 ? 22.959 -2.798 -19.756 1.00 89.00 621 ILE A O 1
ATOM 5002 N N . PHE A 1 622 ? 21.156 -1.549 -20.177 1.00 90.19 622 PHE A N 1
ATOM 5003 C CA . PHE A 1 622 ? 21.410 -0.611 -19.091 1.00 90.19 622 PHE A CA 1
ATOM 5004 C C . PHE A 1 622 ? 21.464 -1.306 -17.718 1.00 90.19 622 PHE A C 1
ATOM 5006 O O . PHE A 1 622 ? 22.279 -0.939 -16.881 1.00 90.19 622 PHE A O 1
ATOM 5013 N N . ILE A 1 623 ? 20.621 -2.304 -17.455 1.00 83.56 623 ILE A N 1
ATOM 5014 C CA . ILE A 1 623 ? 20.574 -3.010 -16.164 1.00 83.56 623 ILE A CA 1
ATOM 5015 C C . ILE A 1 623 ? 21.685 -4.061 -16.049 1.00 83.56 623 ILE A C 1
ATOM 5017 O O . ILE A 1 623 ? 22.252 -4.230 -14.972 1.00 83.56 623 ILE A O 1
ATOM 5021 N N . GLU A 1 624 ? 21.967 -4.781 -17.134 1.00 89.50 624 GLU A N 1
ATOM 5022 C CA . GLU A 1 624 ? 22.862 -5.941 -17.157 1.00 89.50 624 GLU A CA 1
ATOM 5023 C C . GLU A 1 624 ? 24.304 -5.591 -17.541 1.00 89.50 624 GLU A C 1
ATOM 5025 O O . GLU A 1 624 ? 25.181 -6.449 -17.415 1.00 89.50 624 GLU A O 1
ATOM 5030 N N . HIS A 1 625 ? 24.578 -4.359 -17.993 1.00 94.81 625 HIS A N 1
ATOM 5031 C CA . HIS A 1 625 ? 25.937 -3.963 -18.356 1.00 94.81 625 HIS A CA 1
ATOM 5032 C C . HIS A 1 625 ? 26.908 -4.153 -17.188 1.00 94.81 625 HIS A C 1
ATOM 5034 O O . HIS A 1 625 ? 26.570 -3.993 -16.011 1.00 94.81 625 HIS A O 1
ATOM 5040 N N . TYR A 1 626 ? 28.152 -4.455 -17.546 1.00 94.38 626 TYR A N 1
ATOM 5041 C CA . TYR A 1 626 ? 29.258 -4.408 -16.609 1.00 94.38 626 TYR A CA 1
ATOM 5042 C C . TYR A 1 626 ? 29.762 -2.959 -16.522 1.00 94.38 626 TYR A C 1
ATOM 5044 O O . TYR A 1 626 ? 30.250 -2.429 -17.529 1.00 94.38 626 TYR A O 1
ATOM 5052 N N . PRO A 1 627 ? 29.622 -2.285 -15.370 1.00 94.69 627 PRO A N 1
ATOM 5053 C CA . PRO A 1 627 ? 29.878 -0.859 -15.280 1.00 94.69 627 PRO A CA 1
ATOM 5054 C C . PRO A 1 627 ? 31.372 -0.542 -15.369 1.00 94.69 627 PRO A C 1
ATOM 5056 O O . PRO A 1 627 ? 32.226 -1.263 -14.854 1.00 94.69 627 PRO A O 1
ATOM 5059 N N . LYS A 1 628 ? 31.687 0.575 -16.031 1.00 94.69 628 LYS A N 1
ATOM 5060 C CA . LYS A 1 628 ? 33.049 1.127 -16.126 1.00 94.69 628 LYS A CA 1
ATOM 5061 C C . LYS A 1 628 ? 33.166 2.277 -15.130 1.00 94.69 628 LYS A C 1
ATOM 5063 O O . LYS A 1 628 ? 33.046 3.435 -15.523 1.00 94.69 628 LYS A O 1
ATOM 5068 N N . ILE A 1 629 ? 33.324 1.922 -13.858 1.00 94.31 629 ILE A N 1
ATOM 5069 C CA . ILE A 1 629 ? 33.383 2.837 -12.712 1.00 94.31 629 ILE A CA 1
ATOM 5070 C C . ILE A 1 629 ? 34.566 2.506 -11.811 1.00 94.31 629 ILE A C 1
ATOM 5072 O O . ILE A 1 629 ? 35.023 1.364 -11.773 1.00 94.31 629 ILE A O 1
ATOM 5076 N N . GLU A 1 630 ? 35.024 3.505 -11.066 1.00 94.62 630 GLU A N 1
ATOM 5077 C CA . GLU A 1 630 ? 36.083 3.377 -10.071 1.00 94.62 630 GLU A CA 1
ATOM 5078 C C . GLU A 1 630 ? 35.614 3.964 -8.735 1.00 94.62 630 GLU A C 1
ATOM 5080 O O . GLU A 1 630 ? 34.703 4.794 -8.684 1.00 94.62 630 GLU A O 1
ATOM 5085 N N . LEU A 1 631 ? 36.225 3.506 -7.641 1.00 94.44 631 LEU A N 1
ATOM 5086 C CA . LEU A 1 631 ? 35.979 4.080 -6.321 1.00 94.44 631 LEU A CA 1
ATOM 5087 C C . LEU A 1 631 ? 36.480 5.526 -6.282 1.00 94.44 631 LEU A C 1
ATOM 5089 O O . LEU A 1 631 ? 37.512 5.841 -6.881 1.00 94.44 631 LEU A O 1
ATOM 5093 N N . TYR A 1 632 ? 35.798 6.383 -5.523 1.00 93.00 632 TYR A N 1
ATOM 5094 C CA . TYR A 1 632 ? 36.264 7.752 -5.320 1.00 93.00 632 TYR A CA 1
ATOM 5095 C C . TYR A 1 632 ? 37.696 7.798 -4.749 1.00 93.00 632 TYR A C 1
ATOM 5097 O O . TYR A 1 632 ? 38.103 6.911 -3.982 1.00 93.00 632 TYR A O 1
ATOM 5105 N N . PRO A 1 633 ? 38.479 8.847 -5.074 1.00 91.25 633 PRO A N 1
ATOM 5106 C CA . PRO A 1 633 ? 39.810 9.029 -4.509 1.00 91.25 633 PRO A CA 1
ATOM 5107 C C . PRO A 1 633 ? 39.797 8.989 -2.974 1.00 91.25 633 PRO A C 1
ATOM 5109 O O . PRO A 1 633 ? 39.010 9.675 -2.325 1.00 91.25 633 PRO A O 1
ATOM 5112 N N . GLY A 1 634 ? 40.694 8.196 -2.385 1.00 92.38 634 GLY A N 1
ATOM 5113 C CA . GLY A 1 634 ? 40.819 8.056 -0.933 1.00 92.38 634 GLY A CA 1
ATOM 5114 C C . GLY A 1 634 ? 39.923 6.988 -0.301 1.00 92.38 634 GLY A C 1
ATOM 5115 O O . GLY A 1 634 ? 40.150 6.648 0.856 1.00 92.38 634 GLY A O 1
ATOM 5116 N N . VAL A 1 635 ? 38.954 6.396 -1.016 1.00 95.25 635 VAL A N 1
ATOM 5117 C CA . VAL A 1 635 ? 38.116 5.308 -0.464 1.00 95.25 635 VAL A CA 1
ATOM 5118 C C . VAL A 1 635 ? 38.965 4.089 -0.094 1.00 95.25 635 VAL A C 1
ATOM 5120 O O . VAL A 1 635 ? 38.827 3.522 0.989 1.00 95.25 635 VAL A O 1
ATOM 5123 N N . VAL A 1 636 ? 39.897 3.697 -0.966 1.00 95.50 636 VAL A N 1
ATOM 5124 C CA . VAL A 1 636 ? 40.769 2.538 -0.725 1.00 95.50 636 VAL A CA 1
ATOM 5125 C C . VAL A 1 636 ? 41.724 2.803 0.444 1.00 95.50 636 VAL A C 1
ATOM 5127 O O . VAL A 1 636 ? 41.953 1.920 1.275 1.00 95.50 636 VAL A O 1
ATOM 5130 N N . GLU A 1 637 ? 42.289 4.007 0.529 1.00 96.12 637 GLU A N 1
ATOM 5131 C CA . GLU A 1 637 ? 43.125 4.451 1.646 1.00 96.12 637 GLU A CA 1
ATOM 5132 C C . GLU A 1 637 ? 42.330 4.452 2.954 1.00 96.12 637 GLU A C 1
ATOM 5134 O O . GLU A 1 637 ? 42.789 3.873 3.939 1.00 96.12 637 GLU A O 1
ATOM 5139 N N . CYS A 1 638 ? 41.111 4.993 2.932 1.00 96.25 638 CYS A N 1
ATOM 5140 C CA . CYS A 1 638 ? 40.177 4.975 4.049 1.00 96.25 638 CYS A CA 1
ATOM 5141 C C . CYS A 1 638 ? 39.931 3.547 4.541 1.00 96.25 638 CYS A C 1
ATOM 5143 O O . CYS A 1 638 ? 40.198 3.244 5.703 1.00 96.25 638 CYS A O 1
ATOM 5145 N N . PHE A 1 639 ? 39.542 2.626 3.652 1.00 96.06 639 PHE A N 1
ATOM 5146 C CA . PHE A 1 639 ? 39.342 1.220 4.008 1.00 96.06 639 PHE A CA 1
ATOM 5147 C C . PHE A 1 639 ? 40.593 0.606 4.646 1.00 96.06 639 PHE A C 1
ATOM 5149 O O . PHE A 1 639 ? 40.493 -0.073 5.668 1.00 96.06 639 PHE A O 1
ATOM 5156 N N . ARG A 1 640 ? 41.792 0.875 4.113 1.00 94.94 640 ARG A N 1
ATOM 5157 C CA . ARG A 1 640 ? 43.047 0.385 4.710 1.00 94.94 640 ARG A CA 1
ATOM 5158 C C . ARG A 1 640 ? 43.290 0.955 6.109 1.00 94.94 640 ARG A C 1
ATOM 5160 O O . ARG A 1 640 ? 43.708 0.202 6.989 1.00 94.94 640 ARG A O 1
ATOM 5167 N N . GLU A 1 641 ? 43.044 2.243 6.333 1.00 95.69 641 GLU A N 1
ATOM 5168 C CA . GLU A 1 641 ? 43.211 2.869 7.651 1.00 95.69 641 GLU A CA 1
ATOM 5169 C C . GLU A 1 641 ? 42.191 2.345 8.670 1.00 95.69 641 GLU A C 1
ATOM 5171 O O . GLU A 1 641 ? 42.566 1.979 9.787 1.00 95.69 641 GLU A O 1
ATOM 5176 N N . LEU A 1 642 ? 40.924 2.191 8.280 1.00 94.56 642 LEU A N 1
ATOM 5177 C CA . LEU A 1 642 ? 39.892 1.592 9.132 1.00 94.56 642 LEU A CA 1
ATOM 5178 C C . LEU A 1 642 ? 40.235 0.138 9.502 1.00 94.56 642 LEU A C 1
ATOM 5180 O O . LEU A 1 642 ? 40.105 -0.269 10.660 1.00 94.56 642 LEU A O 1
ATOM 5184 N N . ARG A 1 643 ? 40.788 -0.636 8.557 1.00 90.31 643 ARG A N 1
ATOM 5185 C CA . ARG A 1 643 ? 41.295 -1.993 8.824 1.00 90.31 643 ARG A CA 1
ATOM 5186 C C . ARG A 1 643 ? 42.479 -2.003 9.788 1.00 90.31 643 ARG A C 1
ATOM 5188 O O . ARG A 1 643 ? 42.532 -2.869 10.661 1.00 90.31 643 ARG A O 1
ATOM 5195 N N . LYS A 1 644 ? 43.411 -1.044 9.701 1.00 93.31 644 LYS A N 1
ATOM 5196 C CA . LYS A 1 644 ? 44.498 -0.895 10.695 1.00 93.31 644 LYS A CA 1
ATOM 5197 C C . LYS A 1 644 ? 43.950 -0.621 12.096 1.00 93.31 644 LYS A C 1
ATOM 5199 O O . LYS A 1 644 ? 44.514 -1.115 13.073 1.00 93.31 644 LYS A O 1
ATOM 5204 N N . LYS A 1 645 ? 42.826 0.096 12.189 1.00 92.00 645 LYS A N 1
ATOM 5205 C CA . LYS A 1 645 ? 42.064 0.311 13.429 1.00 92.00 645 LYS A CA 1
ATOM 5206 C C . LYS A 1 645 ? 41.212 -0.894 13.856 1.00 92.00 645 LYS A C 1
ATOM 5208 O O . LYS A 1 645 ? 40.551 -0.819 14.884 1.00 92.00 645 LYS A O 1
ATOM 5213 N N . LYS A 1 646 ? 41.287 -2.021 13.134 1.00 91.06 646 LYS A N 1
ATOM 5214 C CA . LYS A 1 646 ? 40.549 -3.274 13.382 1.00 91.06 646 LYS A CA 1
ATOM 5215 C C . LYS A 1 646 ? 39.024 -3.127 13.307 1.00 91.06 646 LYS A C 1
ATOM 5217 O O . LYS A 1 646 ? 38.315 -3.870 13.979 1.00 91.06 646 LYS A O 1
ATOM 5222 N N . MET A 1 647 ? 38.533 -2.193 12.496 1.00 92.00 647 MET A N 1
ATOM 5223 C CA . MET A 1 647 ? 37.099 -2.025 12.268 1.00 92.00 647 MET A CA 1
ATOM 5224 C C . MET A 1 647 ? 36.585 -3.003 11.205 1.00 92.00 647 MET A C 1
ATOM 5226 O O . MET A 1 647 ? 37.310 -3.348 10.263 1.00 92.00 647 MET A O 1
ATOM 5230 N N . TYR A 1 648 ? 35.327 -3.416 11.350 1.00 92.12 648 TYR A N 1
ATOM 5231 C CA . TYR A 1 648 ? 34.593 -4.121 10.301 1.00 92.12 648 TYR A CA 1
ATOM 5232 C C . TYR A 1 648 ? 34.069 -3.130 9.266 1.00 92.12 648 TYR A C 1
ATOM 5234 O O . TYR A 1 648 ? 33.630 -2.032 9.610 1.00 92.12 648 TYR A O 1
ATOM 5242 N N . LEU A 1 649 ? 34.100 -3.521 8.000 1.00 94.12 649 LEU A N 1
ATOM 5243 C CA . LEU A 1 649 ? 33.622 -2.710 6.887 1.00 94.12 649 LEU A CA 1
ATOM 5244 C C . LEU A 1 649 ? 32.451 -3.425 6.233 1.00 94.12 649 LEU A C 1
ATOM 5246 O O . LEU A 1 649 ? 32.565 -4.602 5.909 1.00 94.12 649 LEU A O 1
ATOM 5250 N N . ALA A 1 650 ? 31.338 -2.736 6.024 1.00 93.19 650 ALA A N 1
ATOM 5251 C CA . ALA A 1 650 ? 30.181 -3.322 5.362 1.00 93.19 650 ALA A CA 1
ATOM 5252 C C . ALA A 1 650 ? 29.546 -2.355 4.368 1.00 93.19 650 ALA A C 1
ATOM 5254 O O . ALA A 1 650 ? 29.735 -1.146 4.471 1.00 93.19 650 ALA A O 1
ATOM 5255 N N . VAL A 1 651 ? 28.777 -2.892 3.424 1.00 95.88 651 VAL A N 1
ATOM 5256 C CA . VAL A 1 651 ? 28.039 -2.111 2.423 1.00 95.88 651 VAL A CA 1
ATOM 5257 C C . VAL A 1 651 ? 26.563 -2.487 2.450 1.00 95.88 651 VAL A C 1
ATOM 5259 O O . VAL A 1 651 ? 26.217 -3.665 2.556 1.00 95.88 651 VAL A O 1
ATOM 5262 N N . VAL A 1 652 ? 25.688 -1.491 2.343 1.00 93.81 652 VAL A N 1
ATOM 5263 C CA . VAL A 1 652 ? 24.247 -1.664 2.114 1.00 93.81 652 VAL A CA 1
ATOM 5264 C C . VAL A 1 652 ? 23.887 -0.991 0.794 1.00 93.81 652 VAL A C 1
ATOM 5266 O O . VAL A 1 652 ? 24.411 0.071 0.478 1.00 93.81 652 VAL A O 1
ATOM 5269 N N . THR A 1 653 ? 23.013 -1.613 0.006 1.00 93.69 653 THR A N 1
ATOM 5270 C CA . THR A 1 653 ? 22.538 -1.034 -1.256 1.00 93.69 653 THR A CA 1
ATOM 5271 C C . THR A 1 653 ? 21.129 -1.503 -1.611 1.00 93.69 653 THR A C 1
ATOM 5273 O O . THR A 1 653 ? 20.741 -2.638 -1.316 1.00 93.69 653 THR A O 1
ATOM 5276 N N . ASP A 1 654 ? 20.373 -0.626 -2.274 1.00 90.75 654 ASP A N 1
ATOM 5277 C CA . ASP A 1 654 ? 19.012 -0.877 -2.742 1.00 90.75 654 ASP A CA 1
ATOM 5278 C C . ASP A 1 654 ? 18.983 -1.126 -4.252 1.00 90.75 654 ASP A C 1
ATOM 5280 O O . ASP A 1 654 ? 19.645 -0.442 -5.027 1.00 90.75 654 ASP A O 1
ATOM 5284 N N . GLY A 1 655 ? 18.155 -2.061 -4.721 1.00 86.56 655 GLY A N 1
ATOM 5285 C CA . GLY A 1 655 ? 17.944 -2.279 -6.155 1.00 86.56 655 GLY A CA 1
ATOM 5286 C C . GLY A 1 655 ? 18.217 -3.698 -6.632 1.00 86.56 655 GLY A C 1
ATOM 5287 O O . GLY A 1 655 ? 18.568 -4.589 -5.864 1.00 86.56 655 GLY A O 1
ATOM 5288 N N . LYS A 1 656 ? 18.015 -3.917 -7.939 1.00 84.88 656 LYS A N 1
ATOM 5289 C CA . LYS A 1 656 ? 18.024 -5.262 -8.525 1.00 84.88 656 LYS A CA 1
ATOM 5290 C C . LYS A 1 656 ? 19.362 -5.973 -8.257 1.00 84.88 656 LYS A C 1
ATOM 5292 O O . LYS A 1 656 ? 20.399 -5.402 -8.601 1.00 84.88 656 LYS A O 1
ATOM 5297 N N . PRO A 1 657 ? 19.350 -7.236 -7.788 1.00 86.69 657 PRO A N 1
ATOM 5298 C CA . PRO A 1 657 ? 20.574 -7.961 -7.446 1.00 86.69 657 PRO A CA 1
ATOM 5299 C C . PRO A 1 657 ? 21.600 -8.024 -8.578 1.00 86.69 657 PRO A C 1
ATOM 5301 O O . PRO A 1 657 ? 22.773 -7.781 -8.346 1.00 86.69 657 PRO A O 1
ATOM 5304 N N . VAL A 1 658 ? 21.173 -8.281 -9.819 1.00 87.00 658 VAL A N 1
ATOM 5305 C CA . VAL A 1 658 ? 22.085 -8.354 -10.981 1.00 87.00 658 VAL A CA 1
ATOM 5306 C C . VAL A 1 658 ? 22.869 -7.049 -11.165 1.00 87.00 658 VAL A C 1
ATOM 5308 O O . VAL A 1 658 ? 24.086 -7.066 -11.302 1.00 87.00 658 VAL A O 1
ATOM 5311 N N . MET A 1 659 ? 22.174 -5.914 -11.095 1.00 91.25 659 MET A N 1
ATOM 5312 C CA . MET A 1 659 ? 22.768 -4.590 -11.269 1.00 91.25 659 MET A CA 1
ATOM 5313 C C . MET A 1 659 ? 23.740 -4.249 -10.135 1.00 91.25 659 MET A C 1
ATOM 5315 O O . MET A 1 659 ? 24.829 -3.740 -10.389 1.00 91.25 659 MET A O 1
ATOM 5319 N N . GLN A 1 660 ? 23.350 -4.523 -8.886 1.00 93.25 660 GLN A N 1
ATOM 5320 C CA . GLN A 1 660 ? 24.190 -4.203 -7.733 1.00 93.25 660 GLN A CA 1
ATOM 5321 C C . GLN A 1 660 ? 25.422 -5.111 -7.661 1.00 93.25 660 GLN A C 1
ATOM 5323 O O . GLN A 1 660 ? 26.523 -4.610 -7.448 1.00 93.25 660 GLN A O 1
ATOM 5328 N N . ASN A 1 661 ? 25.278 -6.406 -7.961 1.00 91.56 661 ASN A N 1
ATOM 5329 C CA . ASN A 1 661 ? 26.412 -7.329 -8.055 1.00 91.56 661 ASN A CA 1
ATOM 5330 C C . ASN A 1 661 ? 27.425 -6.886 -9.124 1.00 91.56 661 ASN A C 1
ATOM 5332 O O . ASN A 1 661 ? 28.616 -6.836 -8.840 1.00 91.56 661 ASN A O 1
ATOM 5336 N N . ASN A 1 662 ? 26.974 -6.446 -10.305 1.00 93.81 662 ASN A N 1
ATOM 5337 C CA . ASN A 1 662 ? 27.884 -5.933 -11.336 1.00 93.81 662 ASN A CA 1
ATOM 5338 C C . ASN A 1 662 ? 28.696 -4.709 -10.864 1.00 93.81 662 ASN A C 1
ATOM 5340 O O . ASN A 1 662 ? 29.871 -4.580 -11.208 1.00 93.81 662 ASN A O 1
ATOM 5344 N N . LYS A 1 663 ? 28.096 -3.801 -10.079 1.00 95.19 663 LYS A N 1
ATOM 5345 C CA . LYS A 1 663 ? 28.811 -2.650 -9.494 1.00 95.19 663 LYS A CA 1
ATOM 5346 C C . LYS A 1 663 ? 29.818 -3.092 -8.436 1.00 95.19 663 LYS A C 1
ATOM 5348 O O . LYS A 1 663 ? 30.954 -2.626 -8.452 1.00 95.19 663 LYS A O 1
ATOM 5353 N N . ILE A 1 664 ? 29.407 -3.989 -7.540 1.00 93.50 664 ILE A N 1
ATOM 5354 C CA . ILE A 1 664 ? 30.255 -4.561 -6.485 1.00 93.50 664 ILE A CA 1
ATOM 5355 C C . ILE A 1 664 ? 31.499 -5.214 -7.100 1.00 93.50 664 ILE A C 1
ATOM 5357 O O . ILE A 1 664 ? 32.620 -4.911 -6.678 1.00 93.50 664 ILE A O 1
ATOM 5361 N N . ASP A 1 665 ? 31.303 -6.019 -8.147 1.00 93.94 665 ASP A N 1
ATOM 5362 C CA . ASP A 1 665 ? 32.366 -6.693 -8.892 1.00 93.94 665 ASP A CA 1
ATOM 5363 C C . ASP A 1 665 ? 33.303 -5.692 -9.584 1.00 93.94 665 ASP A C 1
ATOM 5365 O O . ASP A 1 665 ? 34.528 -5.794 -9.459 1.00 93.94 665 ASP A O 1
ATOM 5369 N N . ALA A 1 666 ? 32.748 -4.690 -10.278 1.00 94.56 666 ALA A N 1
ATOM 5370 C CA . ALA A 1 666 ? 33.526 -3.667 -10.981 1.00 94.56 666 ALA A CA 1
ATOM 5371 C C . ALA A 1 666 ? 34.406 -2.838 -10.037 1.00 94.56 666 ALA A C 1
ATOM 5373 O O . ALA A 1 666 ? 35.567 -2.571 -10.349 1.00 94.56 666 ALA A O 1
ATOM 5374 N N . LEU A 1 667 ? 33.879 -2.488 -8.864 1.00 95.50 667 LEU A N 1
ATOM 5375 C CA . LEU A 1 667 ? 34.600 -1.757 -7.821 1.00 95.50 667 LEU A CA 1
ATOM 5376 C C . LEU A 1 667 ? 35.534 -2.665 -7.000 1.00 95.50 667 LEU A C 1
ATOM 5378 O O . LEU A 1 667 ? 36.393 -2.179 -6.262 1.00 95.50 667 LEU A O 1
ATOM 5382 N N . GLY A 1 668 ? 35.384 -3.988 -7.118 1.00 92.00 668 GLY A N 1
ATOM 5383 C CA . GLY A 1 668 ? 36.164 -4.979 -6.385 1.00 92.00 668 GLY A CA 1
ATOM 5384 C C . GLY A 1 668 ? 35.947 -4.927 -4.872 1.00 92.00 668 GLY A C 1
ATOM 5385 O O . GLY A 1 668 ? 36.893 -5.192 -4.122 1.00 92.00 668 GLY A O 1
ATOM 5386 N N . LEU A 1 669 ? 34.738 -4.569 -4.425 1.00 90.94 669 LEU A N 1
ATOM 5387 C CA . LEU A 1 669 ? 34.433 -4.310 -3.012 1.00 90.94 669 LEU A CA 1
ATOM 5388 C C . LEU A 1 669 ? 34.629 -5.538 -2.118 1.00 90.94 669 LEU A C 1
ATOM 5390 O O . LEU A 1 669 ? 35.101 -5.373 -0.993 1.00 90.94 669 LEU A O 1
ATOM 5394 N N . ASP A 1 670 ? 34.408 -6.753 -2.629 1.00 83.31 670 ASP A N 1
ATOM 5395 C CA . ASP A 1 670 ? 34.623 -8.016 -1.896 1.00 83.31 670 ASP A CA 1
ATOM 5396 C C . ASP A 1 670 ? 36.049 -8.184 -1.348 1.00 83.31 670 ASP A C 1
ATOM 5398 O O . ASP A 1 670 ? 36.301 -8.976 -0.441 1.00 83.31 670 ASP A O 1
ATOM 5402 N N . LYS A 1 671 ? 37.022 -7.448 -1.900 1.00 87.56 671 LYS A N 1
ATOM 5403 C CA . LYS A 1 671 ? 38.416 -7.462 -1.429 1.00 87.56 671 LYS A CA 1
ATOM 5404 C C . LYS A 1 671 ? 38.632 -6.597 -0.189 1.00 87.56 671 LYS A C 1
ATOM 5406 O O . LYS A 1 671 ? 39.675 -6.714 0.456 1.00 87.56 671 LYS A O 1
ATOM 5411 N N . TYR A 1 672 ? 37.702 -5.693 0.102 1.00 86.94 672 TYR A N 1
ATOM 5412 C CA . TYR A 1 672 ? 37.855 -4.650 1.108 1.00 86.94 672 TYR A CA 1
ATOM 5413 C C . TYR A 1 672 ? 36.866 -4.798 2.262 1.00 86.94 672 TYR A C 1
ATOM 5415 O O . TYR A 1 672 ? 37.256 -4.585 3.416 1.00 86.94 672 TYR A O 1
ATOM 5423 N N . VAL A 1 673 ? 35.624 -5.188 1.974 1.00 90.88 673 VAL A N 1
ATOM 5424 C CA . VAL A 1 673 ? 34.527 -5.214 2.949 1.00 90.88 673 VAL A CA 1
ATOM 5425 C C . VAL A 1 673 ? 34.248 -6.628 3.458 1.00 90.88 673 VAL A C 1
ATOM 5427 O O . VAL A 1 673 ? 34.518 -7.610 2.779 1.00 90.88 673 VAL A O 1
ATOM 5430 N N . ASP A 1 674 ? 33.773 -6.729 4.696 1.00 86.81 674 ASP A N 1
ATOM 5431 C CA . ASP A 1 674 ? 33.448 -7.987 5.374 1.00 86.81 674 ASP A CA 1
ATOM 5432 C C . ASP A 1 674 ? 32.050 -8.501 5.028 1.00 86.81 674 ASP A C 1
ATOM 5434 O O . ASP A 1 674 ? 31.804 -9.703 5.090 1.00 86.81 674 ASP A O 1
ATOM 5438 N N . GLU A 1 675 ? 31.126 -7.592 4.712 1.00 89.75 675 GLU A N 1
ATOM 5439 C CA . GLU A 1 675 ? 29.718 -7.911 4.495 1.00 89.75 675 GLU A CA 1
ATOM 5440 C C . GLU A 1 675 ? 29.094 -6.954 3.477 1.00 89.75 675 GLU A C 1
ATOM 5442 O O . GLU A 1 675 ? 29.326 -5.744 3.520 1.00 89.75 675 GLU A O 1
ATOM 5447 N N . ILE A 1 676 ? 28.264 -7.493 2.585 1.00 90.69 676 ILE A N 1
ATOM 5448 C CA . ILE A 1 676 ? 27.484 -6.709 1.629 1.00 90.69 676 ILE A CA 1
ATOM 5449 C C . ILE A 1 676 ? 26.034 -7.167 1.699 1.00 90.69 676 ILE A C 1
ATOM 5451 O O . ILE A 1 676 ? 25.731 -8.359 1.628 1.00 90.69 676 ILE A O 1
ATOM 5455 N N . LEU A 1 677 ? 25.124 -6.208 1.841 1.00 89.19 677 LEU A N 1
ATOM 5456 C CA . LEU A 1 677 ? 23.697 -6.465 1.916 1.00 89.19 677 LEU A CA 1
ATOM 5457 C C . LEU A 1 677 ? 22.954 -5.724 0.805 1.00 89.19 677 LEU A C 1
ATOM 5459 O O . LEU A 1 677 ? 22.798 -4.505 0.855 1.00 89.19 677 LEU A O 1
ATOM 5463 N N . ILE A 1 678 ? 22.440 -6.489 -0.157 1.00 90.62 678 ILE A N 1
ATOM 5464 C CA . ILE A 1 678 ? 21.511 -6.000 -1.177 1.00 90.62 678 ILE A CA 1
ATOM 5465 C C . ILE A 1 678 ? 20.090 -6.174 -0.632 1.00 90.62 678 ILE A C 1
ATOM 5467 O O . ILE A 1 678 ? 19.624 -7.295 -0.419 1.00 90.62 678 ILE A O 1
ATOM 5471 N N . THR A 1 679 ? 19.386 -5.075 -0.375 1.00 84.62 679 THR A N 1
ATOM 5472 C CA . THR A 1 679 ? 18.096 -5.115 0.335 1.00 84.62 679 THR A CA 1
ATOM 5473 C C . THR A 1 679 ? 16.994 -5.823 -0.457 1.00 84.62 679 THR A C 1
ATOM 5475 O O . THR A 1 679 ? 16.184 -6.540 0.131 1.00 84.62 679 THR A O 1
ATOM 5478 N N . ASP A 1 680 ? 16.993 -5.719 -1.790 1.00 85.50 680 ASP A N 1
ATOM 5479 C CA . ASP A 1 680 ? 16.024 -6.402 -2.661 1.00 85.50 680 ASP A CA 1
ATOM 5480 C C . ASP A 1 680 ? 16.106 -7.934 -2.562 1.00 85.50 680 ASP A C 1
ATOM 5482 O O . ASP A 1 680 ? 15.094 -8.612 -2.752 1.00 85.50 680 ASP A O 1
ATOM 5486 N N . GLU A 1 681 ? 17.275 -8.499 -2.233 1.00 83.31 681 GLU A N 1
ATOM 5487 C CA . GLU A 1 681 ? 17.430 -9.951 -2.059 1.00 83.31 681 GLU A CA 1
ATOM 5488 C C . GLU A 1 681 ? 16.629 -10.472 -0.863 1.00 83.31 681 GLU A C 1
ATOM 5490 O O . GLU A 1 681 ? 16.146 -11.607 -0.880 1.00 83.31 681 GLU A O 1
ATOM 5495 N N . LEU A 1 682 ? 16.429 -9.632 0.157 1.00 73.31 682 LEU A N 1
ATOM 5496 C CA . LEU A 1 682 ? 15.684 -9.984 1.366 1.00 73.31 682 LEU A CA 1
ATOM 5497 C C . LEU A 1 682 ? 14.194 -10.197 1.091 1.00 73.31 682 LEU A C 1
ATOM 5499 O O . LEU A 1 682 ? 13.536 -10.958 1.802 1.00 73.31 682 LEU A O 1
ATOM 5503 N N . ALA A 1 683 ? 13.666 -9.557 0.047 1.00 60.38 683 ALA A N 1
ATOM 5504 C CA . ALA A 1 683 ? 12.263 -9.670 -0.316 1.00 60.38 683 ALA A CA 1
ATOM 5505 C C . ALA A 1 683 ? 11.937 -10.983 -1.038 1.00 60.38 683 ALA A C 1
ATOM 5507 O O . ALA A 1 683 ? 10.796 -11.445 -0.985 1.00 60.38 683 ALA A O 1
ATOM 5508 N N . GLY A 1 684 ? 12.902 -11.594 -1.732 1.00 62.88 684 GLY A N 1
ATOM 5509 C CA . GLY A 1 684 ? 12.646 -12.730 -2.617 1.00 62.88 684 GLY A CA 1
ATOM 5510 C C . GLY A 1 684 ? 11.590 -12.395 -3.683 1.00 62.88 684 GLY A C 1
ATOM 5511 O O . GLY A 1 684 ? 11.851 -11.626 -4.600 1.00 62.88 684 GLY A O 1
ATOM 5512 N N . HIS A 1 685 ? 10.385 -12.970 -3.560 1.00 49.91 685 HIS A N 1
ATOM 5513 C CA . HIS A 1 685 ? 9.227 -12.664 -4.426 1.00 49.91 685 HIS A CA 1
ATOM 5514 C C . HIS A 1 685 ? 8.247 -11.643 -3.807 1.00 49.91 685 HIS A C 1
ATOM 5516 O O . HIS A 1 685 ? 7.186 -11.383 -4.376 1.00 49.91 685 HIS A O 1
ATOM 5522 N N . GLY A 1 686 ? 8.554 -11.138 -2.611 1.00 44.69 686 GLY A N 1
ATOM 5523 C CA . GLY A 1 686 ? 7.750 -10.193 -1.843 1.00 44.69 686 GLY A CA 1
ATOM 5524 C C . GLY A 1 686 ? 8.004 -8.730 -2.211 1.00 44.69 686 GLY A C 1
ATOM 5525 O O . GLY A 1 686 ? 8.616 -8.407 -3.227 1.00 44.69 686 GLY A O 1
ATOM 5526 N N . ASN A 1 687 ? 7.506 -7.821 -1.374 1.00 59.66 687 ASN A N 1
ATOM 5527 C CA . ASN A 1 687 ? 7.632 -6.385 -1.594 1.00 59.66 687 ASN A CA 1
ATOM 5528 C C . ASN A 1 687 ? 9.031 -5.877 -1.201 1.00 59.66 687 ASN A C 1
ATOM 5530 O O . ASN A 1 687 ? 9.342 -5.770 -0.017 1.00 59.66 687 ASN A O 1
ATOM 5534 N N . VAL A 1 688 ? 9.847 -5.505 -2.191 1.00 61.72 688 VAL A N 1
ATOM 5535 C CA . VAL A 1 688 ? 11.204 -4.960 -1.977 1.00 61.72 688 VAL A CA 1
ATOM 5536 C C . VAL A 1 688 ? 11.221 -3.676 -1.145 1.00 61.72 688 VAL A C 1
ATOM 5538 O O . VAL A 1 688 ? 12.160 -3.446 -0.391 1.00 61.72 688 VAL A O 1
ATOM 5541 N N . HIS A 1 689 ? 10.161 -2.864 -1.199 1.00 70.38 689 HIS A N 1
ATOM 5542 C CA . HIS A 1 689 ? 10.091 -1.604 -0.452 1.00 70.38 689 HIS A CA 1
ATOM 5543 C C . HIS A 1 689 ? 10.022 -1.795 1.068 1.00 70.38 689 HIS A C 1
ATOM 5545 O O . HIS A 1 689 ? 10.262 -0.848 1.807 1.00 70.38 689 HIS A O 1
ATOM 5551 N N . GLU A 1 690 ? 9.714 -3.002 1.552 1.00 67.62 690 GLU A N 1
ATOM 5552 C CA . GLU A 1 690 ? 9.781 -3.307 2.985 1.00 67.62 690 GLU A CA 1
ATOM 5553 C C . GLU A 1 690 ? 11.217 -3.447 3.499 1.00 67.62 690 GLU A C 1
ATOM 5555 O O . GLU A 1 690 ? 11.413 -3.468 4.708 1.00 67.62 690 GLU A O 1
ATOM 5560 N N . PHE A 1 691 ? 12.205 -3.547 2.607 1.00 75.75 691 PHE A N 1
ATOM 5561 C CA . PHE A 1 691 ? 13.604 -3.790 2.962 1.00 75.75 691 PHE A CA 1
ATOM 5562 C C . PHE A 1 691 ? 14.541 -2.661 2.535 1.00 75.75 691 PHE A C 1
ATOM 5564 O O . PHE A 1 691 ? 15.615 -2.532 3.119 1.00 75.75 691 PHE A O 1
ATOM 5571 N N . ARG A 1 692 ? 14.138 -1.858 1.543 1.00 84.00 692 ARG A N 1
ATOM 5572 C CA . ARG A 1 692 ? 14.890 -0.685 1.079 1.00 84.00 692 ARG A CA 1
ATOM 5573 C C . ARG A 1 692 ? 14.920 0.437 2.115 1.00 84.00 692 ARG A C 1
ATOM 5575 O O . ARG A 1 692 ? 14.015 0.541 2.948 1.00 84.00 692 ARG A O 1
ATOM 5582 N N . LYS A 1 693 ? 15.918 1.316 2.025 1.00 81.06 693 LYS A N 1
ATOM 5583 C CA . LYS A 1 693 ? 15.976 2.551 2.821 1.00 81.06 693 LYS A CA 1
ATOM 5584 C C . LYS A 1 693 ? 14.697 3.384 2.583 1.00 81.06 693 LYS A C 1
ATOM 5586 O O . LYS A 1 693 ? 14.176 3.386 1.462 1.00 81.06 693 LYS A O 1
ATOM 5591 N N . PRO A 1 694 ? 14.126 4.039 3.615 1.00 73.00 694 PRO A N 1
ATOM 5592 C CA . PRO A 1 694 ? 14.655 4.264 4.967 1.00 73.00 694 PRO A CA 1
ATOM 5593 C C . PRO A 1 694 ? 14.256 3.189 6.005 1.00 73.00 694 PRO A C 1
ATOM 5595 O O . PRO A 1 694 ? 14.118 3.486 7.191 1.00 73.00 694 PRO A O 1
ATOM 5598 N N . ASN A 1 695 ? 13.999 1.940 5.603 1.00 77.50 695 ASN A N 1
ATOM 5599 C CA . ASN A 1 695 ? 13.634 0.875 6.542 1.00 77.50 695 ASN A CA 1
ATOM 5600 C C . ASN A 1 695 ? 14.819 0.436 7.436 1.00 77.50 695 ASN A C 1
ATOM 5602 O O . ASN A 1 695 ? 15.970 0.417 7.005 1.00 77.50 695 ASN A O 1
ATOM 5606 N N . ASP A 1 696 ? 14.544 0.040 8.682 1.00 80.75 696 ASP A N 1
ATOM 5607 C CA . ASP A 1 696 ? 15.552 -0.315 9.689 1.00 80.75 696 ASP A CA 1
ATOM 5608 C C . ASP A 1 696 ? 16.051 -1.775 9.605 1.00 80.75 696 ASP A C 1
ATOM 5610 O O . ASP A 1 696 ? 17.106 -2.115 10.155 1.00 80.75 696 ASP A O 1
ATOM 5614 N N . ILE A 1 697 ? 15.334 -2.646 8.886 1.00 78.81 697 ILE A N 1
ATOM 5615 C CA . ILE A 1 697 ? 15.604 -4.091 8.821 1.00 78.81 697 ILE A CA 1
ATOM 5616 C C . ILE A 1 697 ? 17.017 -4.397 8.315 1.00 78.81 697 ILE A C 1
ATOM 5618 O O . ILE A 1 697 ? 17.686 -5.271 8.876 1.00 78.81 697 ILE A O 1
ATOM 5622 N N . ALA A 1 698 ? 17.489 -3.688 7.287 1.00 83.44 698 ALA A N 1
ATOM 5623 C CA . ALA A 1 698 ? 18.806 -3.923 6.695 1.00 83.44 698 ALA A CA 1
ATOM 5624 C C . ALA A 1 698 ? 19.932 -3.782 7.739 1.00 83.44 698 ALA A C 1
ATOM 5626 O O . ALA A 1 698 ? 20.791 -4.655 7.882 1.00 83.44 698 ALA A O 1
ATOM 5627 N N . TYR A 1 699 ? 19.861 -2.741 8.565 1.00 85.94 699 TYR A N 1
ATOM 5628 C CA . TYR A 1 699 ? 20.833 -2.458 9.620 1.00 85.94 699 TYR A CA 1
ATOM 5629 C C . TYR A 1 699 ? 20.710 -3.420 10.807 1.00 85.94 699 TYR A C 1
ATOM 5631 O O . TYR A 1 699 ? 21.715 -3.815 11.399 1.00 85.94 699 TYR A O 1
ATOM 5639 N N . LEU A 1 700 ? 19.496 -3.870 11.143 1.00 79.81 700 LEU A N 1
ATOM 5640 C CA . LEU A 1 700 ? 19.286 -4.907 12.160 1.00 79.81 700 LEU A CA 1
ATOM 5641 C C . LEU A 1 700 ? 19.873 -6.261 11.734 1.00 79.81 700 LEU A C 1
ATOM 5643 O O . LEU A 1 700 ? 20.426 -6.990 12.565 1.00 79.81 700 LEU A O 1
ATOM 5647 N N . ILE A 1 701 ? 19.788 -6.596 10.444 1.00 75.12 701 ILE A N 1
ATOM 5648 C CA . ILE A 1 701 ? 20.467 -7.764 9.873 1.00 75.12 701 ILE A CA 1
ATOM 5649 C C . ILE A 1 701 ? 21.979 -7.566 9.955 1.00 75.12 701 ILE A C 1
ATOM 5651 O O . ILE A 1 701 ? 22.670 -8.468 10.427 1.00 75.12 701 ILE A O 1
ATOM 5655 N N . MET A 1 702 ? 22.477 -6.384 9.585 1.00 81.06 702 MET A N 1
ATOM 5656 C CA . MET A 1 702 ? 23.902 -6.051 9.638 1.00 81.06 702 MET A CA 1
ATOM 5657 C C . MET A 1 702 ? 24.472 -6.191 11.056 1.00 81.06 702 MET A C 1
ATOM 5659 O O . MET A 1 702 ? 25.464 -6.887 11.266 1.00 81.06 702 MET A O 1
ATOM 5663 N N . ARG A 1 703 ? 23.770 -5.655 12.063 1.00 80.88 703 ARG A N 1
ATOM 5664 C CA . ARG A 1 703 ? 24.049 -5.856 13.496 1.00 80.88 703 ARG A CA 1
ATOM 5665 C C . ARG A 1 703 ? 24.232 -7.331 13.841 1.00 80.88 703 ARG A C 1
ATOM 5667 O O . ARG A 1 703 ? 25.162 -7.700 14.553 1.00 80.88 703 ARG A O 1
ATOM 5674 N N . LYS A 1 704 ? 23.327 -8.183 13.357 1.00 68.50 704 LYS A N 1
ATOM 5675 C CA . LYS A 1 704 ? 23.354 -9.620 13.639 1.00 68.50 704 LYS A CA 1
ATOM 5676 C C . LYS A 1 704 ? 24.495 -10.336 12.912 1.00 68.50 704 LYS A C 1
ATOM 5678 O O . LYS A 1 704 ? 25.097 -11.216 13.518 1.00 68.50 704 LYS A O 1
ATOM 5683 N N . ARG A 1 705 ? 24.771 -9.986 11.650 1.00 79.94 705 ARG A N 1
ATOM 5684 C CA . ARG A 1 705 ? 25.843 -10.596 10.843 1.00 79.94 705 ARG A CA 1
ATOM 5685 C C . ARG A 1 705 ? 27.230 -10.221 11.367 1.00 79.94 705 ARG A C 1
ATOM 5687 O O . ARG A 1 705 ? 28.057 -11.103 11.553 1.00 79.94 705 ARG A O 1
ATOM 5694 N N . LEU A 1 706 ? 27.435 -8.946 11.700 1.00 75.38 706 LEU A N 1
ATOM 5695 C CA . LEU A 1 706 ? 28.704 -8.440 12.233 1.00 75.38 706 LEU A CA 1
ATOM 5696 C C . LEU A 1 706 ? 28.899 -8.748 13.726 1.00 75.38 706 LEU A C 1
ATOM 5698 O O . LEU A 1 706 ? 30.017 -8.709 14.225 1.00 75.38 706 LEU A O 1
ATOM 5702 N N . GLY A 1 707 ? 27.821 -9.032 14.465 1.00 72.12 707 GLY A N 1
ATOM 5703 C CA . GLY A 1 707 ? 27.885 -9.280 15.909 1.00 72.12 707 GLY A CA 1
ATOM 5704 C C . GLY A 1 707 ? 28.197 -8.032 16.746 1.00 72.12 707 GLY A C 1
ATOM 5705 O O . GLY A 1 707 ? 28.553 -8.158 17.916 1.00 72.12 707 GLY A O 1
ATOM 5706 N N . ILE A 1 708 ? 28.042 -6.839 16.170 1.00 76.00 708 ILE A N 1
ATOM 5707 C CA . ILE A 1 708 ? 28.377 -5.545 16.781 1.00 76.00 708 ILE A CA 1
ATOM 5708 C C . ILE A 1 708 ? 27.089 -4.811 17.162 1.00 76.00 708 ILE A C 1
ATOM 5710 O O . ILE A 1 708 ? 26.061 -4.942 16.501 1.00 76.00 708 ILE A O 1
ATOM 5714 N N . ALA A 1 709 ? 27.100 -4.055 18.260 1.00 71.31 709 ALA A N 1
ATOM 5715 C CA . ALA A 1 709 ? 25.950 -3.244 18.654 1.00 71.31 709 ALA A CA 1
ATOM 5716 C C . ALA A 1 709 ? 25.797 -2.025 17.729 1.00 71.31 709 ALA A C 1
ATOM 5718 O O . ALA A 1 709 ? 26.787 -1.374 17.434 1.00 71.31 709 ALA A O 1
ATOM 5719 N N . LEU A 1 710 ? 24.566 -1.655 17.354 1.00 80.12 710 LEU A N 1
ATOM 5720 C CA . LEU A 1 710 ? 24.298 -0.515 16.453 1.00 80.12 710 LEU A CA 1
ATOM 5721 C C . LEU A 1 710 ? 24.917 0.810 16.933 1.00 80.12 710 LEU A C 1
ATOM 5723 O O . LEU A 1 710 ? 25.434 1.563 16.123 1.00 80.12 710 LEU A O 1
ATOM 5727 N N . ARG A 1 711 ? 24.953 1.056 18.249 1.00 80.44 711 ARG A N 1
ATOM 5728 C CA . ARG A 1 711 ? 25.630 2.227 18.848 1.00 80.44 711 ARG A CA 1
ATOM 5729 C C . ARG A 1 711 ? 27.153 2.273 18.636 1.00 80.44 711 ARG A C 1
ATOM 5731 O O . ARG A 1 711 ? 27.753 3.325 18.791 1.00 80.44 711 ARG A O 1
ATOM 5738 N N . ASN A 1 712 ? 27.759 1.134 18.309 1.00 84.81 712 ASN A N 1
ATOM 5739 C CA . ASN A 1 712 ? 29.180 0.989 17.994 1.00 84.81 712 ASN A CA 1
ATOM 5740 C C . ASN A 1 712 ? 29.373 0.875 16.466 1.00 84.81 712 ASN A C 1
ATOM 5742 O O . ASN A 1 712 ? 30.439 0.475 16.001 1.00 84.81 712 ASN A O 1
ATOM 5746 N N . MET A 1 713 ? 28.338 1.176 15.674 1.00 91.25 713 MET A N 1
ATOM 5747 C CA . MET A 1 713 ? 28.403 1.228 14.219 1.00 91.25 713 MET A CA 1
ATOM 5748 C C . MET A 1 713 ? 28.280 2.672 13.744 1.00 91.25 713 MET A C 1
ATOM 5750 O O . MET A 1 713 ? 27.415 3.419 14.209 1.00 91.25 713 MET A O 1
ATOM 5754 N N .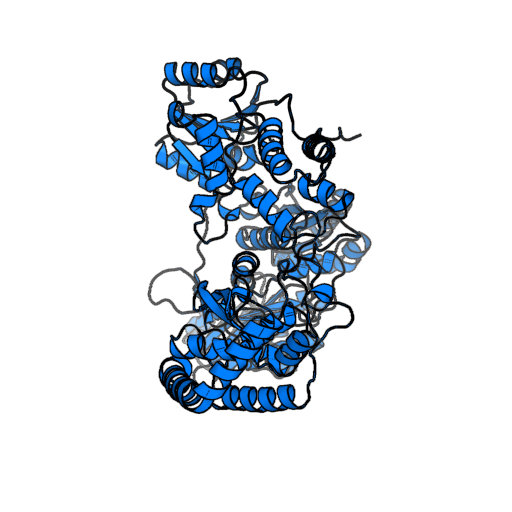 ALA A 1 714 ? 29.118 3.035 12.782 1.00 93.56 714 ALA A N 1
ATOM 5755 C CA . ALA A 1 714 ? 28.951 4.241 11.995 1.00 93.56 714 ALA A CA 1
ATOM 5756 C C . ALA A 1 714 ? 28.271 3.903 10.664 1.00 93.56 714 ALA A C 1
ATOM 5758 O O . ALA A 1 714 ? 28.503 2.831 10.103 1.00 93.56 714 ALA A O 1
ATOM 5759 N N . TYR A 1 715 ? 27.443 4.812 10.163 1.00 95.00 715 TYR A N 1
ATOM 5760 C CA . TYR A 1 715 ? 26.869 4.741 8.828 1.00 95.00 715 TYR A CA 1
ATOM 5761 C C . TYR A 1 715 ? 27.327 5.934 7.989 1.00 95.00 715 T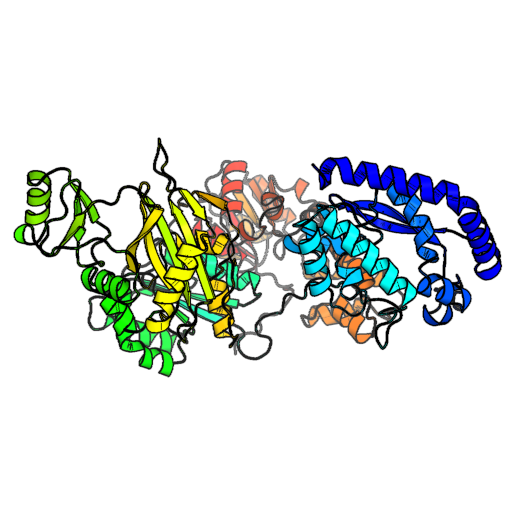YR A C 1
ATOM 5763 O O . TYR A 1 715 ? 27.346 7.061 8.485 1.00 95.00 715 TYR A O 1
ATOM 5771 N N . VAL A 1 716 ? 27.698 5.678 6.738 1.00 95.19 716 VAL A N 1
ATOM 5772 C CA . VAL A 1 716 ? 28.197 6.672 5.785 1.00 95.19 716 VAL A CA 1
ATOM 5773 C C . VAL A 1 716 ? 27.292 6.673 4.559 1.00 95.19 716 VAL A C 1
ATOM 5775 O O . VAL A 1 716 ? 27.118 5.622 3.949 1.00 95.19 716 VAL A O 1
ATOM 5778 N N . GLY A 1 717 ? 26.741 7.828 4.199 1.00 92.56 717 GLY A N 1
ATOM 5779 C CA . GLY A 1 717 ? 25.878 8.003 3.025 1.00 92.56 717 GLY A CA 1
ATOM 5780 C C . GLY A 1 717 ? 26.002 9.406 2.435 1.00 92.56 717 GLY A C 1
ATOM 5781 O O . GLY A 1 717 ? 26.809 10.205 2.920 1.00 92.56 717 GLY A O 1
ATOM 5782 N N . GLU A 1 718 ? 25.190 9.721 1.430 1.00 87.38 718 GLU A N 1
ATOM 5783 C CA . GLU A 1 718 ? 25.196 11.024 0.748 1.00 87.38 718 GLU A CA 1
ATOM 5784 C C . GLU A 1 718 ? 23.870 11.766 0.960 1.00 87.38 718 GLU A C 1
ATOM 5786 O O . GLU A 1 718 ? 23.897 12.935 1.358 1.00 87.38 718 GLU A O 1
ATOM 5791 N N . ASP A 1 719 ? 22.729 11.080 0.795 1.00 79.94 719 ASP A N 1
ATOM 5792 C CA . ASP A 1 719 ? 21.390 11.679 0.760 1.00 79.94 719 ASP A CA 1
ATOM 5793 C C . ASP A 1 719 ? 20.816 11.881 2.181 1.00 79.94 719 ASP A C 1
ATOM 5795 O O . ASP A 1 719 ? 20.407 10.914 2.839 1.00 79.94 719 ASP A O 1
ATOM 5799 N N . PRO A 1 720 ? 20.678 13.136 2.664 1.00 70.31 720 PRO A N 1
ATOM 5800 C CA . PRO A 1 720 ? 20.124 13.448 3.983 1.00 70.31 720 PRO A CA 1
ATOM 5801 C C . PRO A 1 720 ? 18.723 12.880 4.240 1.00 70.31 720 PRO A C 1
ATOM 5803 O O . PRO A 1 720 ? 18.367 12.611 5.388 1.00 70.31 720 PRO A O 1
ATOM 5806 N N . LYS A 1 721 ? 17.903 12.753 3.189 1.00 67.06 721 LYS A N 1
ATOM 5807 C CA . LYS A 1 721 ? 16.480 12.399 3.272 1.00 67.06 721 LYS A CA 1
ATOM 5808 C C . LYS A 1 721 ? 16.260 10.890 3.267 1.00 67.06 721 LYS A C 1
ATOM 5810 O O . LYS A 1 721 ? 15.315 10.435 3.906 1.00 67.06 721 LYS A O 1
ATOM 5815 N N . LEU A 1 722 ? 17.087 10.129 2.549 1.00 71.19 722 LEU A N 1
ATOM 5816 C CA . LEU A 1 722 ? 16.909 8.681 2.384 1.00 71.19 722 LEU A CA 1
ATOM 5817 C C . LEU A 1 722 ? 17.875 7.852 3.232 1.00 71.19 722 LEU A C 1
ATOM 5819 O O . LEU A 1 722 ? 17.471 6.826 3.784 1.00 71.19 722 LEU A O 1
ATOM 5823 N N . ASP A 1 723 ? 19.129 8.286 3.359 1.00 82.00 723 ASP A N 1
ATOM 5824 C CA . ASP A 1 723 ? 20.199 7.425 3.860 1.00 82.00 723 ASP A CA 1
ATOM 5825 C C . ASP A 1 723 ? 20.244 7.347 5.386 1.00 82.00 723 ASP A C 1
ATOM 5827 O O . ASP A 1 723 ? 20.546 6.295 5.949 1.00 82.00 723 ASP A O 1
ATOM 5831 N N . PHE A 1 724 ? 19.929 8.443 6.077 1.00 84.94 724 PHE A N 1
ATOM 5832 C CA . PHE A 1 724 ? 20.214 8.564 7.511 1.00 84.94 724 PHE A CA 1
ATOM 5833 C C . PHE A 1 724 ? 19.024 8.284 8.424 1.00 84.94 724 PHE A C 1
ATOM 5835 O O . PHE A 1 724 ? 19.231 8.016 9.607 1.00 84.94 724 PHE A O 1
ATOM 5842 N N . GLU A 1 725 ? 17.793 8.272 7.907 1.00 81.62 725 GLU A N 1
ATOM 5843 C CA . GLU A 1 725 ? 16.590 8.144 8.738 1.00 81.62 725 GLU A CA 1
ATOM 5844 C C . GLU A 1 725 ? 16.612 6.867 9.604 1.00 81.62 725 GLU A C 1
ATOM 5846 O O . GLU A 1 725 ? 16.454 6.937 10.827 1.00 81.62 725 GLU A O 1
ATOM 5851 N N . ALA A 1 726 ? 16.848 5.695 9.004 1.00 82.12 726 ALA A N 1
ATOM 5852 C CA . ALA A 1 726 ? 16.917 4.429 9.740 1.00 82.12 726 ALA A CA 1
ATOM 5853 C C . ALA A 1 726 ? 18.155 4.315 10.652 1.00 82.12 726 ALA A C 1
ATOM 5855 O O . ALA A 1 726 ? 17.979 4.026 11.841 1.00 82.12 726 ALA A O 1
ATOM 5856 N N . PRO A 1 727 ? 19.391 4.554 10.169 1.00 85.69 727 PRO A N 1
ATOM 5857 C CA . PRO A 1 727 ? 20.593 4.524 11.006 1.00 85.69 727 PRO A CA 1
ATOM 5858 C C . PRO A 1 727 ? 20.497 5.424 12.240 1.00 85.69 727 PRO A C 1
ATOM 5860 O O . PRO A 1 727 ? 20.786 4.984 13.357 1.00 85.69 727 PRO A O 1
ATOM 5863 N N . GLN A 1 728 ? 20.003 6.655 12.071 1.00 80.56 728 GLN A N 1
ATOM 5864 C CA . GLN A 1 728 ? 19.795 7.585 13.177 1.00 80.56 728 GLN A CA 1
ATOM 5865 C C . GLN A 1 728 ? 18.737 7.076 14.160 1.00 80.56 728 GLN A C 1
ATOM 5867 O O . GLN A 1 728 ? 18.949 7.156 15.372 1.00 80.56 728 GLN A O 1
ATOM 5872 N N . LYS A 1 729 ? 17.609 6.531 13.677 1.00 72.19 729 LYS A N 1
ATOM 5873 C CA . LYS A 1 729 ? 16.573 5.917 14.536 1.00 72.19 729 LYS A CA 1
ATOM 5874 C C . LYS A 1 729 ? 17.128 4.752 15.362 1.00 72.19 729 LYS A C 1
ATOM 5876 O O . LYS A 1 729 ? 16.756 4.576 16.523 1.00 72.19 729 LYS A O 1
ATOM 5881 N N . LEU A 1 730 ? 18.056 3.993 14.786 1.00 74.56 730 LEU A N 1
ATOM 5882 C CA . LEU A 1 730 ? 18.715 2.852 15.418 1.00 74.56 730 LEU A CA 1
ATOM 5883 C C . LEU A 1 730 ? 19.853 3.231 16.380 1.00 74.56 730 LEU A C 1
ATOM 5885 O O . LEU A 1 730 ? 20.313 2.374 17.142 1.00 74.56 730 LEU A O 1
ATOM 5889 N N . GLY A 1 731 ? 20.260 4.504 16.398 1.00 75.75 731 GLY A N 1
ATOM 5890 C CA . GLY A 1 731 ? 21.324 5.026 17.256 1.00 75.75 731 GLY A CA 1
ATOM 5891 C C . GLY A 1 731 ? 22.734 4.798 16.710 1.00 75.75 731 GLY A C 1
ATOM 5892 O O . GLY A 1 731 ? 23.676 4.756 17.498 1.00 75.75 731 GLY A O 1
ATOM 5893 N N . MET A 1 732 ? 22.876 4.615 15.395 1.00 86.94 732 MET A N 1
ATOM 5894 C CA . MET A 1 732 ? 24.175 4.610 14.717 1.00 86.94 732 MET A CA 1
ATOM 5895 C C . MET A 1 732 ? 24.704 6.043 14.585 1.00 86.94 732 MET A C 1
ATOM 5897 O O . MET A 1 732 ? 23.925 6.986 14.428 1.00 86.94 732 MET A O 1
ATOM 5901 N N . VAL A 1 733 ? 26.028 6.209 14.605 1.00 87.62 733 VAL A N 1
ATOM 5902 C CA . VAL A 1 733 ? 26.658 7.509 14.317 1.00 87.62 733 VAL A CA 1
ATOM 5903 C C . VAL A 1 733 ? 26.674 7.716 12.806 1.00 87.62 733 VAL A C 1
ATOM 5905 O O . VAL A 1 733 ? 27.114 6.835 12.074 1.00 87.62 733 VAL A O 1
ATOM 5908 N N . CYS A 1 734 ? 26.173 8.848 12.324 1.00 91.31 734 CYS A N 1
ATOM 5909 C CA . CYS A 1 734 ? 25.985 9.079 10.893 1.00 91.31 734 CYS A CA 1
ATOM 5910 C C . CYS A 1 734 ? 26.995 10.093 10.359 1.00 91.31 734 CYS A C 1
ATOM 5912 O O . CYS A 1 734 ? 27.165 11.159 10.949 1.00 91.31 734 CYS A O 1
ATOM 5914 N N . TYR A 1 735 ? 27.623 9.774 9.231 1.00 92.44 735 TYR A N 1
ATOM 5915 C CA . TYR A 1 735 ? 28.560 10.644 8.530 1.00 92.44 735 TYR A CA 1
ATOM 5916 C C . TYR A 1 735 ? 28.071 10.882 7.105 1.00 92.44 735 TYR A C 1
ATOM 5918 O O . TYR A 1 735 ? 27.778 9.931 6.382 1.00 92.44 735 TYR A O 1
ATOM 5926 N N . GLN A 1 736 ? 27.990 12.145 6.701 1.00 92.56 736 GLN A N 1
ATOM 5927 C CA . GLN A 1 736 ? 27.577 12.516 5.355 1.00 92.56 736 GLN A CA 1
ATOM 5928 C C . GLN A 1 736 ? 28.798 12.797 4.494 1.00 92.56 736 GLN A C 1
ATOM 5930 O O . GLN A 1 736 ? 29.565 13.713 4.785 1.00 92.56 736 GLN A O 1
ATOM 5935 N N . TYR A 1 737 ? 28.945 12.039 3.414 1.00 91.38 737 TYR A N 1
ATOM 5936 C CA . TYR A 1 737 ? 29.881 12.389 2.363 1.00 91.38 737 TYR A CA 1
ATOM 5937 C C . TYR A 1 737 ? 29.286 13.525 1.527 1.00 91.38 737 TYR A C 1
ATOM 5939 O O . TYR A 1 737 ? 28.230 13.366 0.920 1.00 91.38 737 TYR A O 1
ATOM 5947 N N . VAL A 1 738 ? 29.940 14.685 1.510 1.00 85.19 738 VAL A N 1
ATOM 5948 C CA . VAL A 1 738 ? 29.507 15.828 0.697 1.00 85.19 738 VAL A CA 1
ATOM 5949 C C . VAL A 1 738 ? 30.088 15.661 -0.705 1.00 85.19 738 VAL A C 1
ATOM 5951 O O . VAL A 1 738 ? 31.228 16.039 -0.972 1.00 85.19 738 VAL A O 1
ATOM 5954 N N . ASN A 1 739 ? 29.315 15.033 -1.591 1.00 75.25 739 ASN A N 1
ATOM 5955 C CA . ASN A 1 739 ? 29.767 14.673 -2.930 1.00 75.25 739 ASN A CA 1
ATOM 5956 C C . ASN A 1 739 ? 29.810 15.905 -3.869 1.00 75.25 739 ASN A C 1
ATOM 5958 O O . ASN A 1 739 ? 28.769 16.522 -4.102 1.00 75.25 739 ASN A O 1
ATOM 5962 N N . PRO A 1 740 ? 30.967 16.265 -4.459 1.00 65.81 740 PRO A N 1
ATOM 5963 C CA . PRO A 1 740 ? 31.061 17.377 -5.411 1.00 65.81 740 PRO A CA 1
ATOM 5964 C C . PRO A 1 740 ? 30.518 17.040 -6.815 1.00 65.81 740 PRO A C 1
ATOM 5966 O O . PRO A 1 740 ? 30.288 17.947 -7.610 1.00 65.81 740 PRO A O 1
ATOM 5969 N N . ASP A 1 741 ? 30.302 15.757 -7.128 1.00 68.25 741 ASP A N 1
ATOM 5970 C CA . ASP A 1 741 ? 29.893 15.242 -8.444 1.00 68.25 741 ASP A CA 1
ATOM 5971 C C . ASP A 1 741 ? 28.429 14.749 -8.467 1.00 68.25 741 ASP A C 1
ATOM 5973 O O . ASP A 1 741 ? 28.104 13.769 -9.151 1.00 68.25 741 ASP A O 1
ATOM 5977 N N . ARG A 1 742 ? 27.530 15.418 -7.728 1.00 67.25 742 ARG A N 1
ATOM 5978 C CA . ARG A 1 742 ? 26.097 15.067 -7.668 1.00 67.25 742 ARG A CA 1
ATOM 5979 C C . ARG A 1 742 ? 25.472 14.928 -9.059 1.00 67.25 742 ARG A C 1
ATOM 5981 O O . ARG A 1 742 ? 25.771 15.684 -9.988 1.00 67.25 742 ARG A O 1
ATOM 5988 N N . LEU A 1 743 ? 24.573 13.949 -9.202 1.00 62.34 743 LEU A N 1
ATOM 5989 C CA . LEU A 1 743 ? 23.901 13.680 -10.476 1.00 62.34 743 LEU A CA 1
ATOM 5990 C C . LEU A 1 743 ? 22.969 14.834 -10.891 1.00 62.34 743 LEU A C 1
ATOM 5992 O O . LEU A 1 743 ? 22.890 15.148 -12.080 1.00 62.34 743 LEU A O 1
ATOM 5996 N N . TYR A 1 744 ? 22.318 15.478 -9.919 1.00 57.66 744 TYR A N 1
ATOM 5997 C CA . TYR A 1 744 ? 21.454 16.643 -10.102 1.00 57.66 744 TYR A CA 1
ATOM 5998 C C . TYR A 1 744 ? 21.854 17.736 -9.105 1.00 57.66 744 TYR A C 1
ATOM 6000 O O . TYR A 1 744 ? 22.091 17.443 -7.934 1.00 57.66 744 TYR A O 1
ATOM 6008 N N . GLU A 1 745 ? 21.940 18.985 -9.567 1.00 51.03 745 GLU A N 1
ATOM 6009 C CA . GLU A 1 745 ? 22.027 20.134 -8.662 1.00 51.03 745 GLU A CA 1
ATOM 6010 C C . GLU A 1 745 ? 20.683 20.250 -7.928 1.00 51.03 745 GLU A C 1
ATOM 6012 O O . GLU A 1 745 ? 19.625 20.207 -8.561 1.00 51.03 745 GLU A O 1
ATOM 6017 N N . GLU A 1 746 ? 20.706 20.358 -6.598 1.00 46.56 746 GLU A N 1
ATOM 6018 C CA . GLU A 1 746 ? 19.538 20.862 -5.880 1.00 46.56 746 GLU A CA 1
ATOM 6019 C C . GLU A 1 746 ? 19.349 22.309 -6.349 1.00 46.56 746 GLU A C 1
ATOM 6021 O O . GLU A 1 746 ? 20.282 23.107 -6.253 1.00 46.56 746 GLU A O 1
ATOM 6026 N N . GLU A 1 747 ? 18.180 22.646 -6.908 1.00 36.44 747 GLU A N 1
ATOM 6027 C CA . GLU A 1 747 ? 17.802 24.054 -7.027 1.00 36.44 747 GLU A CA 1
ATOM 6028 C C . GLU A 1 747 ? 17.897 24.632 -5.611 1.00 36.44 747 GLU A C 1
ATOM 6030 O O . GLU A 1 747 ? 17.181 24.189 -4.712 1.00 36.44 747 GLU A O 1
ATOM 6035 N N . GLU A 1 748 ? 18.839 25.552 -5.388 1.00 31.94 748 GLU A N 1
ATOM 6036 C CA . GLU A 1 748 ? 18.867 26.339 -4.162 1.00 31.94 748 GLU A CA 1
ATOM 6037 C C . GLU A 1 748 ? 17.490 27.002 -4.038 1.00 31.94 748 GLU A C 1
ATOM 6039 O O . GLU A 1 748 ? 17.123 27.821 -4.882 1.00 31.94 748 GLU A O 1
ATOM 6044 N N . ASP A 1 749 ? 16.720 26.597 -3.023 1.00 31.52 749 ASP A N 1
ATOM 6045 C CA . ASP A 1 749 ? 15.442 27.210 -2.662 1.00 31.52 749 ASP A CA 1
ATOM 6046 C C . ASP A 1 749 ? 15.636 28.735 -2.555 1.00 31.52 749 ASP A C 1
ATOM 6048 O O . ASP A 1 749 ? 16.229 29.242 -1.595 1.00 31.52 749 ASP A O 1
ATOM 6052 N N . GLY A 1 750 ? 15.150 29.453 -3.571 1.00 30.86 750 GLY A N 1
ATOM 6053 C CA . GLY A 1 750 ? 15.064 30.912 -3.639 1.00 30.86 750 GLY A CA 1
ATOM 6054 C C . GLY A 1 750 ? 13.655 31.416 -3.380 1.00 30.86 750 GLY A C 1
ATOM 6055 O O . GLY A 1 750 ? 12.702 30.827 -3.942 1.00 30.86 750 GLY A O 1
#

pLDDT: mean 84.28, std 13.83, range [29.88, 98.56]

InterPro domains:
  IPR003362 Bacterial sugar transferase [PF02397] (7-181)
  IPR013815 ATP-grasp fold, subdomain 1 [G3DSA:3.30.1490.20] (316-395)
  IPR023214 HAD superfamily [G3DSA:3.40.50.1000] (552-746)
  IPR036412 HAD-like superfamily [SSF56784] (550-745)
  IPR041492 Haloacid dehalogenase-like hydrolase [PF13419] (553-733)
  IPR048764 PylC, N-terminal domain [PF21360] (215-312)